Protein AF-A0AAE4ETB0-F1 (afdb_monomer_lite)

Secondary structure (DSSP, 8-state):
--EEEEE----TT-THHHHHHHHHHHHHHHTT-EEE-GGGGTTS---HHHHHHHHHHH-SEEEEE--HHHHHHHTT--TTS-HHHHHHHHHHHHHHHH-TTHHHHEEEEEPTT--GGGS-GGGTTTTSPPEE-SSSSTTTTHHHHHHHTT--SS--PPPPPPP--------PPPPPPPPP-----S---S------------PPP-PPPPTTTTS-HHHHHHHHHHHHHHGGGS-SBSS--EEETTEEEEEBTTS-EEEEETTS--EEE-HHHHHHHHHSTTTTTTT-EESS-B--TT-SEEEEESSTT-SEEEEEETTTTEEEEEEPPEE-S---HHHHSPPSS--SEEEEEEEEE-BS------HHHHHHHHHHGGGSHHHHHHHHHHHHTT--PBPP-EEE--STT---BTTEEEEEEEEEPTTSSEEEEEEEEEE--SSSS--EEEEEEEEE-HHHHHTTSTT---TT-PEEHHHHHHHHHHHHHIIIIITGGGT-S-GGGSPBSS--EEEEEEEESS-HHHHEE-GGG---SSPPPSEEEEEEE--TT--HHHHHHHHHHHHHHHHHHTT-TT--S---

Sequence (584 aa):
MTQVLLSYADEPDDPSHEDQLIRLWRFLRSCSIDARLDLGEANERRDWALWTAGRLREADYVLVIASPAYRRSAGDGGAHEGPGVLWKARQVRDAFYADPNALKRFVPLLLPGRSPGDVPEFLASVTSTVYSVSDFTVAGAEKLLRMLTDQPEFEVPPLGERPVLGPKRIPLRPQPAPAVRNVVTGDVHGVVIQVGNAGSVTVPGSPAIRVGEGADPRTERAFEDAARRAGGRLGTPAGRAYREGPGFVQHFTRGDVLCAVAGQRAVVVAGPIWDDLAALPGFPDGLGFPVSDCPDATARAVDLDGGTWQAGVLHRDPATRTAWWHPRPRLGRNAREAFRLPMAGPADLTVRAVATLPWQLDAEITRRTRDLIEAALPEAPISTLLPALSLLRRARTAPGRWARASGPDVRQTGRDARYDYTARSPAGGTAVRAVTRILLPGGRPWTVTVSVEFQANFAAWASARPDGSTAGLRVTANEIVELWTAAWQTATVVVPGALVPNPECAALLAPPAVELQIKADTSLPAVVDLSAFGKPQGLPGPQGAVTVVAPIGLDRDERRTWAAKALTRLAREWGFADAEEGIG

Foldseek 3Di:
DAEEEEAEFDDPVDPVVVVQVVLLQVLCVVVVHNYDDCVVVVVDDDDVLVVLLVSLVPHQAYEHEFDQLLQQLLPPHDPPDDPVRNVSSVSLLVSLVVDPCSLLHYAYEYEAPDDLVSTHCSNVSVPHDHAYANDSDCVRRVVVSCSSVVNDPDDDDDDDDDDDDDDDDDDDDDDDDDDDDDDDDDDDPDDDDDDDDPDPPPPPPDPFADQQAPHDPVSSVLRVVQCVVVDCQQPGWPDHWDDDAQWIWTHGPNQKIWIDRVPAHIEIDHNLRVVLLVVAACPPQAFNAFRYHDNDSQDQWTWGARHPQGIWIWGADPVVRAIAIWHDKDWDDDPPVVVVDDDPDDFQKKWKKKKKFQFPDDFWCDPLLVVQLLVLVCVQLLVVLVVVLLVVVQFAWDFWHKDWDDDPPADDGRFKTKIKTFTFAPVGDGAKMWMWMWGFDPDPSTIIMIMIMIGGHQQRSLNRHPVSDSPPSAAEPLNSLSNQLRNLLCGLPRSCCSGPVDSQSGRHNHFMKMKIKMAGPDFNVSRHHHCVLPDFPDGFDRMDIIMMRTGSPDDSVVSSLVSLVRSQVSSCVRRSVRRDSDPD

Structure (mmCIF, N/CA/C/O backbone):
data_AF-A0AAE4ETB0-F1
#
_entry.id   AF-A0AAE4ETB0-F1
#
loop_
_atom_site.group_PDB
_atom_site.id
_atom_site.type_symbol
_atom_site.label_atom_id
_atom_site.label_alt_id
_atom_site.label_comp_id
_atom_site.label_asym_id
_atom_site.label_entity_id
_atom_site.label_seq_id
_atom_site.pdbx_PDB_ins_code
_atom_site.Cartn_x
_atom_site.Cartn_y
_atom_site.Cartn_z
_atom_site.occupancy
_atom_site.B_iso_or_equiv
_atom_site.auth_seq_id
_atom_site.auth_comp_id
_atom_site.auth_asym_id
_atom_site.auth_atom_id
_atom_site.pdbx_PDB_model_num
ATOM 1 N N . MET A 1 1 ? -12.857 18.828 -32.661 1.00 74.00 1 MET A N 1
ATOM 2 C CA . MET A 1 1 ? -12.920 20.277 -32.376 1.00 74.00 1 MET A CA 1
ATOM 3 C C . MET A 1 1 ? -12.503 20.423 -30.928 1.00 74.00 1 MET A C 1
ATOM 5 O O . MET A 1 1 ? -13.091 19.715 -30.122 1.00 74.00 1 MET A O 1
ATOM 9 N N . THR A 1 2 ? -11.470 21.213 -30.626 1.00 90.50 2 THR A N 1
ATOM 10 C CA . THR A 1 2 ? -10.881 21.277 -29.277 1.00 90.50 2 THR A CA 1
ATOM 11 C C . THR A 1 2 ? -11.913 21.744 -28.252 1.00 90.50 2 THR A C 1
ATOM 13 O O . THR A 1 2 ? -12.482 22.828 -28.410 1.00 90.50 2 THR A O 1
ATOM 16 N N . GLN A 1 3 ? -12.150 20.940 -27.216 1.00 93.50 3 GLN A N 1
ATOM 17 C CA . GLN A 1 3 ? -13.062 21.247 -26.117 1.00 93.50 3 GLN A CA 1
ATOM 18 C C . GLN A 1 3 ? -12.301 21.835 -24.936 1.00 93.50 3 GLN A C 1
ATOM 20 O O . GLN A 1 3 ? -11.377 21.224 -24.400 1.00 93.50 3 GLN A O 1
ATOM 25 N N . VAL A 1 4 ? -12.710 23.029 -24.513 1.00 95.38 4 VAL A N 1
ATOM 26 C CA . VAL A 1 4 ? -12.015 23.775 -23.463 1.00 95.38 4 VAL A CA 1
ATOM 27 C C . VAL A 1 4 ? -12.975 24.133 -22.343 1.00 95.38 4 VAL A C 1
ATOM 29 O O . VAL A 1 4 ? -14.014 24.741 -22.588 1.00 95.38 4 VAL A O 1
ATOM 32 N N . LEU A 1 5 ? -12.616 23.809 -21.104 1.00 94.25 5 LEU A N 1
ATOM 33 C CA . LEU A 1 5 ? -13.338 24.254 -19.914 1.00 94.25 5 LEU A CA 1
ATOM 34 C C . LEU A 1 5 ? -12.639 25.469 -19.299 1.00 94.25 5 LEU A C 1
ATOM 36 O O . LEU A 1 5 ? -11.448 25.404 -19.002 1.00 94.25 5 LEU A O 1
ATOM 40 N N . LEU A 1 6 ? -13.377 26.558 -19.074 1.00 93.88 6 LEU A N 1
ATOM 41 C CA . LEU A 1 6 ? -12.893 27.708 -18.310 1.00 93.88 6 LEU A CA 1
ATOM 42 C C . LEU A 1 6 ? -13.199 27.493 -16.825 1.00 93.88 6 LEU A C 1
ATOM 44 O O . LEU A 1 6 ? -14.363 27.486 -16.427 1.00 93.88 6 LEU A O 1
ATOM 48 N N . SER A 1 7 ? -12.159 27.312 -16.014 1.00 91.81 7 SER A N 1
ATOM 49 C CA . SER A 1 7 ? -12.268 27.208 -14.559 1.00 91.81 7 SER A CA 1
ATOM 50 C C . SER A 1 7 ? -11.831 28.520 -13.921 1.00 91.81 7 SER A C 1
ATOM 52 O O . SER A 1 7 ? -10.670 28.906 -14.043 1.00 91.81 7 SER A O 1
ATOM 54 N N . TYR A 1 8 ? -12.750 29.198 -13.238 1.00 90.62 8 TYR A N 1
ATOM 55 C CA . TYR A 1 8 ? -12.515 30.487 -12.586 1.00 90.62 8 TYR A CA 1
ATOM 56 C C . TYR A 1 8 ? -13.130 30.514 -11.178 1.00 90.62 8 TYR A C 1
ATOM 58 O O . TYR A 1 8 ? -13.830 29.582 -10.772 1.00 90.62 8 TYR A O 1
ATOM 66 N N . ALA A 1 9 ? -12.825 31.571 -10.429 1.00 87.31 9 ALA A N 1
ATOM 67 C CA . ALA A 1 9 ? -13.389 31.854 -9.118 1.00 87.31 9 ALA A CA 1
ATOM 68 C C . ALA A 1 9 ? -14.055 33.228 -9.160 1.00 87.31 9 ALA A C 1
ATOM 70 O O . ALA A 1 9 ? -13.575 34.124 -9.857 1.00 87.31 9 ALA A O 1
ATOM 71 N N . ASP A 1 10 ? -15.144 33.392 -8.415 1.00 82.75 10 ASP A N 1
ATOM 72 C CA . ASP A 1 10 ? -15.810 34.686 -8.311 1.00 82.75 10 ASP A CA 1
ATOM 73 C C . ASP A 1 10 ? -14.885 35.692 -7.603 1.00 82.75 10 ASP A C 1
ATOM 75 O O . ASP A 1 10 ? -14.343 35.410 -6.531 1.00 82.75 10 ASP A O 1
ATOM 79 N N . GLU A 1 11 ? -14.710 36.870 -8.206 1.00 83.06 11 GLU A N 1
ATOM 80 C CA . GLU A 1 11 ? -13.882 37.970 -7.695 1.00 83.06 11 GLU A CA 1
ATOM 81 C C . GLU A 1 11 ? -14.786 39.152 -7.306 1.00 83.06 11 GLU A C 1
ATOM 83 O O . GLU A 1 11 ? -14.954 40.088 -8.088 1.00 83.06 11 GLU A O 1
ATOM 88 N N . PRO A 1 12 ? -15.405 39.135 -6.110 1.00 76.31 12 PRO A N 1
ATOM 89 C CA . PRO A 1 12 ? -16.356 40.173 -5.704 1.00 76.31 12 PRO A CA 1
ATOM 90 C C . PRO A 1 12 ? -15.722 41.571 -5.620 1.00 76.31 12 PRO A C 1
ATOM 92 O O . PRO A 1 12 ? -16.420 42.568 -5.795 1.00 76.31 12 PRO A O 1
ATOM 95 N N . ASP A 1 13 ? -14.406 41.640 -5.398 1.00 81.44 13 ASP A N 1
ATOM 96 C CA . ASP A 1 13 ? -13.637 42.886 -5.328 1.00 81.44 13 ASP A CA 1
ATOM 97 C C . ASP A 1 13 ? -13.111 43.357 -6.705 1.00 81.44 13 ASP A C 1
ATOM 99 O O . ASP A 1 13 ? -12.504 44.425 -6.797 1.00 81.44 13 ASP A O 1
ATOM 103 N N . ASP A 1 14 ? -13.334 42.589 -7.782 1.00 83.06 14 ASP A N 1
ATOM 104 C CA . ASP A 1 14 ? -12.950 42.944 -9.154 1.00 83.06 14 ASP A CA 1
ATOM 105 C C . ASP A 1 14 ? -14.068 42.604 -10.163 1.00 83.06 14 ASP A C 1
ATOM 107 O O . ASP A 1 14 ? -14.015 41.571 -10.839 1.00 83.06 14 ASP A O 1
ATOM 111 N N . PRO A 1 15 ? -15.061 43.497 -10.340 1.00 81.06 15 PRO A N 1
ATOM 112 C CA . PRO A 1 15 ? -16.154 43.282 -11.290 1.00 81.06 15 PRO A CA 1
ATOM 113 C C . PRO A 1 15 ? -15.681 43.203 -12.750 1.00 81.06 15 PRO A C 1
ATOM 115 O O . PRO A 1 15 ? -16.388 42.662 -13.596 1.00 81.06 15 PRO A O 1
ATOM 118 N N . SER A 1 16 ? -14.475 43.692 -13.068 1.00 87.00 16 SER A N 1
ATOM 119 C CA . SER A 1 16 ? -13.923 43.585 -14.422 1.00 87.00 16 SER A CA 1
ATOM 120 C C . SER A 1 16 ? -13.496 42.156 -14.774 1.00 87.00 16 SER A C 1
ATOM 122 O O . SER A 1 16 ? -13.308 41.844 -15.953 1.00 87.00 16 SER A O 1
ATOM 124 N N . HIS A 1 17 ? -13.342 41.276 -13.777 1.00 89.44 17 HIS A N 1
ATOM 125 C CA . HIS A 1 17 ? -12.928 39.893 -13.985 1.00 89.44 17 HIS A CA 1
ATOM 126 C C . HIS A 1 17 ? -13.973 39.097 -14.776 1.00 89.44 17 HIS A C 1
ATOM 128 O O . HIS A 1 17 ? -13.625 38.407 -15.735 1.00 89.44 17 HIS A O 1
ATOM 134 N N . GLU A 1 18 ? -15.254 39.244 -14.433 1.00 88.44 18 GLU A N 1
ATOM 135 C CA . GLU A 1 18 ? -16.357 38.563 -15.119 1.00 88.44 18 GLU A CA 1
ATOM 136 C C . GLU A 1 18 ? -16.485 39.018 -16.582 1.00 88.44 18 GLU A C 1
ATOM 138 O O . GLU A 1 18 ? -16.566 38.192 -17.496 1.00 88.44 18 GLU A O 1
ATOM 143 N N . ASP A 1 19 ? -16.384 40.326 -16.831 1.00 90.75 19 ASP A N 1
ATOM 144 C CA . ASP A 1 19 ? -16.385 40.883 -18.188 1.00 90.75 19 ASP A CA 1
ATOM 145 C C . ASP A 1 19 ? -15.237 40.317 -19.038 1.00 90.75 19 ASP A C 1
ATOM 147 O O . ASP A 1 19 ? -15.414 39.982 -20.215 1.00 90.75 19 ASP A O 1
ATOM 151 N N . GLN A 1 20 ? -14.048 40.171 -18.449 1.00 93.06 20 GLN A N 1
ATOM 152 C CA . GLN A 1 20 ? -12.896 39.573 -19.118 1.00 93.06 20 GLN A CA 1
ATOM 153 C C . GLN A 1 20 ? -13.093 38.077 -19.404 1.00 93.06 20 GLN A C 1
ATOM 155 O O . GLN A 1 20 ? -12.715 37.620 -20.485 1.00 93.06 20 GLN A O 1
ATOM 160 N N . LEU A 1 21 ? -13.730 37.322 -18.504 1.00 93.06 21 LEU A N 1
ATOM 161 C CA . LEU A 1 21 ? -14.084 35.914 -18.726 1.00 93.06 21 LEU A CA 1
ATOM 162 C C . LEU A 1 21 ? -15.060 35.753 -19.895 1.00 93.06 21 LEU A C 1
ATOM 164 O O . LEU A 1 21 ? -14.849 34.909 -20.769 1.00 93.06 21 LEU A O 1
ATOM 168 N N . ILE A 1 22 ? -16.093 36.597 -19.964 1.00 93.31 22 ILE A N 1
ATOM 169 C CA . ILE A 1 22 ? -17.069 36.587 -21.062 1.00 93.31 22 ILE A CA 1
ATOM 170 C C . ILE A 1 22 ? -16.392 36.952 -22.390 1.00 93.31 22 ILE A C 1
ATOM 172 O O . ILE A 1 22 ? -16.667 36.328 -23.422 1.00 93.31 22 ILE A O 1
ATOM 176 N N . ARG A 1 23 ? -15.487 37.941 -22.385 1.00 94.56 23 ARG A N 1
ATOM 177 C CA . ARG A 1 23 ? -14.707 38.326 -23.573 1.00 94.56 23 ARG A CA 1
ATOM 178 C C . ARG A 1 23 ? -13.779 37.202 -24.032 1.00 94.56 23 ARG A C 1
ATOM 180 O O . ARG A 1 23 ? -13.793 36.890 -25.222 1.00 94.56 23 ARG A O 1
ATOM 187 N N . LEU A 1 24 ? -13.054 36.554 -23.117 1.00 95.88 24 LEU A N 1
ATOM 188 C CA . LEU A 1 24 ? -12.223 35.384 -23.416 1.00 95.88 24 LEU A CA 1
ATOM 189 C C . LEU A 1 24 ? -13.061 34.255 -24.021 1.00 95.88 24 LEU A C 1
ATOM 191 O O . LEU A 1 24 ? -12.703 33.707 -25.061 1.00 95.88 24 LEU A O 1
ATOM 195 N N . TRP A 1 25 ? -14.189 33.923 -23.393 1.00 95.56 25 TRP A N 1
ATOM 196 C CA . TRP A 1 25 ? -15.078 32.856 -23.841 1.00 95.56 25 TRP A CA 1
ATOM 197 C C . TRP A 1 25 ? -15.580 33.090 -25.270 1.00 95.56 25 TRP A C 1
ATOM 199 O O . TRP A 1 25 ? -15.447 32.214 -26.125 1.00 95.56 25 TRP A O 1
ATOM 209 N N . ARG A 1 26 ? -16.095 34.291 -25.566 1.00 94.81 26 ARG A N 1
ATOM 210 C CA . ARG A 1 26 ? -16.541 34.660 -26.921 1.00 94.81 26 ARG A CA 1
ATOM 211 C C . ARG A 1 26 ? -15.395 34.628 -27.930 1.00 94.81 26 ARG A C 1
ATOM 213 O O . ARG A 1 26 ? -15.578 34.126 -29.038 1.00 94.81 26 ARG A O 1
ATOM 220 N N . PHE A 1 27 ? -14.224 35.128 -27.542 1.00 96.50 27 PHE A N 1
ATOM 221 C CA . PHE A 1 27 ? -13.037 35.145 -28.387 1.00 96.50 27 PHE A CA 1
ATOM 222 C C . PHE A 1 27 ? -12.578 33.727 -28.763 1.00 96.50 27 PHE A C 1
ATOM 224 O O . PHE A 1 27 ? -12.474 33.428 -29.951 1.00 96.50 27 PHE A O 1
ATOM 231 N N . LEU A 1 28 ? -12.411 32.819 -27.794 1.00 95.94 28 LEU A N 1
ATOM 232 C CA . LEU A 1 28 ? -12.021 31.428 -28.066 1.00 95.94 28 LEU A CA 1
ATOM 233 C C . LEU A 1 28 ? -13.019 30.733 -29.005 1.00 95.94 28 LEU A C 1
ATOM 235 O O . LEU A 1 28 ? -12.615 30.058 -29.953 1.00 95.94 28 LEU A O 1
ATOM 239 N N . ARG A 1 29 ? -14.324 30.965 -28.811 1.00 94.19 29 ARG A N 1
ATOM 240 C CA . ARG A 1 29 ? -15.364 30.434 -29.708 1.00 94.19 29 ARG A CA 1
ATOM 241 C C . ARG A 1 29 ? -15.278 31.004 -31.121 1.00 94.19 29 ARG A C 1
ATOM 243 O O . ARG A 1 29 ? -15.481 30.260 -32.078 1.00 94.19 29 ARG A O 1
ATOM 250 N N . SER A 1 30 ? -14.931 32.284 -31.272 1.00 94.56 30 SER A N 1
ATOM 251 C CA . SER A 1 30 ? -14.679 32.887 -32.590 1.00 94.56 30 SER A CA 1
ATOM 252 C C . SER A 1 30 ? -13.466 32.272 -33.303 1.00 94.56 30 SER A C 1
ATOM 254 O O . SER A 1 30 ? -13.431 32.229 -34.529 1.00 94.56 30 SER A O 1
ATOM 256 N N . CYS A 1 31 ? -12.522 31.703 -32.546 1.00 92.81 31 CYS A N 1
ATOM 257 C CA . CYS A 1 31 ? -11.371 30.954 -33.052 1.00 92.81 31 CYS A CA 1
ATOM 258 C C . CYS A 1 31 ? -11.655 29.452 -33.270 1.00 92.81 31 CYS A C 1
ATOM 260 O O . CYS A 1 31 ? -10.719 28.669 -33.394 1.00 92.81 31 CYS A O 1
ATOM 262 N N . SER A 1 32 ? -12.927 29.031 -33.335 1.00 92.19 32 SER A N 1
ATOM 263 C CA . SER A 1 32 ? -13.338 27.625 -33.525 1.00 92.19 32 SER A CA 1
ATOM 264 C C . SER A 1 32 ? -12.918 26.659 -32.403 1.00 92.19 32 SER A C 1
ATOM 266 O O . SER A 1 32 ? -12.811 25.452 -32.624 1.00 92.19 32 SER A O 1
ATOM 268 N N . ILE A 1 33 ? -12.731 27.170 -31.184 1.00 94.81 33 ILE A N 1
ATOM 269 C CA . ILE A 1 33 ? -12.510 26.368 -29.974 1.00 94.81 33 ILE A CA 1
ATOM 270 C C . ILE A 1 33 ? -13.846 26.248 -29.232 1.00 94.81 33 ILE A C 1
ATOM 272 O O . ILE A 1 33 ? -14.503 27.257 -28.965 1.00 94.81 33 ILE A O 1
ATOM 276 N N . ASP A 1 34 ? -14.273 25.033 -28.874 1.00 93.38 34 ASP A N 1
ATOM 277 C CA . ASP A 1 34 ? -15.512 24.827 -28.112 1.00 93.38 34 ASP A CA 1
ATOM 278 C C . ASP A 1 34 ? -15.284 25.136 -26.626 1.00 93.38 34 ASP A C 1
ATOM 280 O O . ASP A 1 34 ? -15.188 24.247 -25.781 1.00 93.38 34 ASP A O 1
ATOM 284 N N . ALA A 1 35 ? -15.157 26.429 -26.317 1.00 92.94 35 ALA A N 1
ATOM 285 C CA . ALA A 1 35 ? -15.004 26.910 -24.954 1.00 92.94 35 ALA A CA 1
ATOM 286 C C . ALA A 1 35 ? -16.339 26.839 -24.193 1.00 92.94 35 ALA A C 1
ATOM 288 O O . ALA A 1 35 ? -17.377 27.328 -24.668 1.00 92.94 35 ALA A O 1
ATOM 289 N N . ARG A 1 36 ? -16.293 26.258 -22.993 1.00 90.62 36 ARG A N 1
ATOM 290 C CA . ARG A 1 36 ? -17.403 26.077 -22.056 1.00 90.62 36 ARG A CA 1
ATOM 291 C C . ARG A 1 36 ? -17.186 26.940 -20.818 1.00 90.62 36 ARG A C 1
ATOM 293 O O . ARG A 1 36 ? -16.119 26.906 -20.210 1.00 90.62 36 ARG A O 1
ATOM 300 N N . LEU A 1 37 ? -18.226 27.686 -20.463 1.00 87.00 37 LEU A N 1
ATOM 301 C CA . LEU A 1 37 ? -18.310 28.557 -19.296 1.00 87.00 37 LEU A CA 1
ATOM 302 C C . LEU A 1 37 ? -19.677 28.314 -18.648 1.00 87.00 37 LEU A C 1
ATOM 304 O O . LEU A 1 37 ? -20.683 28.248 -19.356 1.00 87.00 37 LEU A O 1
ATOM 308 N N . ASP A 1 38 ? -19.719 28.147 -17.331 1.00 77.88 38 ASP A N 1
ATOM 309 C CA . ASP A 1 38 ? -20.949 27.861 -16.579 1.00 77.88 38 ASP A CA 1
ATOM 310 C C . ASP A 1 38 ? -21.977 29.008 -16.629 1.00 77.88 38 ASP A C 1
ATOM 312 O O . ASP A 1 38 ? -23.176 28.729 -16.647 1.00 77.88 38 ASP A O 1
ATOM 316 N N . LEU A 1 39 ? -21.545 30.267 -16.792 1.00 75.94 39 LEU A N 1
ATOM 317 C CA . LEU A 1 39 ? -22.430 31.418 -17.048 1.00 75.94 39 LEU A CA 1
ATOM 318 C C . LEU A 1 39 ? -23.352 31.213 -18.264 1.00 75.94 39 LEU A C 1
ATOM 320 O O . LEU A 1 39 ? -24.488 31.684 -18.271 1.00 75.94 39 LEU A O 1
ATOM 324 N N . GLY A 1 40 ? -22.900 30.479 -19.287 1.00 65.31 40 GLY A N 1
ATOM 325 C CA . GLY A 1 40 ? -23.708 30.164 -20.472 1.00 65.31 40 GLY A CA 1
ATOM 326 C C . GLY A 1 40 ? -24.798 29.113 -20.230 1.00 65.31 40 GLY A C 1
ATOM 327 O O . GLY A 1 40 ? -25.648 28.902 -21.090 1.00 65.31 40 GLY A O 1
ATOM 328 N N . GLU A 1 41 ? -24.775 28.454 -19.073 1.00 68.62 41 GLU A N 1
ATOM 329 C CA . GLU A 1 41 ? -25.598 27.290 -18.728 1.00 68.62 41 GLU A CA 1
ATOM 330 C C . GLU A 1 41 ? -26.444 27.542 -17.458 1.00 68.62 41 GLU A C 1
ATOM 332 O O . GLU A 1 41 ? -27.150 26.649 -16.988 1.00 68.62 41 GLU A O 1
ATOM 337 N N . ALA A 1 42 ? -26.375 28.759 -16.897 1.00 63.53 42 ALA A N 1
ATOM 338 C CA . ALA A 1 42 ? -26.917 29.143 -15.588 1.00 63.53 42 ALA A CA 1
ATOM 339 C C . ALA A 1 42 ? -28.454 29.138 -15.486 1.00 63.53 42 ALA A C 1
ATOM 341 O O . ALA A 1 42 ? -28.998 29.070 -14.385 1.00 63.53 42 ALA A O 1
ATOM 342 N N . ASN A 1 43 ? -29.165 29.180 -16.617 1.00 68.44 43 ASN A N 1
ATOM 343 C CA . ASN A 1 43 ? -30.630 29.270 -16.652 1.00 68.44 43 ASN A CA 1
ATOM 344 C C . ASN A 1 43 ? -31.347 27.922 -16.462 1.00 68.44 43 ASN A C 1
ATOM 346 O O . ASN A 1 43 ? -32.577 27.881 -16.418 1.00 68.44 43 ASN A O 1
ATOM 350 N N . GLU A 1 44 ? -30.608 26.819 -16.336 1.00 68.12 44 GLU A N 1
ATOM 351 C CA . GLU A 1 44 ? -31.170 25.496 -16.078 1.00 68.12 44 GLU A CA 1
ATOM 352 C C . GLU A 1 44 ? -30.908 25.046 -14.638 1.00 68.12 44 GLU A C 1
ATOM 354 O O . GLU A 1 44 ? -29.817 25.214 -14.094 1.00 68.12 44 GLU A O 1
ATOM 359 N N . ARG A 1 45 ? -31.901 24.409 -14.006 1.00 73.19 45 ARG A N 1
ATOM 360 C CA . ARG A 1 45 ? -31.715 23.767 -12.700 1.00 73.19 45 ARG A CA 1
ATOM 361 C C . ARG A 1 45 ? -30.944 22.461 -12.888 1.00 73.19 45 ARG A C 1
ATOM 363 O O . ARG A 1 45 ? -31.470 21.521 -13.476 1.00 73.19 45 ARG A O 1
ATOM 370 N N . ARG A 1 46 ? -29.721 22.387 -12.364 1.00 76.50 46 ARG A N 1
ATOM 371 C CA . ARG A 1 46 ? -28.815 21.240 -12.545 1.00 76.50 46 ARG A CA 1
ATOM 372 C C . ARG A 1 46 ? -27.992 20.999 -11.284 1.00 76.50 46 ARG A C 1
ATOM 374 O O . ARG A 1 46 ? -27.809 21.901 -10.468 1.00 76.50 46 ARG A O 1
ATOM 381 N N . ASP A 1 47 ? -27.496 19.776 -11.137 1.00 79.19 47 ASP A N 1
ATOM 382 C CA . ASP A 1 47 ? -26.452 19.474 -10.162 1.00 79.19 47 ASP A CA 1
ATOM 383 C C . ASP A 1 47 ? -25.115 19.980 -10.714 1.00 79.19 47 ASP A C 1
ATOM 385 O O . ASP A 1 47 ? -24.513 19.376 -11.605 1.00 79.19 47 ASP A O 1
ATOM 389 N N . TRP A 1 48 ? -24.678 21.132 -10.209 1.00 76.12 48 TRP A N 1
ATOM 390 C CA . TRP A 1 48 ? -23.455 21.788 -10.656 1.00 76.12 48 TRP A CA 1
ATOM 391 C C . TRP A 1 48 ? -22.200 20.963 -10.375 1.00 76.12 48 TRP A C 1
ATOM 393 O O . TRP A 1 48 ? -21.263 21.027 -11.165 1.00 76.12 48 TRP A O 1
ATOM 403 N N . ALA A 1 49 ? -22.185 20.147 -9.317 1.00 72.19 49 ALA A N 1
ATOM 404 C CA . ALA A 1 49 ? -21.041 19.298 -9.005 1.00 72.19 49 ALA A CA 1
ATOM 405 C C . ALA A 1 49 ? -20.911 18.158 -10.022 1.00 72.19 49 ALA A C 1
ATOM 407 O O . ALA A 1 49 ? -19.825 17.934 -10.559 1.00 72.19 49 ALA A O 1
ATOM 408 N N . LEU A 1 50 ? -22.019 17.486 -10.351 1.00 77.81 50 LEU A N 1
ATOM 409 C CA . LEU A 1 50 ? -22.029 16.455 -11.394 1.00 77.81 50 LEU A CA 1
ATOM 410 C C . LEU A 1 50 ? -21.739 17.036 -12.780 1.00 77.81 50 LEU A C 1
ATOM 412 O O . LEU A 1 50 ? -20.996 16.432 -13.555 1.00 77.81 50 LEU A O 1
ATOM 416 N N . TRP A 1 51 ? -22.277 18.219 -13.084 1.00 82.19 51 TRP A N 1
ATOM 417 C CA . TRP A 1 51 ? -22.007 18.908 -14.343 1.00 82.19 51 TRP A CA 1
ATOM 418 C C . TRP A 1 51 ? -20.522 19.271 -14.477 1.00 82.19 51 TRP A C 1
ATOM 420 O O . TRP A 1 51 ? -19.901 18.922 -15.480 1.00 82.19 51 TRP A O 1
ATOM 430 N N . THR A 1 52 ? -19.918 19.891 -13.458 1.00 79.44 52 THR A N 1
ATOM 431 C CA . THR A 1 52 ? -18.494 20.260 -13.470 1.00 79.44 52 THR A CA 1
ATOM 432 C C . THR A 1 52 ? -17.594 19.028 -13.548 1.00 79.44 52 THR A C 1
ATOM 434 O O . THR A 1 52 ? -16.669 19.020 -14.357 1.00 79.44 52 THR A O 1
ATOM 437 N N . ALA A 1 53 ? -17.888 17.955 -12.806 1.00 81.19 53 ALA A N 1
ATOM 438 C CA . ALA A 1 53 ? -17.149 16.694 -12.907 1.00 81.19 53 ALA A CA 1
ATOM 439 C C . ALA A 1 53 ? -17.279 16.043 -14.300 1.00 81.19 53 ALA A C 1
ATOM 441 O O . ALA A 1 53 ? -16.328 15.441 -14.801 1.00 81.19 53 ALA A O 1
ATOM 442 N N . GLY A 1 54 ? -18.445 16.169 -14.942 1.00 84.12 54 GLY A N 1
ATOM 443 C CA . GLY A 1 54 ? -18.669 15.789 -16.339 1.00 84.12 54 GLY A CA 1
ATOM 444 C C . GLY A 1 54 ? -17.766 16.563 -17.295 1.00 84.12 54 GLY A C 1
ATOM 445 O O . GLY A 1 54 ? -16.979 15.965 -18.027 1.00 84.12 54 GLY A O 1
ATOM 446 N N . ARG A 1 55 ? -17.808 17.897 -17.217 1.00 86.38 55 ARG A N 1
ATOM 447 C CA . ARG A 1 55 ? -17.011 18.785 -18.076 1.00 86.38 55 ARG A CA 1
ATOM 448 C C . ARG A 1 55 ? -15.508 18.641 -17.866 1.00 86.38 55 ARG A C 1
ATOM 450 O O . ARG A 1 55 ? -14.770 18.657 -18.844 1.00 86.38 55 ARG A O 1
ATOM 457 N N . LEU A 1 56 ? -15.060 18.448 -16.626 1.00 87.38 56 LEU A N 1
ATOM 458 C CA . LEU A 1 56 ? -13.656 18.175 -16.309 1.00 87.38 56 LEU A CA 1
ATOM 459 C C . LEU A 1 56 ? -13.159 16.886 -16.962 1.00 87.38 56 LEU A C 1
ATOM 461 O O . LEU A 1 56 ? -11.988 16.809 -17.304 1.00 87.38 56 LEU A O 1
ATOM 465 N N . ARG A 1 57 ? -14.025 15.880 -17.139 1.00 85.06 57 ARG A N 1
ATOM 466 C CA . ARG A 1 57 ? -13.670 14.618 -17.799 1.00 85.06 57 ARG A CA 1
ATOM 467 C C . ARG A 1 57 ? -13.655 14.741 -19.318 1.00 85.06 57 ARG A C 1
ATOM 469 O O . ARG A 1 57 ? -12.788 14.140 -19.941 1.00 85.06 57 ARG A O 1
ATOM 476 N N . GLU A 1 58 ? -14.601 15.488 -19.879 1.00 87.56 58 GLU A N 1
ATOM 477 C CA . GLU A 1 58 ? -14.799 15.650 -21.326 1.00 87.56 58 GLU A CA 1
ATOM 478 C C . GLU A 1 58 ? -13.800 16.615 -21.973 1.00 87.56 58 GLU A C 1
ATOM 480 O O . GLU A 1 58 ? -13.426 16.410 -23.120 1.00 87.56 58 GLU A O 1
ATOM 485 N N . ALA A 1 59 ? -13.362 17.657 -21.262 1.00 91.75 59 ALA A N 1
ATOM 486 C CA . ALA A 1 59 ? -12.526 18.695 -21.854 1.00 91.75 59 ALA A CA 1
ATOM 487 C C . ALA A 1 59 ? -11.115 18.193 -22.210 1.00 91.75 59 ALA A C 1
ATOM 489 O O . ALA A 1 59 ? -10.437 17.580 -21.373 1.00 91.75 59 ALA A O 1
ATOM 490 N N . ASP A 1 60 ? -10.659 18.545 -23.416 1.00 93.44 60 ASP A N 1
ATOM 491 C CA . ASP A 1 60 ? -9.281 18.347 -23.880 1.00 93.44 60 ASP A CA 1
ATOM 492 C C . ASP A 1 60 ? -8.313 19.228 -23.081 1.00 93.44 60 ASP A C 1
ATOM 494 O O . ASP A 1 60 ? -7.209 18.803 -22.749 1.00 93.44 60 ASP A O 1
ATOM 498 N N . TYR A 1 61 ? -8.759 20.440 -22.725 1.00 94.94 61 TYR A N 1
ATOM 499 C CA . TYR A 1 61 ? -8.016 21.372 -21.881 1.00 94.94 61 TYR A CA 1
ATOM 500 C C . TYR A 1 61 ? -8.910 22.042 -20.838 1.00 94.94 61 TYR A C 1
ATOM 502 O O . TYR A 1 61 ? -10.046 22.436 -21.109 1.00 94.94 61 TYR A O 1
ATOM 510 N N . VAL A 1 62 ? -8.362 22.240 -19.645 1.00 95.06 62 VAL A N 1
ATOM 511 C CA . VAL A 1 62 ? -8.975 22.996 -18.553 1.00 95.06 62 VAL A CA 1
ATOM 512 C C . VAL A 1 62 ? -8.133 24.247 -18.339 1.00 95.06 62 VAL A C 1
ATOM 514 O O . VAL A 1 62 ? -7.031 24.171 -17.798 1.00 95.06 62 VAL A O 1
ATOM 517 N N . LEU A 1 63 ? -8.633 25.401 -18.779 1.00 95.38 63 LEU A N 1
ATOM 518 C CA . LEU A 1 63 ? -7.969 26.681 -18.543 1.00 95.38 63 LEU A CA 1
ATOM 519 C C . LEU A 1 63 ? -8.278 27.124 -17.118 1.00 95.38 63 LEU A C 1
ATOM 521 O O . LEU A 1 63 ? -9.420 27.453 -16.796 1.00 95.38 63 LEU A O 1
ATOM 525 N N . VAL A 1 64 ? -7.257 27.119 -16.267 1.00 94.25 64 VAL A N 1
ATOM 526 C CA . VAL A 1 64 ? -7.352 27.603 -14.892 1.00 94.25 64 VAL A CA 1
ATOM 527 C C . VAL A 1 64 ? -7.037 29.088 -14.898 1.00 94.25 64 VAL A C 1
ATOM 529 O O . VAL A 1 64 ? -5.878 29.485 -15.035 1.00 94.25 64 VAL A O 1
ATOM 532 N N . ILE A 1 65 ? -8.082 29.904 -14.787 1.00 94.25 65 ILE A N 1
ATOM 533 C CA . ILE A 1 65 ? -7.972 31.356 -14.827 1.00 94.25 65 ILE A CA 1
ATOM 534 C C . ILE A 1 65 ? -7.418 31.832 -13.488 1.00 94.25 65 ILE A C 1
ATOM 536 O O . ILE A 1 65 ? -8.086 31.771 -12.458 1.00 94.25 65 ILE A O 1
ATOM 540 N N . ALA A 1 66 ? -6.163 32.267 -13.505 1.00 91.50 66 ALA A N 1
ATOM 541 C CA . ALA A 1 66 ? -5.448 32.656 -12.304 1.00 91.50 66 ALA A CA 1
ATOM 542 C C . ALA A 1 66 ? -5.977 33.986 -11.757 1.00 91.50 66 ALA A C 1
ATOM 544 O O . ALA A 1 66 ? -6.055 34.996 -12.464 1.00 91.50 66 ALA A O 1
ATOM 545 N N . SER A 1 67 ? -6.326 33.965 -10.474 1.00 91.25 67 SER A N 1
ATOM 546 C CA . SER A 1 67 ? -6.849 35.107 -9.740 1.00 91.25 67 SER A CA 1
ATOM 547 C C . SER A 1 67 ? -6.553 34.943 -8.237 1.00 91.25 67 SER A C 1
ATOM 549 O O . SER A 1 67 ? -6.380 33.810 -7.765 1.00 91.25 67 SER A O 1
ATOM 551 N N . PRO A 1 68 ? -6.480 36.036 -7.456 1.00 88.25 68 PRO A N 1
ATOM 552 C CA . PRO A 1 68 ? -6.254 35.961 -6.017 1.00 88.25 68 PRO A CA 1
ATOM 553 C C . PRO A 1 68 ? -7.268 35.071 -5.287 1.00 88.25 68 PRO A C 1
ATOM 555 O O . PRO A 1 68 ? -6.868 34.285 -4.426 1.00 88.25 68 PRO A O 1
ATOM 558 N N . ALA A 1 69 ? -8.559 35.154 -5.629 1.00 86.25 69 ALA A N 1
ATOM 559 C CA . ALA A 1 69 ? -9.592 34.292 -5.061 1.00 86.25 69 ALA A CA 1
ATOM 560 C C . ALA A 1 69 ? -9.387 32.831 -5.472 1.00 86.25 69 ALA A C 1
ATOM 562 O O . ALA A 1 69 ? -9.405 31.954 -4.610 1.00 86.25 69 ALA A O 1
ATOM 563 N N . TYR A 1 70 ? -9.078 32.558 -6.745 1.00 87.25 70 TYR A N 1
ATOM 564 C CA . TYR A 1 70 ? -8.828 31.190 -7.201 1.00 87.25 70 TYR A CA 1
ATOM 565 C C . TYR A 1 70 ? -7.644 30.559 -6.459 1.00 87.25 70 TYR A C 1
ATOM 567 O O . TYR A 1 70 ? -7.737 29.423 -5.986 1.00 87.25 70 TYR A O 1
ATOM 575 N N . ARG A 1 71 ? -6.534 31.295 -6.303 1.00 85.81 71 ARG A N 1
ATOM 576 C CA . ARG A 1 71 ? -5.359 30.823 -5.555 1.00 85.81 71 ARG A CA 1
ATOM 577 C C . ARG A 1 71 ? -5.702 30.489 -4.108 1.00 85.81 71 ARG A C 1
ATOM 579 O O . ARG A 1 71 ? -5.277 29.441 -3.623 1.00 85.81 71 ARG A O 1
ATOM 586 N N . ARG A 1 72 ? -6.460 31.354 -3.424 1.00 81.44 72 ARG A N 1
ATOM 587 C CA . ARG A 1 72 ? -6.878 31.123 -2.032 1.00 81.44 72 ARG A CA 1
ATOM 588 C C . ARG A 1 72 ? -7.759 29.883 -1.908 1.00 81.44 72 ARG A C 1
ATOM 590 O O . ARG A 1 72 ? -7.461 29.015 -1.087 1.00 81.44 72 ARG A O 1
ATOM 597 N N . SER A 1 73 ? -8.772 29.757 -2.763 1.00 77.00 73 SER A N 1
ATOM 598 C CA . SER A 1 73 ? -9.722 28.643 -2.712 1.00 77.00 73 SER A CA 1
ATOM 599 C C . SER A 1 73 ? -9.113 27.299 -3.141 1.00 77.00 73 SER A C 1
ATOM 601 O O . SER A 1 73 ? -9.569 26.245 -2.696 1.00 77.00 73 SER A O 1
ATOM 603 N N . ALA A 1 74 ? -8.061 27.315 -3.968 1.00 74.38 74 ALA A N 1
ATOM 604 C CA . ALA A 1 74 ? -7.286 26.132 -4.352 1.00 74.38 74 ALA A CA 1
ATOM 605 C C . ALA A 1 74 ? -6.237 25.686 -3.308 1.00 74.38 74 ALA A C 1
ATOM 607 O O . ALA A 1 74 ? -5.736 24.557 -3.385 1.00 74.38 74 ALA A O 1
ATOM 608 N N . GLY A 1 75 ? -5.882 26.561 -2.362 1.00 68.38 75 GLY A N 1
ATOM 609 C CA . GLY A 1 75 ? -4.960 26.290 -1.254 1.00 68.38 75 GLY A CA 1
ATOM 610 C C . GLY A 1 75 ? -5.653 25.707 -0.014 1.00 68.38 75 GLY A C 1
ATOM 611 O O . GLY A 1 75 ? -6.660 25.004 -0.117 1.00 68.38 75 GLY A O 1
ATOM 612 N N . ASP A 1 76 ? -5.118 26.008 1.173 1.00 54.81 76 ASP A N 1
ATOM 613 C CA . ASP A 1 76 ? -5.616 25.499 2.466 1.00 54.81 76 ASP A CA 1
ATOM 614 C C . ASP A 1 76 ? -6.819 26.273 3.043 1.00 54.81 76 ASP A C 1
ATOM 616 O O . ASP A 1 76 ? -7.241 25.974 4.153 1.00 54.81 76 ASP A O 1
ATOM 620 N N . GLY A 1 77 ? -7.390 27.234 2.301 1.00 48.66 77 GLY A N 1
ATOM 621 C CA . GLY A 1 77 ? -8.657 27.927 2.589 1.00 48.66 77 GL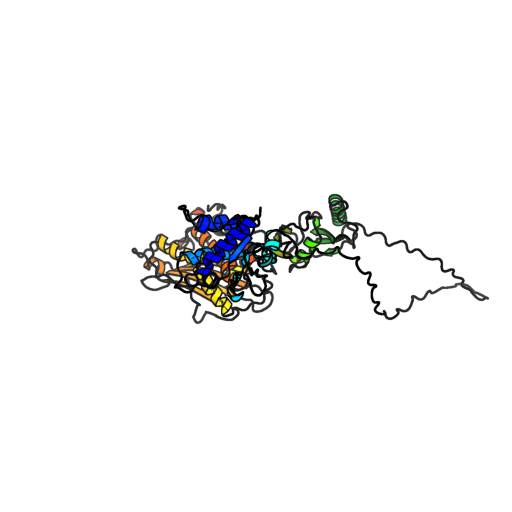Y A CA 1
ATOM 622 C C . GLY A 1 77 ? -8.882 28.366 4.047 1.00 48.66 77 GLY A C 1
ATOM 623 O O . GLY A 1 77 ? -9.360 27.596 4.877 1.00 48.66 77 GLY A O 1
ATOM 624 N N . GLY A 1 78 ? -8.641 29.644 4.359 1.00 45.72 78 GLY A N 1
ATOM 625 C CA . GLY A 1 78 ? -9.059 30.230 5.639 1.00 45.72 78 GLY A CA 1
ATOM 626 C C . GLY A 1 78 ? -10.580 30.140 5.850 1.00 45.72 78 GLY A C 1
ATOM 627 O O . GLY A 1 78 ? -11.349 30.178 4.895 1.00 45.72 78 GLY A O 1
ATOM 628 N N . ALA A 1 79 ? -11.017 30.050 7.112 1.00 41.81 79 ALA A N 1
ATOM 629 C CA . ALA A 1 79 ? -12.381 29.720 7.564 1.00 41.81 79 ALA A CA 1
ATOM 630 C C . ALA A 1 79 ? -13.533 30.683 7.155 1.00 41.81 79 ALA A C 1
ATOM 632 O O . ALA A 1 79 ? -14.590 30.652 7.778 1.00 41.81 79 ALA A O 1
ATOM 633 N N . HIS A 1 80 ? -13.341 31.557 6.162 1.00 44.50 80 HIS A N 1
ATOM 634 C CA . HIS A 1 80 ? -14.245 32.668 5.835 1.00 44.50 80 HIS A CA 1
ATOM 635 C C . HIS A 1 80 ? -14.731 32.688 4.369 1.00 44.50 80 HIS A C 1
ATOM 637 O O . HIS A 1 80 ? -15.421 33.628 3.986 1.00 44.50 80 HIS A O 1
ATOM 643 N N . GLU A 1 81 ? -14.416 31.684 3.541 1.00 51.38 81 GLU A N 1
ATOM 644 C CA . GLU A 1 81 ? -14.876 31.626 2.139 1.00 51.38 81 GLU A CA 1
ATOM 645 C C . GLU A 1 81 ? -16.148 30.772 1.966 1.00 51.38 81 GLU A C 1
ATOM 647 O O . GLU A 1 81 ? -16.349 29.760 2.640 1.00 51.38 81 GLU A O 1
ATOM 652 N N . GLY A 1 82 ? -17.037 31.201 1.062 1.00 47.25 82 GLY A N 1
ATOM 653 C CA . GLY A 1 82 ? -18.340 30.573 0.837 1.00 47.25 82 GLY A CA 1
ATOM 654 C C . GLY A 1 82 ? -18.247 29.133 0.291 1.00 47.25 82 GLY A C 1
ATOM 655 O O . GLY A 1 82 ? -17.334 28.822 -0.480 1.00 47.25 82 GLY A O 1
ATOM 656 N N . PRO A 1 83 ? -19.220 28.247 0.601 1.00 48.25 83 PRO A N 1
ATOM 657 C CA . PRO A 1 83 ? -19.163 26.820 0.255 1.00 48.25 83 PRO A CA 1
ATOM 658 C C . PRO A 1 83 ? -19.045 26.530 -1.248 1.00 48.25 83 PRO A C 1
ATOM 660 O O . PRO A 1 83 ? -18.524 25.482 -1.614 1.00 48.25 83 PRO A O 1
ATOM 663 N N . GLY A 1 84 ? -19.527 27.449 -2.097 1.00 49.53 84 GLY A N 1
ATOM 664 C CA . GLY A 1 84 ? -19.633 27.337 -3.558 1.00 49.53 84 GLY A CA 1
ATOM 665 C C . GLY A 1 84 ? -18.329 27.515 -4.352 1.00 49.53 84 GLY A C 1
ATOM 666 O O . GLY A 1 84 ? -18.220 26.996 -5.458 1.00 49.53 84 GLY A O 1
ATOM 667 N N . VAL A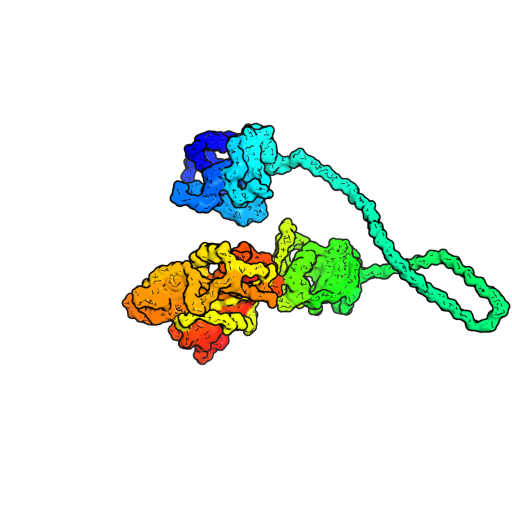 1 85 ? -17.334 28.221 -3.810 1.00 51.97 85 VAL A N 1
ATOM 668 C CA . VAL A 1 85 ? -16.083 28.552 -4.531 1.00 51.97 85 VAL A CA 1
ATOM 669 C C . VAL A 1 85 ? -14.951 27.599 -4.129 1.00 51.97 85 VAL A C 1
ATOM 671 O O . VAL A 1 85 ? -14.169 27.149 -4.968 1.00 51.97 85 VAL A O 1
ATOM 674 N N . LEU A 1 86 ? -14.947 27.163 -2.865 1.00 57.19 86 LEU A N 1
ATOM 675 C CA . LEU A 1 86 ? -14.003 26.174 -2.337 1.00 57.19 86 LEU A CA 1
ATOM 676 C C . LEU A 1 86 ? -14.128 24.802 -3.018 1.00 57.19 86 LEU A C 1
ATOM 678 O O . LEU A 1 86 ? -13.132 24.095 -3.153 1.00 57.19 86 LEU A O 1
ATOM 682 N N . TRP A 1 87 ? -15.326 24.397 -3.453 1.00 61.78 87 TRP A N 1
ATOM 683 C CA . TRP A 1 87 ? -15.519 23.053 -4.010 1.00 61.78 87 TRP A CA 1
ATOM 684 C C . TRP A 1 87 ? -14.994 22.904 -5.445 1.00 61.78 87 TRP A C 1
ATOM 686 O O . TRP A 1 87 ? -14.393 21.874 -5.745 1.00 61.78 87 TRP A O 1
ATOM 696 N N . LYS A 1 88 ? -15.172 23.907 -6.324 1.00 65.56 88 LYS A N 1
ATOM 697 C CA . LYS A 1 88 ? -14.736 23.830 -7.736 1.00 65.56 88 LYS A CA 1
ATOM 698 C C . LYS A 1 88 ? -13.214 23.774 -7.842 1.00 65.56 88 LYS A C 1
ATOM 700 O O . LYS A 1 88 ? -12.673 22.895 -8.508 1.00 65.56 88 LYS A O 1
ATOM 705 N N . ALA A 1 89 ? -12.525 24.660 -7.121 1.00 73.00 89 ALA A N 1
ATOM 706 C CA . ALA A 1 89 ? -11.066 24.707 -7.096 1.00 73.00 89 ALA A CA 1
ATOM 707 C C . ALA A 1 89 ? -10.453 23.414 -6.524 1.00 73.00 89 ALA A C 1
ATOM 709 O O . ALA A 1 89 ? -9.447 22.929 -7.044 1.00 73.00 89 ALA A O 1
ATOM 710 N N . ARG A 1 90 ? -11.093 22.807 -5.511 1.00 74.44 90 ARG A N 1
ATOM 711 C CA . ARG A 1 90 ? -10.696 21.497 -4.966 1.00 74.44 90 ARG A CA 1
ATOM 712 C C . ARG A 1 90 ? -10.928 20.357 -5.956 1.00 74.44 90 ARG A C 1
ATOM 714 O O . ARG A 1 90 ? -10.021 19.562 -6.140 1.00 74.44 90 ARG A O 1
ATOM 721 N N . GLN A 1 91 ? -12.062 20.317 -6.661 1.00 79.75 91 GLN A N 1
ATOM 722 C CA . GLN A 1 91 ? -12.296 19.299 -7.696 1.00 79.75 91 GLN A CA 1
ATOM 723 C C . GLN A 1 91 ? -11.297 19.394 -8.854 1.00 79.75 91 GLN A C 1
ATOM 725 O O . GLN A 1 91 ? -10.813 18.367 -9.320 1.00 79.75 91 GLN A O 1
ATOM 730 N N . VAL A 1 92 ? -10.950 20.607 -9.301 1.00 85.75 92 VAL A N 1
ATOM 731 C CA . VAL A 1 92 ? -9.905 20.806 -10.322 1.00 85.75 92 VAL A CA 1
ATOM 732 C C . VAL A 1 92 ? -8.546 20.331 -9.807 1.00 85.75 92 VAL A C 1
ATOM 734 O O . VAL A 1 92 ? -7.811 19.686 -10.547 1.00 85.75 92 VAL A O 1
ATOM 737 N N . ARG A 1 93 ? -8.218 20.601 -8.538 1.00 85.06 93 ARG A N 1
ATOM 738 C CA . ARG A 1 93 ? -6.978 20.141 -7.900 1.00 85.06 93 ARG A CA 1
ATOM 739 C C . ARG A 1 93 ? -6.920 18.616 -7.778 1.00 85.06 93 ARG A C 1
ATOM 741 O O . ARG A 1 93 ? -5.903 18.019 -8.111 1.00 85.06 93 ARG A O 1
ATOM 748 N N . ASP A 1 94 ? -8.000 17.985 -7.338 1.00 84.25 94 ASP A N 1
ATOM 749 C CA . ASP A 1 94 ? -8.072 16.530 -7.201 1.00 84.25 94 ASP A CA 1
ATOM 750 C C . ASP A 1 94 ? -8.004 15.855 -8.582 1.00 84.25 94 ASP A C 1
ATOM 752 O O . ASP A 1 94 ? -7.273 14.882 -8.763 1.00 84.25 94 ASP A O 1
ATOM 756 N N . ALA A 1 95 ? -8.683 16.422 -9.588 1.00 85.94 95 ALA A N 1
ATOM 757 C CA . ALA A 1 95 ? -8.598 15.965 -10.974 1.00 85.94 95 ALA A CA 1
ATOM 758 C C . ALA A 1 95 ? -7.190 16.146 -11.567 1.00 85.94 95 ALA A C 1
ATOM 760 O O . ALA A 1 95 ? -6.721 15.266 -12.282 1.00 85.94 95 ALA A O 1
ATOM 761 N N . PHE A 1 96 ? -6.498 17.242 -11.238 1.00 88.38 96 PHE A N 1
ATOM 762 C CA . PHE A 1 96 ? -5.103 17.465 -11.619 1.00 88.38 96 PHE A CA 1
ATOM 763 C C . PHE A 1 96 ? -4.183 16.382 -11.044 1.00 88.38 96 PHE A C 1
ATOM 765 O O . PHE A 1 96 ? -3.372 15.822 -11.769 1.00 88.38 96 PHE A O 1
ATOM 772 N N . TYR A 1 97 ? -4.315 16.037 -9.762 1.00 82.62 97 TYR A N 1
ATOM 773 C CA . TYR A 1 97 ? -3.467 14.999 -9.164 1.00 82.62 97 TYR A CA 1
ATOM 774 C C . TYR A 1 97 ? -3.807 13.580 -9.634 1.00 82.62 97 TYR A C 1
ATOM 776 O O . TYR A 1 97 ? -2.940 12.709 -9.609 1.00 82.62 97 TYR A O 1
ATOM 784 N N . ALA A 1 98 ? -5.044 13.343 -10.073 1.00 82.62 98 ALA A N 1
ATOM 785 C CA . ALA A 1 98 ? -5.472 12.058 -10.618 1.00 82.62 98 ALA A CA 1
ATOM 786 C C . ALA A 1 98 ? -5.101 11.857 -12.102 1.00 82.62 98 ALA A C 1
ATOM 788 O O . ALA A 1 98 ? -5.122 10.721 -12.577 1.00 82.62 98 ALA A O 1
ATOM 789 N N . ASP A 1 99 ? -4.789 12.926 -12.846 1.00 81.25 99 ASP A N 1
ATOM 790 C CA . ASP A 1 99 ? -4.515 12.860 -14.285 1.00 81.25 99 ASP A CA 1
ATOM 791 C C . ASP A 1 99 ? -2.997 12.776 -14.574 1.00 81.25 99 ASP A C 1
ATOM 793 O O . ASP A 1 99 ? -2.259 13.737 -14.352 1.00 81.25 99 ASP A O 1
ATOM 797 N N . PRO A 1 100 ? -2.483 11.663 -15.131 1.00 74.56 100 PRO A N 1
ATOM 798 C CA . PRO A 1 100 ? -1.060 11.523 -15.452 1.00 74.56 100 PRO A CA 1
ATOM 799 C C . PRO A 1 100 ? -0.571 12.482 -16.556 1.00 74.56 100 PRO A C 1
ATOM 801 O O . PRO A 1 100 ? 0.633 12.678 -16.705 1.00 74.56 100 PRO A O 1
ATOM 804 N N . ASN A 1 101 ? -1.476 13.112 -17.317 1.00 82.81 101 ASN A N 1
ATOM 805 C CA . ASN A 1 101 ? -1.172 14.153 -18.304 1.00 82.81 101 ASN A CA 1
ATOM 806 C C . ASN A 1 101 ? -1.549 15.561 -17.816 1.00 82.81 101 ASN A C 1
ATOM 808 O O . ASN A 1 101 ? -1.654 16.490 -18.626 1.00 82.81 101 ASN A O 1
ATOM 812 N N . ALA A 1 102 ? -1.732 15.749 -16.507 1.00 86.25 102 ALA A N 1
ATOM 813 C CA . ALA A 1 102 ? -2.300 16.969 -15.953 1.00 86.25 102 ALA A CA 1
ATOM 814 C C . ALA A 1 102 ? -1.582 18.256 -16.376 1.00 86.25 102 ALA A C 1
ATOM 816 O O . ALA A 1 102 ? -2.244 19.240 -16.683 1.00 86.25 102 ALA A O 1
ATOM 817 N N . LEU A 1 103 ? -0.250 18.251 -16.490 1.00 84.25 103 LEU A N 1
ATOM 818 C CA . LEU A 1 103 ? 0.513 19.435 -16.916 1.00 84.25 103 LEU A CA 1
ATOM 819 C C . LEU A 1 103 ? 0.221 19.882 -18.358 1.00 84.25 103 LEU A C 1
ATOM 821 O O . LEU A 1 103 ? 0.411 21.049 -18.683 1.00 84.25 103 LEU A O 1
ATOM 825 N N . LYS A 1 104 ? -0.216 18.968 -19.232 1.00 86.00 104 LYS A N 1
ATOM 826 C CA . LYS A 1 104 ? -0.619 19.301 -20.608 1.00 86.00 104 LYS A CA 1
ATOM 827 C C . LYS A 1 104 ? -2.081 19.733 -20.683 1.00 86.00 104 LYS A C 1
ATOM 829 O O . LYS A 1 104 ? -2.435 20.519 -21.553 1.00 86.00 104 LYS A O 1
ATOM 834 N N . ARG A 1 105 ? -2.914 19.196 -19.790 1.00 91.88 105 ARG A N 1
ATOM 835 C CA . ARG A 1 105 ? -4.370 19.354 -19.807 1.00 91.88 105 ARG A CA 1
ATOM 836 C C . ARG A 1 105 ? -4.857 20.552 -18.995 1.00 91.88 105 ARG A C 1
ATOM 838 O O . ARG A 1 105 ? -5.740 21.271 -19.446 1.00 91.88 105 ARG A O 1
ATOM 845 N N . PHE A 1 106 ? -4.307 20.765 -17.805 1.00 94.12 106 PHE A N 1
ATOM 846 C CA . PHE A 1 106 ? -4.672 21.859 -16.910 1.00 94.12 106 PHE A CA 1
ATOM 847 C C . PHE A 1 106 ? -3.704 23.015 -17.119 1.00 94.12 106 PHE A C 1
ATOM 849 O O . PHE A 1 106 ? -2.540 22.961 -16.725 1.00 94.12 106 PHE A O 1
ATOM 856 N N . VAL A 1 107 ? -4.198 24.060 -17.768 1.00 94.44 107 VAL A N 1
ATOM 857 C CA . VAL A 1 107 ? -3.377 25.143 -18.298 1.00 94.44 107 VAL A CA 1
ATOM 858 C C . VAL A 1 107 ? -3.583 26.389 -17.439 1.00 94.44 107 VAL A C 1
ATOM 860 O O . VAL A 1 107 ? -4.676 26.960 -17.470 1.00 94.44 107 VAL A O 1
ATOM 863 N N . PRO A 1 108 ? -2.575 26.840 -16.673 1.00 94.44 108 PRO A N 1
ATOM 864 C CA . PRO A 1 108 ? -2.670 28.105 -15.958 1.00 94.44 108 PRO A CA 1
ATOM 865 C C . PRO A 1 108 ? -2.697 29.270 -16.954 1.00 94.44 108 PRO A C 1
ATOM 867 O O . PRO A 1 108 ? -1.795 29.404 -17.788 1.00 94.44 108 PRO A O 1
ATOM 870 N N . LEU A 1 109 ? -3.730 30.111 -16.853 1.00 95.25 109 LEU A N 1
ATOM 871 C CA . LEU A 1 109 ? -3.962 31.242 -17.747 1.00 95.25 109 LEU A CA 1
ATOM 872 C C . LEU A 1 109 ? -4.069 32.564 -16.981 1.00 95.25 109 LEU A C 1
ATOM 874 O O . LEU A 1 109 ? -4.904 32.717 -16.092 1.00 95.25 109 LEU A O 1
ATOM 878 N N . LEU A 1 110 ? -3.259 33.540 -17.385 1.00 94.50 110 LEU A N 1
ATOM 879 C CA . LEU A 1 110 ? -3.292 34.918 -16.906 1.00 94.50 110 LEU A CA 1
ATOM 880 C C . LEU A 1 110 ? -4.077 35.802 -17.874 1.00 94.50 110 LEU A C 1
ATOM 882 O O . LEU A 1 110 ? -3.758 35.875 -19.062 1.00 94.50 110 LEU A O 1
ATOM 886 N N . LEU A 1 111 ? -5.078 36.499 -17.344 1.00 94.38 111 LEU A N 1
ATOM 887 C CA . LEU A 1 111 ? -5.788 37.562 -18.054 1.00 94.38 111 LEU A CA 1
ATOM 888 C C . LEU A 1 111 ? -5.021 38.894 -17.963 1.00 94.38 111 LEU A C 1
ATOM 890 O O . LEU A 1 111 ? -4.137 39.027 -17.105 1.00 94.38 111 LEU A O 1
ATOM 894 N N . PRO A 1 112 ? -5.351 39.893 -18.806 1.00 92.00 112 PRO A N 1
ATOM 895 C CA . PRO A 1 112 ? -4.732 41.212 -18.741 1.00 92.00 112 PRO A CA 1
ATOM 896 C C . PRO A 1 112 ? -4.739 41.795 -17.318 1.00 92.00 112 PRO A C 1
ATOM 898 O O . PRO A 1 112 ? -5.776 41.892 -16.668 1.00 92.00 112 PRO A O 1
ATOM 901 N N . GLY A 1 113 ? -3.558 42.179 -16.825 1.00 85.75 113 GLY A N 1
ATOM 902 C CA . GLY A 1 113 ? -3.388 42.765 -15.489 1.00 85.75 113 GLY A CA 1
ATOM 903 C C . GLY A 1 113 ? -3.237 41.769 -14.331 1.00 85.75 113 GLY A C 1
ATOM 904 O O . GLY A 1 113 ? -3.061 42.211 -13.197 1.00 85.75 113 GLY A O 1
ATOM 905 N N . ARG A 1 114 ? -3.259 40.450 -14.579 1.00 89.06 114 ARG A N 1
ATOM 906 C CA . ARG A 1 114 ? -3.013 39.418 -13.551 1.00 89.06 114 ARG A CA 1
ATOM 907 C C . ARG A 1 114 ? -1.539 39.038 -13.430 1.00 89.06 114 ARG A C 1
ATOM 909 O O . ARG A 1 114 ? -0.750 39.224 -14.357 1.00 89.06 114 ARG A O 1
ATOM 916 N N . SER A 1 115 ? -1.167 38.498 -12.270 1.00 86.25 115 SER A N 1
ATOM 917 C CA . SER A 1 115 ? 0.213 38.138 -11.936 1.00 86.25 115 SER A CA 1
ATOM 918 C C . SER A 1 115 ? 0.411 36.619 -11.905 1.00 86.25 115 SER A C 1
ATOM 920 O O . SER A 1 115 ? -0.476 35.908 -11.440 1.00 86.25 115 SER A O 1
ATOM 922 N N . PRO A 1 116 ? 1.591 36.080 -12.277 1.00 85.50 116 PRO A N 1
ATOM 923 C CA . PRO A 1 116 ? 1.935 34.674 -12.020 1.00 85.50 116 PRO A CA 1
ATOM 924 C C . PRO A 1 116 ? 1.808 34.270 -10.540 1.00 85.50 116 PRO A C 1
ATOM 926 O O . PRO A 1 116 ? 1.606 33.098 -10.222 1.00 85.50 116 PRO A O 1
ATOM 929 N N . GLY A 1 117 ? 1.889 35.245 -9.626 1.00 85.06 117 GLY A N 1
ATOM 930 C CA . GLY A 1 117 ? 1.608 35.059 -8.202 1.00 85.06 117 GLY A CA 1
ATOM 931 C C . GLY A 1 117 ? 0.152 34.688 -7.893 1.00 85.06 117 GLY A C 1
ATOM 932 O O . GLY A 1 117 ? -0.113 34.165 -6.819 1.00 85.06 117 GLY A O 1
ATOM 933 N N . ASP A 1 118 ? -0.777 34.864 -8.827 1.00 88.19 118 ASP A N 1
ATOM 934 C CA . ASP A 1 118 ? -2.185 34.483 -8.680 1.00 88.19 118 ASP A CA 1
ATOM 935 C C . ASP A 1 118 ? -2.449 33.033 -9.121 1.00 88.19 118 ASP A C 1
ATOM 937 O O . ASP A 1 118 ? -3.561 32.524 -9.000 1.00 88.19 118 ASP A O 1
ATOM 941 N N . VAL A 1 119 ? -1.434 32.336 -9.642 1.00 89.38 119 VAL A N 1
ATOM 942 C CA . VAL A 1 119 ? -1.569 30.941 -10.068 1.00 89.38 119 VAL A CA 1
ATOM 943 C C . VAL A 1 119 ? -1.531 30.018 -8.840 1.00 89.38 119 VAL A C 1
ATOM 945 O O . VAL A 1 119 ? -0.623 30.149 -8.012 1.00 89.38 119 VAL A O 1
ATOM 948 N N . PRO A 1 120 ? -2.468 29.059 -8.711 1.00 87.06 120 PRO A N 1
ATOM 949 C CA . PRO A 1 120 ? -2.435 28.046 -7.659 1.00 87.06 120 PRO A CA 1
ATOM 950 C C . PRO A 1 120 ? -1.130 27.250 -7.611 1.00 87.06 120 PRO A C 1
ATOM 952 O O . PRO A 1 120 ? -0.606 26.824 -8.639 1.00 87.06 120 PRO A O 1
ATOM 955 N N . GLU A 1 121 ? -0.645 26.969 -6.402 1.00 83.88 121 GLU A N 1
ATOM 956 C CA . GLU A 1 121 ? 0.648 26.299 -6.194 1.00 83.88 121 GLU A CA 1
ATOM 957 C C . GLU A 1 121 ? 0.699 24.885 -6.782 1.00 83.88 121 GLU A C 1
ATOM 959 O O . GLU A 1 121 ? 1.745 24.469 -7.277 1.00 83.88 121 GLU A O 1
ATOM 964 N N . PHE A 1 122 ? -0.432 24.171 -6.807 1.00 84.00 122 PHE A N 1
ATOM 965 C CA . PHE A 1 122 ? -0.503 22.814 -7.357 1.00 84.00 122 PHE A CA 1
ATOM 966 C C . PHE A 1 122 ? -0.234 22.757 -8.871 1.00 84.00 122 PHE A C 1
ATOM 968 O O . PHE A 1 122 ? 0.168 21.714 -9.373 1.00 84.00 122 PHE A O 1
ATOM 975 N N . LEU A 1 123 ? -0.390 23.875 -9.592 1.00 85.19 123 LEU A N 1
ATOM 976 C CA . LEU A 1 123 ? -0.056 23.983 -11.019 1.00 85.19 123 LEU A CA 1
ATOM 977 C C . LEU A 1 123 ? 1.438 24.253 -11.258 1.00 85.19 123 LEU A C 1
ATOM 979 O O . LEU A 1 123 ? 1.858 24.423 -12.402 1.00 85.19 123 LEU A O 1
ATOM 983 N N . ALA A 1 124 ? 2.240 24.283 -10.189 1.00 73.56 124 ALA A N 1
ATOM 984 C CA . ALA A 1 124 ? 3.689 24.430 -10.223 1.00 73.56 124 ALA A CA 1
ATOM 985 C C . ALA A 1 124 ? 4.150 25.671 -11.009 1.00 73.56 124 ALA A C 1
ATOM 987 O O . ALA A 1 124 ? 5.067 25.594 -11.818 1.00 73.56 124 ALA A O 1
ATOM 988 N N . SER A 1 125 ? 3.532 26.832 -10.764 1.00 64.88 125 SER A N 1
ATOM 989 C CA . SER A 1 125 ? 3.719 28.068 -11.551 1.00 64.88 125 SER A CA 1
ATOM 990 C C . SER A 1 125 ? 5.157 28.595 -11.666 1.00 64.88 125 SER A C 1
ATOM 992 O O . SER A 1 125 ? 5.433 29.443 -12.510 1.00 64.88 125 SER A O 1
ATOM 994 N N . VAL A 1 126 ? 6.079 28.103 -10.832 1.00 65.69 126 VAL A N 1
ATOM 995 C CA . VAL A 1 126 ? 7.516 28.428 -10.871 1.00 65.69 126 VAL A CA 1
ATOM 996 C C . VAL A 1 126 ? 8.290 27.513 -11.830 1.00 65.69 126 VAL A C 1
ATOM 998 O O . VAL A 1 126 ? 9.352 27.887 -12.320 1.00 65.69 126 VAL A O 1
ATOM 1001 N N . THR A 1 127 ? 7.781 26.310 -12.096 1.00 64.44 127 THR A N 1
ATOM 1002 C CA . THR A 1 127 ? 8.462 25.260 -12.869 1.00 64.44 127 THR A CA 1
ATOM 1003 C C . THR A 1 127 ? 7.677 24.797 -14.101 1.00 64.44 127 THR A C 1
ATOM 1005 O O . THR A 1 127 ? 8.201 23.998 -14.876 1.00 64.44 127 THR A O 1
ATOM 1008 N N . SER A 1 128 ? 6.457 25.300 -14.314 1.00 77.44 128 SER A N 1
ATOM 1009 C CA . SER A 1 128 ? 5.599 25.015 -15.468 1.00 77.44 128 SER A CA 1
ATOM 1010 C C . SER A 1 128 ? 5.338 26.268 -16.316 1.00 77.44 128 SER A C 1
ATOM 1012 O O . SER A 1 128 ? 5.517 27.405 -15.876 1.00 77.44 128 SER A O 1
ATOM 1014 N N . THR A 1 129 ? 4.936 26.070 -17.573 1.00 85.31 129 THR A N 1
ATOM 1015 C CA . THR A 1 129 ? 4.589 27.173 -18.477 1.00 85.31 129 THR A CA 1
ATOM 1016 C C . THR A 1 129 ? 3.250 27.790 -18.077 1.00 85.31 129 THR A C 1
ATOM 1018 O O . THR A 1 129 ? 2.222 27.117 -18.104 1.00 85.31 129 THR A O 1
ATOM 1021 N N . VAL A 1 130 ? 3.255 29.091 -17.776 1.00 88.88 130 VAL A N 1
ATOM 1022 C CA . VAL A 1 130 ? 2.042 29.892 -17.569 1.00 88.88 130 VAL A CA 1
ATOM 1023 C C . VAL A 1 130 ? 1.724 30.664 -18.842 1.00 88.88 130 VAL A C 1
ATOM 1025 O O . VAL A 1 130 ? 2.572 31.392 -19.361 1.00 88.88 130 VAL A O 1
ATOM 1028 N N . TYR A 1 131 ? 0.504 30.505 -19.346 1.00 92.69 131 TYR A N 1
ATOM 1029 C CA . TYR A 1 131 ? 0.038 31.230 -20.521 1.00 92.69 131 TYR A CA 1
ATOM 1030 C C . TYR A 1 131 ? -0.526 32.579 -20.092 1.00 92.69 131 TYR A C 1
ATOM 1032 O O . TYR A 1 131 ? -1.178 32.689 -19.056 1.00 92.69 131 TYR A O 1
ATOM 1040 N N . SER A 1 132 ? -0.291 33.613 -20.890 1.00 92.94 132 SER A N 1
ATOM 1041 C CA . SER A 1 132 ? -0.868 34.936 -20.675 1.00 92.94 132 SER A CA 1
ATOM 1042 C C . SER A 1 132 ? -1.567 35.425 -21.934 1.00 92.94 132 SER A C 1
ATOM 1044 O O . SER A 1 132 ? -1.107 35.185 -23.051 1.00 92.94 132 SER A O 1
ATOM 1046 N N . VAL A 1 133 ? -2.692 36.107 -21.736 1.00 94.12 133 VAL A N 1
ATOM 1047 C CA . VAL A 1 133 ? -3.398 36.856 -22.775 1.00 94.12 133 VAL A CA 1
ATOM 1048 C C . VAL A 1 133 ? -3.177 38.334 -22.500 1.00 94.12 133 VAL A C 1
ATOM 1050 O O . VAL A 1 133 ? -3.529 38.820 -21.427 1.00 94.12 133 VAL A O 1
ATOM 1053 N N . SER A 1 134 ? -2.586 39.052 -23.453 1.00 90.50 134 SER A N 1
ATOM 1054 C CA . SER A 1 134 ? -2.414 40.507 -23.350 1.00 90.50 134 SER A CA 1
ATOM 1055 C C . SER A 1 134 ? -3.633 41.273 -23.866 1.00 90.50 134 SER A C 1
ATOM 1057 O O . SER A 1 134 ? -3.936 42.350 -23.358 1.00 90.50 134 SER A O 1
ATOM 1059 N N . ASP A 1 135 ? -4.352 40.698 -24.831 1.00 91.19 135 ASP A N 1
ATOM 1060 C CA . ASP A 1 135 ? -5.629 41.185 -25.352 1.00 91.19 135 ASP A CA 1
ATOM 1061 C C . ASP A 1 135 ? -6.412 40.026 -25.993 1.00 91.19 135 ASP A C 1
ATOM 1063 O O . ASP A 1 135 ? -5.823 39.036 -26.432 1.00 91.19 135 ASP A O 1
ATOM 1067 N N . PHE A 1 136 ? -7.736 40.143 -26.087 1.00 94.25 136 PHE A N 1
ATOM 1068 C CA . PHE A 1 136 ? -8.619 39.123 -26.671 1.00 94.25 136 PHE A CA 1
ATOM 1069 C C . PHE A 1 136 ? -8.635 39.203 -28.204 1.00 94.25 136 PHE A C 1
ATOM 1071 O O . PHE A 1 136 ? -9.678 39.359 -28.839 1.00 94.25 136 PHE A O 1
ATOM 1078 N N . THR A 1 137 ? -7.441 39.132 -28.789 1.00 94.12 137 THR A N 1
ATOM 1079 C CA . THR A 1 137 ? -7.168 39.107 -30.226 1.00 94.12 137 THR A CA 1
ATOM 1080 C C . THR A 1 137 ? -6.220 37.953 -30.539 1.00 94.12 137 THR A C 1
ATOM 1082 O O . THR A 1 137 ? -5.536 37.440 -29.655 1.00 94.12 137 THR A O 1
ATOM 1085 N N . VAL A 1 138 ? -6.144 37.535 -31.808 1.00 92.88 138 VAL A N 1
ATOM 1086 C CA . VAL A 1 138 ? -5.248 36.436 -32.218 1.00 92.88 138 VAL A CA 1
ATOM 1087 C C . VAL A 1 138 ? -3.794 36.729 -31.840 1.00 92.88 138 VAL A C 1
ATOM 1089 O O . VAL A 1 138 ? -3.123 35.850 -31.317 1.00 92.88 138 VAL A O 1
ATOM 1092 N N . ALA A 1 139 ? -3.335 37.971 -32.024 1.00 91.62 139 ALA A N 1
ATOM 1093 C CA . ALA A 1 139 ? -1.989 38.385 -31.632 1.00 91.62 139 ALA A CA 1
ATOM 1094 C C . ALA A 1 139 ? -1.801 38.393 -30.104 1.00 91.62 139 ALA A C 1
ATOM 1096 O O . ALA A 1 139 ? -0.788 37.917 -29.600 1.00 91.62 139 ALA A O 1
ATOM 1097 N N . GLY A 1 140 ? -2.790 38.892 -29.352 1.00 89.62 140 GLY A N 1
ATOM 1098 C CA . GLY A 1 140 ? -2.722 38.960 -27.889 1.00 89.62 140 GLY A CA 1
ATOM 1099 C C . GLY A 1 140 ? -2.812 37.604 -27.180 1.00 89.62 140 GLY A C 1
ATOM 1100 O O . GLY A 1 140 ? -2.409 37.494 -26.022 1.00 89.62 140 GLY A O 1
ATOM 1101 N N . ALA A 1 141 ? -3.300 36.570 -27.872 1.00 94.38 141 ALA A N 1
ATOM 1102 C CA . ALA A 1 141 ? -3.466 35.212 -27.357 1.00 94.38 141 ALA A CA 1
ATOM 1103 C C . ALA A 1 141 ? -2.692 34.148 -28.161 1.00 94.38 141 ALA A C 1
ATOM 1105 O O . ALA A 1 141 ? -2.965 32.956 -28.012 1.00 94.38 141 ALA A O 1
ATOM 1106 N N . GLU A 1 142 ? -1.734 34.542 -29.009 1.00 93.56 142 GLU A N 1
ATOM 1107 C CA . GLU A 1 142 ? -1.102 33.658 -30.002 1.00 93.56 142 GLU A CA 1
ATOM 1108 C C . GLU A 1 142 ? -0.548 32.368 -29.383 1.00 93.56 142 GLU A C 1
ATOM 1110 O O . GLU A 1 142 ? -0.852 31.273 -29.852 1.00 93.56 142 GLU A O 1
ATOM 1115 N N . LYS A 1 143 ? 0.212 32.479 -28.286 1.00 91.56 143 LYS A N 1
ATOM 1116 C CA . LYS A 1 143 ? 0.810 31.320 -27.601 1.00 91.56 143 LYS A CA 1
ATOM 1117 C C . LYS A 1 143 ? -0.237 30.340 -27.073 1.00 91.56 143 LYS A C 1
ATOM 1119 O O . LYS A 1 143 ? -0.049 29.131 -27.177 1.00 91.56 143 LYS A O 1
ATOM 1124 N N . LEU A 1 144 ? -1.340 30.858 -26.527 1.00 94.25 144 LEU A N 1
ATOM 1125 C CA . LEU A 1 144 ? -2.454 30.037 -26.056 1.00 94.25 144 LEU A CA 1
ATOM 1126 C C . LEU A 1 144 ? -3.135 29.330 -27.233 1.00 94.25 144 LEU A C 1
ATOM 1128 O O . LEU A 1 144 ? -3.382 28.131 -27.167 1.00 94.25 144 LEU A O 1
ATOM 1132 N N . LEU A 1 145 ? -3.409 30.051 -28.321 1.00 94.69 145 LEU A N 1
ATOM 1133 C CA . LEU A 1 145 ? -4.059 29.483 -29.503 1.00 94.69 145 LEU A CA 1
ATOM 1134 C C . LEU A 1 145 ? -3.197 28.408 -30.162 1.00 94.69 145 LEU A C 1
ATOM 1136 O O . LEU A 1 145 ? -3.712 27.342 -30.489 1.00 94.69 145 LEU A O 1
ATOM 1140 N N . ARG A 1 146 ? -1.890 28.645 -30.299 1.00 92.62 146 ARG A N 1
ATOM 1141 C CA . ARG A 1 146 ? -0.927 27.656 -30.799 1.00 92.62 146 ARG A CA 1
ATOM 1142 C C . ARG A 1 146 ? -0.964 26.366 -29.989 1.00 92.62 146 ARG A C 1
ATOM 1144 O O . ARG A 1 146 ? -1.050 25.291 -30.569 1.00 92.62 146 ARG A O 1
ATOM 1151 N N . MET A 1 147 ? -0.991 26.477 -28.662 1.00 93.38 147 MET A N 1
ATOM 1152 C CA . MET A 1 147 ? -1.096 25.320 -27.773 1.00 93.38 147 MET A CA 1
ATOM 1153 C C . MET A 1 147 ? -2.436 24.583 -27.917 1.00 93.38 147 MET A C 1
ATOM 1155 O O . MET A 1 147 ? -2.443 23.369 -28.088 1.00 93.38 147 MET A O 1
ATOM 1159 N N . LEU A 1 148 ? -3.562 25.304 -27.912 1.00 93.31 148 LEU A N 1
ATOM 1160 C CA . LEU A 1 148 ? -4.905 24.706 -27.995 1.00 93.31 148 LEU A CA 1
ATOM 1161 C C . LEU A 1 148 ? -5.236 24.111 -29.373 1.00 93.31 148 LEU A C 1
ATOM 1163 O O . LEU A 1 148 ? -6.187 23.336 -29.504 1.00 93.31 148 LEU A O 1
ATOM 1167 N N . THR A 1 149 ? -4.493 24.502 -30.408 1.00 91.31 149 THR A N 1
ATOM 1168 C CA . THR A 1 149 ? -4.708 24.058 -31.794 1.00 91.31 149 THR A CA 1
ATOM 1169 C C . THR A 1 149 ? -3.573 23.201 -32.351 1.00 91.31 149 THR A C 1
ATOM 1171 O O . THR A 1 149 ? -3.613 22.868 -33.532 1.00 91.31 149 THR A O 1
ATOM 1174 N N . ASP A 1 150 ? -2.600 22.828 -31.512 1.00 89.19 150 ASP A N 1
ATOM 1175 C CA . ASP A 1 150 ? -1.427 22.021 -31.876 1.00 89.19 150 ASP A CA 1
ATOM 1176 C C . ASP A 1 150 ? -0.610 22.612 -33.044 1.00 89.19 150 ASP A C 1
ATOM 1178 O O . ASP A 1 150 ? -0.181 21.925 -33.969 1.00 89.19 150 ASP A O 1
ATOM 1182 N N . GLN A 1 151 ? -0.414 23.934 -33.021 1.00 89.44 151 GLN A N 1
ATOM 1183 C CA . GLN A 1 151 ? 0.342 24.665 -34.039 1.00 89.44 151 GLN A CA 1
ATOM 1184 C C . GLN A 1 151 ? 1.700 25.109 -33.479 1.00 89.44 151 GLN A C 1
ATOM 1186 O O . GLN A 1 151 ? 1.747 26.041 -32.670 1.00 89.44 151 GLN A O 1
ATOM 1191 N N . PRO A 1 152 ? 2.826 24.501 -33.897 1.00 84.44 152 PRO A N 1
ATOM 1192 C CA . PRO A 1 152 ? 4.142 24.873 -33.388 1.00 84.44 152 PRO A CA 1
ATOM 1193 C C . PRO A 1 152 ? 4.513 26.310 -33.786 1.00 84.44 152 PRO A C 1
ATOM 1195 O O . PRO A 1 152 ? 4.177 26.778 -34.872 1.00 84.44 152 PRO A O 1
ATOM 1198 N N . GLU A 1 153 ? 5.208 27.028 -32.901 1.00 83.31 153 GLU A N 1
ATOM 1199 C CA . GLU A 1 153 ? 5.739 28.376 -33.187 1.00 83.31 153 GLU A CA 1
ATOM 1200 C C . GLU A 1 153 ? 6.931 28.321 -34.153 1.00 83.31 153 GLU A C 1
ATOM 1202 O O . GLU A 1 153 ? 7.087 29.187 -35.010 1.00 83.31 153 GLU A O 1
ATOM 1207 N N . PHE A 1 154 ? 7.730 27.258 -34.051 1.00 82.19 154 PHE A N 1
ATOM 1208 C CA . PHE A 1 154 ? 8.885 26.999 -34.899 1.00 82.19 154 PHE A CA 1
ATOM 1209 C C . PHE A 1 154 ? 8.818 25.571 -35.430 1.00 82.19 154 PHE A C 1
ATOM 1211 O O . PHE A 1 154 ? 8.602 24.628 -34.666 1.00 82.19 154 PHE A O 1
ATOM 1218 N N . GLU A 1 155 ? 9.040 25.398 -36.730 1.00 80.81 155 GLU A N 1
ATOM 1219 C CA . GLU A 1 155 ? 9.229 24.071 -37.307 1.00 80.81 155 GLU A CA 1
ATOM 1220 C C . GLU A 1 155 ? 10.568 23.495 -36.838 1.00 80.81 155 GLU A C 1
ATOM 1222 O O . GLU A 1 155 ? 11.607 24.156 -36.903 1.00 80.81 155 GLU A O 1
ATOM 1227 N N . VAL A 1 156 ? 10.549 22.255 -36.347 1.00 76.38 156 VAL A N 1
ATOM 1228 C CA . VAL A 1 156 ? 11.772 21.548 -35.962 1.00 76.38 156 VAL A CA 1
ATOM 1229 C C . VAL A 1 156 ? 12.499 21.143 -37.248 1.00 76.38 156 VAL A C 1
ATOM 1231 O O . VAL A 1 156 ? 11.957 20.328 -38.000 1.00 76.38 156 VAL A O 1
ATOM 1234 N N . PRO A 1 157 ? 13.704 21.673 -37.534 1.00 79.50 157 PRO A N 1
ATOM 1235 C CA . PRO A 1 157 ? 14.444 21.252 -38.713 1.00 79.50 157 PRO A CA 1
ATOM 1236 C C . PRO A 1 157 ? 14.807 19.763 -38.595 1.00 79.50 157 PRO A C 1
ATOM 1238 O O . PRO A 1 157 ? 15.034 19.270 -37.483 1.00 79.50 157 PRO A O 1
ATOM 1241 N N . PRO A 1 158 ? 14.889 19.025 -39.716 1.00 81.56 158 PRO A N 1
ATOM 1242 C CA . PRO A 1 158 ? 15.313 17.633 -39.687 1.00 81.56 158 PRO A CA 1
ATOM 1243 C C . PRO A 1 158 ? 16.706 17.507 -39.060 1.00 81.56 158 PRO A C 1
ATOM 1245 O O . PRO A 1 158 ? 17.559 18.387 -39.205 1.00 81.56 158 PRO A O 1
ATOM 1248 N N . LEU A 1 159 ? 16.939 16.393 -38.364 1.00 80.56 159 LEU A N 1
ATOM 1249 C CA . LEU A 1 159 ? 18.246 16.097 -37.784 1.00 80.56 159 LEU A CA 1
ATOM 1250 C C . LEU A 1 159 ? 19.311 16.069 -38.889 1.00 80.56 159 LEU A C 1
ATOM 1252 O O . LEU A 1 159 ? 19.148 15.386 -39.900 1.00 80.56 159 LEU A O 1
ATOM 1256 N N . GLY A 1 160 ? 20.407 16.799 -38.676 1.00 82.44 160 GLY A N 1
ATOM 1257 C CA . GLY A 1 160 ? 21.585 16.717 -39.535 1.00 82.44 160 GLY A CA 1
ATOM 1258 C C . GLY A 1 160 ? 22.287 15.362 -39.416 1.00 82.44 160 GLY A C 1
ATOM 1259 O O . GLY A 1 160 ? 22.029 14.579 -38.498 1.00 82.44 160 GLY A O 1
ATOM 1260 N N . GLU A 1 161 ? 23.209 15.084 -40.334 1.00 83.94 161 GLU A N 1
ATOM 1261 C CA . GLU A 1 161 ? 24.018 13.868 -40.273 1.00 83.94 161 GLU A CA 1
ATOM 1262 C C . GLU A 1 161 ? 24.832 13.806 -38.973 1.00 83.94 161 GLU A C 1
ATOM 1264 O O . GLU A 1 161 ? 25.416 14.795 -38.522 1.00 83.94 161 GLU A O 1
ATOM 1269 N N . ARG A 1 162 ? 24.880 12.619 -38.357 1.00 80.88 162 ARG A N 1
ATOM 1270 C CA . ARG A 1 162 ? 25.633 12.397 -37.120 1.00 80.88 162 ARG A CA 1
ATOM 1271 C C . ARG A 1 162 ? 27.132 12.620 -37.382 1.00 80.88 162 ARG A C 1
ATOM 1273 O O . ARG A 1 162 ? 27.705 11.873 -38.176 1.00 80.88 162 ARG A O 1
ATOM 1280 N N . PRO A 1 163 ? 27.807 13.551 -36.679 1.00 83.25 163 PRO A N 1
ATOM 1281 C CA . PRO A 1 163 ? 29.240 13.759 -36.854 1.00 83.25 163 PRO A CA 1
ATOM 1282 C C . PRO A 1 163 ? 30.034 12.499 -36.495 1.00 83.25 163 PRO A C 1
ATOM 1284 O O . PRO A 1 163 ? 29.866 11.930 -35.411 1.00 83.25 163 PRO A O 1
ATOM 1287 N N . VAL A 1 164 ? 30.932 12.075 -37.386 1.00 83.12 164 VAL A N 1
ATOM 1288 C CA . VAL A 1 164 ? 31.869 10.979 -37.116 1.00 83.12 164 VAL A CA 1
ATOM 1289 C C . VAL A 1 164 ? 33.045 11.534 -36.317 1.00 83.12 164 VAL A C 1
ATOM 1291 O O . VAL A 1 164 ? 33.976 12.122 -36.862 1.00 83.12 164 VAL A O 1
ATOM 1294 N N . LEU A 1 165 ? 33.002 11.352 -34.999 1.00 82.50 165 LEU A N 1
ATOM 1295 C CA . LEU A 1 165 ? 34.107 11.692 -34.107 1.00 82.50 165 LEU A CA 1
ATOM 1296 C C . LEU A 1 165 ? 34.990 10.458 -33.910 1.00 82.50 165 LEU A C 1
ATOM 1298 O O . LEU A 1 165 ? 34.564 9.461 -33.327 1.00 82.50 165 LEU A O 1
ATOM 1302 N N . GLY A 1 166 ? 36.226 10.518 -34.405 1.00 79.62 166 GLY A N 1
ATOM 1303 C CA . GLY A 1 166 ? 37.202 9.449 -34.207 1.00 79.62 166 GLY A CA 1
ATOM 1304 C C . GLY A 1 166 ? 37.587 9.287 -32.726 1.00 79.62 166 GLY A C 1
ATOM 1305 O O . GLY A 1 166 ? 37.653 10.280 -31.994 1.00 79.62 166 GLY A O 1
ATOM 1306 N N . PRO A 1 167 ? 37.879 8.059 -32.258 1.00 68.06 167 PRO A N 1
ATOM 1307 C CA . PRO A 1 167 ? 38.320 7.834 -30.887 1.00 68.06 167 PRO A CA 1
ATOM 1308 C C . PRO A 1 167 ? 39.673 8.515 -30.639 1.00 68.06 167 PRO A C 1
ATOM 1310 O O . PRO A 1 167 ? 40.653 8.252 -31.340 1.00 68.06 167 PRO A O 1
ATOM 1313 N N . LYS A 1 168 ? 39.756 9.362 -29.604 1.00 64.38 168 LYS A N 1
ATOM 1314 C CA . LYS A 1 168 ? 41.042 9.867 -29.102 1.00 64.38 168 LYS A CA 1
ATOM 1315 C C . LYS A 1 168 ? 41.795 8.699 -28.463 1.00 64.38 168 LYS A C 1
ATOM 1317 O O . LYS A 1 168 ? 41.399 8.200 -27.412 1.00 64.38 168 LYS A O 1
ATOM 1322 N N . ARG A 1 169 ? 42.860 8.233 -29.118 1.00 58.62 169 ARG A N 1
ATOM 1323 C CA . ARG A 1 169 ? 43.696 7.136 -28.615 1.00 58.62 169 ARG A CA 1
ATOM 1324 C C . ARG A 1 169 ? 44.510 7.616 -27.413 1.00 58.62 169 ARG A C 1
ATOM 1326 O O . ARG A 1 169 ? 45.328 8.520 -27.544 1.00 58.62 169 ARG A O 1
ATOM 1333 N N . ILE A 1 170 ? 44.313 6.976 -26.265 1.00 53.16 170 ILE A N 1
ATOM 1334 C CA . ILE A 1 170 ? 45.261 7.034 -25.149 1.00 53.16 170 ILE A CA 1
ATOM 1335 C C . ILE A 1 170 ? 46.462 6.167 -25.566 1.00 53.16 170 ILE A C 1
ATOM 1337 O O . ILE A 1 170 ? 46.245 5.008 -25.930 1.00 53.16 170 ILE A O 1
ATOM 1341 N N . PRO A 1 171 ? 47.707 6.680 -25.586 1.00 48.88 171 PRO A N 1
ATOM 1342 C CA . PRO A 1 171 ? 48.855 5.868 -25.968 1.00 48.88 171 PRO A CA 1
ATOM 1343 C C . PRO A 1 171 ? 49.052 4.747 -24.942 1.00 48.88 171 PRO A C 1
ATOM 1345 O O . PRO A 1 171 ? 49.406 4.986 -23.788 1.00 48.88 171 PRO A O 1
ATOM 1348 N N . LEU A 1 172 ? 48.802 3.510 -25.371 1.00 49.19 172 LEU A N 1
ATOM 1349 C CA . LEU A 1 172 ? 49.154 2.317 -24.614 1.00 49.19 172 LEU A CA 1
ATOM 1350 C C . LEU A 1 172 ? 50.679 2.180 -24.611 1.00 49.19 172 LEU A C 1
ATOM 1352 O O . LEU A 1 172 ? 51.325 2.271 -25.657 1.00 49.19 172 LEU A O 1
ATOM 1356 N N . ARG A 1 173 ? 51.254 1.961 -23.425 1.00 44.03 173 ARG A N 1
ATOM 1357 C CA . ARG A 1 173 ? 52.674 1.630 -23.260 1.00 44.03 173 ARG A CA 1
ATOM 1358 C C . ARG A 1 173 ? 52.970 0.387 -24.120 1.00 44.03 173 ARG A C 1
ATOM 1360 O O . ARG A 1 173 ? 52.228 -0.588 -23.993 1.00 44.03 173 ARG A O 1
ATOM 1367 N N . PRO A 1 174 ? 53.989 0.397 -24.999 1.00 45.56 174 PRO A N 1
ATOM 1368 C CA . PRO A 1 174 ? 54.218 -0.717 -25.910 1.00 45.56 174 PRO A CA 1
ATOM 1369 C C . PRO A 1 174 ? 54.547 -1.990 -25.126 1.00 45.56 174 PRO A C 1
ATOM 1371 O O . PRO A 1 174 ? 55.482 -2.023 -24.326 1.00 45.56 174 PRO A O 1
ATOM 1374 N N . GLN A 1 175 ? 53.750 -3.032 -25.354 1.00 47.34 175 GLN A N 1
ATOM 1375 C CA . GLN A 1 175 ? 54.042 -4.392 -24.914 1.00 47.34 175 GLN A CA 1
ATOM 1376 C C . GLN A 1 175 ? 55.194 -4.938 -25.779 1.00 47.34 175 GLN A C 1
ATOM 1378 O O . GLN A 1 175 ? 55.167 -4.734 -26.996 1.00 47.34 175 GLN A O 1
ATOM 1383 N N . PRO A 1 176 ? 56.209 -5.610 -25.207 1.00 42.66 176 PRO A N 1
ATOM 1384 C CA . PRO A 1 176 ? 57.269 -6.213 -26.007 1.00 42.66 176 PRO A CA 1
ATOM 1385 C C . PRO A 1 176 ? 56.695 -7.328 -26.892 1.00 42.66 176 PRO A C 1
ATOM 1387 O O . PRO A 1 176 ? 55.893 -8.146 -26.440 1.00 42.66 176 PRO A O 1
ATOM 1390 N N . ALA A 1 177 ? 57.094 -7.334 -28.166 1.00 43.06 177 ALA A N 1
ATOM 1391 C CA . ALA A 1 177 ? 56.649 -8.308 -29.158 1.00 43.06 177 ALA A CA 1
ATOM 1392 C C . ALA A 1 177 ? 57.057 -9.749 -28.772 1.00 43.06 177 ALA A C 1
ATOM 1394 O O . ALA A 1 177 ? 58.110 -9.938 -28.155 1.00 43.06 177 ALA A O 1
ATOM 1395 N N . PRO A 1 178 ? 56.270 -10.777 -29.148 1.00 45.75 178 PRO A N 1
ATOM 1396 C CA . PRO A 1 178 ? 56.628 -12.166 -28.887 1.00 45.75 178 PRO A CA 1
ATOM 1397 C C . PRO A 1 178 ? 57.891 -12.546 -29.671 1.00 45.75 178 PRO A C 1
ATOM 1399 O O . PRO A 1 178 ? 57.980 -12.332 -30.880 1.00 45.75 178 PRO A O 1
ATOM 1402 N N . ALA A 1 179 ? 58.877 -13.118 -28.978 1.00 46.44 179 ALA A N 1
ATOM 1403 C CA . ALA A 1 179 ? 60.106 -13.601 -29.593 1.00 46.44 179 ALA A CA 1
ATOM 1404 C C . ALA A 1 179 ? 59.824 -14.854 -30.440 1.00 46.44 179 ALA A C 1
ATOM 1406 O O . ALA A 1 179 ? 59.393 -15.882 -29.919 1.00 46.44 179 ALA A O 1
ATOM 1407 N N . VAL A 1 180 ? 60.098 -14.781 -31.744 1.00 49.47 180 VAL A N 1
ATOM 1408 C CA . VAL A 1 180 ? 60.128 -15.954 -32.628 1.00 49.47 180 VAL A CA 1
ATOM 1409 C C . VAL A 1 180 ? 61.460 -16.670 -32.417 1.00 49.47 180 VAL A C 1
ATOM 1411 O O . VAL A 1 180 ? 62.521 -16.074 -32.596 1.00 49.47 180 VAL A O 1
ATOM 1414 N N . ARG A 1 181 ? 61.419 -17.947 -32.023 1.00 45.56 181 ARG A N 1
ATOM 1415 C CA . ARG A 1 181 ? 62.612 -18.771 -31.797 1.00 45.56 181 ARG A CA 1
ATOM 1416 C C . ARG A 1 181 ? 62.700 -19.837 -32.885 1.00 45.56 181 ARG A C 1
ATOM 1418 O O . ARG A 1 181 ? 61.959 -20.813 -32.848 1.00 45.56 181 ARG A O 1
ATOM 1425 N N . ASN A 1 182 ? 63.613 -19.654 -33.833 1.00 48.84 182 ASN A N 1
ATOM 1426 C CA . ASN A 1 182 ? 63.922 -20.666 -34.841 1.00 48.84 182 ASN A CA 1
ATOM 1427 C C . ASN A 1 182 ? 65.039 -21.575 -34.314 1.00 48.84 182 ASN A C 1
ATOM 1429 O O . ASN A 1 182 ? 66.054 -21.087 -33.819 1.00 48.84 182 ASN A O 1
ATOM 1433 N N . VAL A 1 183 ? 64.845 -22.891 -34.401 1.00 51.34 183 VAL A N 1
ATOM 1434 C CA . VAL A 1 183 ? 65.840 -23.900 -34.016 1.00 51.34 183 VAL A CA 1
ATOM 1435 C C . VAL A 1 183 ? 66.317 -24.595 -35.285 1.00 51.34 183 VAL A C 1
ATOM 1437 O O . VAL A 1 183 ? 65.503 -25.115 -36.042 1.00 51.34 183 VAL A O 1
ATOM 1440 N N . VAL A 1 184 ? 67.630 -24.599 -35.510 1.00 53.16 184 VAL A N 1
ATOM 1441 C CA . VAL A 1 184 ? 68.283 -25.341 -36.596 1.00 53.16 184 VAL A CA 1
ATOM 1442 C C . VAL A 1 184 ? 69.033 -26.503 -35.960 1.00 53.16 184 VAL A C 1
ATOM 1444 O O . VAL A 1 184 ? 69.866 -26.289 -35.083 1.00 53.16 184 VAL A O 1
ATOM 1447 N N . THR A 1 185 ? 68.728 -27.731 -36.366 1.00 46.69 185 THR A N 1
ATOM 1448 C CA . THR A 1 185 ? 69.422 -28.938 -35.898 1.00 46.69 185 THR A CA 1
ATOM 1449 C C . THR A 1 185 ? 70.266 -29.526 -37.028 1.00 46.69 185 THR A C 1
ATOM 1451 O O . THR A 1 185 ? 69.703 -29.993 -38.017 1.00 46.69 185 THR A O 1
ATOM 1454 N N . GLY A 1 186 ? 71.594 -29.500 -36.867 1.00 54.00 186 GLY A N 1
ATOM 1455 C CA . GLY A 1 186 ? 72.602 -30.060 -37.781 1.00 54.00 186 GLY A CA 1
ATOM 1456 C C . GLY A 1 186 ? 73.876 -29.201 -37.830 1.00 54.00 186 GLY A C 1
ATOM 1457 O O . GLY A 1 186 ? 73.827 -28.030 -37.452 1.00 54.00 186 GLY A O 1
ATOM 1458 N N . ASP A 1 187 ? 74.999 -29.760 -38.294 1.00 50.50 187 ASP A N 1
ATOM 1459 C CA . ASP A 1 187 ? 76.233 -28.992 -38.524 1.00 50.50 187 ASP A CA 1
ATOM 1460 C C . ASP A 1 187 ? 76.099 -28.156 -39.802 1.00 50.50 187 ASP A C 1
ATOM 1462 O O . ASP A 1 187 ? 75.992 -28.682 -40.912 1.00 50.50 187 ASP A O 1
ATOM 1466 N N . VAL A 1 188 ? 76.089 -26.833 -39.640 1.00 54.44 188 VAL A N 1
ATOM 1467 C CA . VAL A 1 188 ? 75.962 -25.873 -40.740 1.00 54.44 188 VAL A CA 1
ATOM 1468 C C . VAL A 1 188 ? 77.297 -25.161 -40.937 1.00 54.44 188 VAL A C 1
ATOM 1470 O O . VAL A 1 188 ? 77.697 -24.343 -40.114 1.00 54.44 188 VAL A O 1
ATOM 1473 N N . HIS A 1 189 ? 77.966 -25.413 -42.061 1.00 51.66 189 HIS A N 1
ATOM 1474 C CA . HIS A 1 189 ? 79.075 -24.582 -42.535 1.00 51.66 189 HIS A CA 1
ATOM 1475 C C . HIS A 1 189 ? 78.561 -23.605 -43.604 1.00 51.66 189 HIS A C 1
ATOM 1477 O O . HIS A 1 189 ? 78.643 -23.865 -44.801 1.00 51.66 189 HIS A O 1
ATOM 1483 N N . GLY A 1 190 ? 77.983 -22.484 -43.158 1.00 59.50 190 GLY A N 1
ATOM 1484 C CA . GLY A 1 190 ? 77.463 -21.416 -44.022 1.00 59.50 190 GLY A CA 1
ATOM 1485 C C . GLY A 1 190 ? 76.597 -20.389 -43.277 1.00 59.50 190 GLY A C 1
ATOM 1486 O O . GLY A 1 190 ? 76.268 -20.574 -42.108 1.00 59.50 190 GLY A O 1
ATOM 1487 N N . VAL A 1 191 ? 76.225 -19.295 -43.954 1.00 49.44 191 VAL A N 1
ATOM 1488 C CA . VAL A 1 191 ? 75.308 -18.262 -43.432 1.00 49.44 191 VAL A CA 1
ATOM 1489 C C . VAL A 1 191 ? 73.861 -18.649 -43.749 1.00 49.44 191 VAL A C 1
ATOM 1491 O O . VAL A 1 191 ? 73.519 -18.885 -44.905 1.00 49.44 191 VAL A O 1
ATOM 1494 N N . VAL A 1 192 ? 72.996 -18.673 -42.733 1.00 51.50 192 VAL A N 1
ATOM 1495 C CA . VAL A 1 192 ? 71.548 -18.869 -42.900 1.00 51.50 192 VAL A CA 1
ATOM 1496 C C . VAL A 1 192 ? 70.898 -17.513 -43.187 1.00 51.50 192 VAL A C 1
ATOM 1498 O O . VAL A 1 192 ? 70.902 -16.632 -42.331 1.00 51.50 192 VAL A O 1
ATOM 1501 N N . ILE A 1 193 ? 70.329 -17.339 -44.382 1.00 49.31 193 ILE A N 1
ATOM 1502 C CA . ILE A 1 193 ? 69.553 -16.146 -44.750 1.00 49.31 193 ILE A CA 1
ATOM 1503 C C . ILE A 1 193 ? 68.068 -16.512 -44.705 1.00 49.31 193 ILE A C 1
ATOM 1505 O O . ILE A 1 193 ? 67.595 -17.324 -45.497 1.00 49.31 193 ILE A O 1
ATOM 1509 N N . GLN A 1 194 ? 67.323 -15.910 -43.779 1.00 49.44 194 GLN A N 1
ATOM 1510 C CA . GLN A 1 194 ? 65.871 -16.056 -43.703 1.00 49.44 194 GLN A CA 1
ATOM 1511 C C . GLN A 1 194 ? 65.207 -14.976 -44.567 1.00 49.44 194 GLN A C 1
ATOM 1513 O O . GLN A 1 194 ? 65.223 -13.800 -44.212 1.00 49.44 194 GLN A O 1
ATOM 1518 N N . VAL A 1 195 ? 64.598 -15.370 -45.686 1.00 47.28 195 VAL A N 1
ATOM 1519 C CA . VAL A 1 195 ? 63.785 -14.473 -46.521 1.00 47.28 195 VAL A CA 1
ATOM 1520 C C . VAL A 1 195 ? 62.313 -14.781 -46.262 1.00 47.28 195 VAL A C 1
ATOM 1522 O O . VAL A 1 195 ? 61.806 -15.818 -46.680 1.00 47.28 195 VAL A O 1
ATOM 1525 N N . GLY A 1 196 ? 61.627 -13.901 -45.535 1.00 43.38 196 GLY A N 1
ATOM 1526 C CA . GLY A 1 196 ? 60.180 -13.968 -45.343 1.00 43.38 196 GLY A CA 1
ATOM 1527 C C . GLY A 1 196 ? 59.484 -12.918 -46.199 1.00 43.38 196 GLY A C 1
ATOM 1528 O O . GLY A 1 196 ? 59.649 -11.727 -45.950 1.00 43.38 196 GLY A O 1
ATOM 1529 N N . ASN A 1 197 ? 58.678 -13.340 -47.175 1.00 43.75 197 ASN A N 1
ATOM 1530 C CA . ASN A 1 197 ? 57.676 -12.453 -47.763 1.00 43.75 197 ASN A CA 1
ATOM 1531 C C . ASN A 1 197 ? 56.562 -12.239 -46.732 1.00 43.75 197 ASN A C 1
ATOM 1533 O O . ASN A 1 197 ? 55.973 -13.204 -46.244 1.00 43.75 197 ASN A O 1
ATOM 1537 N N . ALA A 1 198 ? 56.247 -10.981 -46.424 1.00 41.09 198 ALA A N 1
ATOM 1538 C CA . ALA A 1 198 ? 55.057 -10.618 -45.664 1.00 41.09 198 ALA A CA 1
ATOM 1539 C C . ALA A 1 198 ? 53.811 -10.838 -46.539 1.00 41.09 198 ALA A C 1
ATOM 1541 O O . ALA A 1 198 ? 53.269 -9.909 -47.131 1.00 41.09 198 ALA A O 1
ATOM 1542 N N . GLY A 1 199 ? 53.373 -12.092 -46.663 1.00 35.09 199 GLY A N 1
ATOM 1543 C CA . GLY A 1 199 ? 52.032 -12.397 -47.144 1.00 35.09 199 GLY A CA 1
ATOM 1544 C C . GLY A 1 199 ? 51.021 -11.913 -46.109 1.00 35.09 199 GLY A C 1
ATOM 1545 O O . GLY A 1 199 ? 51.157 -12.225 -44.925 1.00 35.09 199 GLY A O 1
ATOM 1546 N N . SER A 1 200 ? 50.021 -11.135 -46.528 1.00 38.88 200 SER A N 1
ATOM 1547 C CA . SER A 1 200 ? 48.910 -10.775 -45.649 1.00 38.88 200 SER A CA 1
ATOM 1548 C C . SER A 1 200 ? 48.195 -12.057 -45.228 1.00 38.88 200 SER A C 1
ATOM 1550 O O . SER A 1 200 ? 47.496 -12.680 -46.028 1.00 38.88 200 SER A O 1
ATOM 1552 N N . VAL A 1 201 ? 48.369 -12.461 -43.975 1.00 34.94 201 VAL A N 1
ATOM 1553 C CA . VAL A 1 201 ? 47.519 -13.481 -43.370 1.00 34.94 201 VAL A CA 1
ATOM 1554 C C . VAL A 1 201 ? 46.160 -12.827 -43.169 1.00 34.94 201 VAL A C 1
ATOM 1556 O O . VAL A 1 201 ? 45.986 -11.981 -42.293 1.00 34.94 201 VAL A O 1
ATOM 1559 N N . THR A 1 202 ? 45.193 -13.182 -44.011 1.00 34.06 202 THR A N 1
ATOM 1560 C CA . THR A 1 202 ? 43.785 -12.953 -43.704 1.00 34.06 202 THR A CA 1
ATOM 1561 C C . THR A 1 202 ? 43.489 -13.818 -42.489 1.00 34.06 202 THR A C 1
ATOM 1563 O O . THR A 1 202 ? 43.402 -15.040 -42.590 1.00 34.06 202 THR A O 1
ATOM 1566 N N . VAL A 1 203 ? 43.416 -13.198 -41.312 1.00 38.16 203 VAL A N 1
ATOM 1567 C CA . VAL A 1 203 ? 42.876 -13.864 -40.128 1.00 38.16 203 VAL A CA 1
ATOM 1568 C C . VAL A 1 203 ? 41.441 -14.240 -40.502 1.00 38.16 203 VAL A C 1
ATOM 1570 O O . VAL A 1 203 ? 40.684 -13.336 -40.871 1.00 38.16 203 VAL A O 1
ATOM 1573 N N . PRO A 1 204 ? 41.052 -15.529 -40.485 1.00 38.00 204 PRO A N 1
ATOM 1574 C CA . PRO A 1 204 ? 39.655 -15.896 -40.652 1.00 38.00 204 PRO A CA 1
ATOM 1575 C C . PRO A 1 204 ? 38.866 -15.077 -39.637 1.00 38.00 204 PRO A C 1
ATOM 1577 O O . PRO A 1 204 ? 39.212 -15.091 -38.454 1.00 38.00 204 PRO A O 1
ATOM 1580 N N . GLY A 1 205 ? 37.880 -14.301 -40.099 1.00 40.91 205 GLY A N 1
ATOM 1581 C CA . GLY A 1 205 ? 37.029 -13.534 -39.197 1.00 40.91 205 GLY A CA 1
ATOM 1582 C C . GLY A 1 205 ? 36.557 -14.460 -38.082 1.00 40.91 205 GLY A C 1
ATOM 1583 O O . GLY A 1 205 ? 36.139 -15.584 -38.373 1.00 40.91 205 GLY A O 1
ATOM 1584 N N . SER A 1 206 ? 36.713 -14.032 -36.825 1.00 47.19 206 SER A N 1
ATOM 1585 C CA . SER A 1 206 ? 36.266 -14.812 -35.671 1.00 47.19 206 SER A CA 1
ATOM 1586 C C . SER A 1 206 ? 34.875 -15.371 -35.971 1.00 47.19 206 SER A C 1
ATOM 1588 O O . SER A 1 206 ? 34.026 -14.600 -36.434 1.00 47.19 206 SER A O 1
ATOM 1590 N N . PRO A 1 207 ? 34.642 -16.683 -35.782 1.00 59.50 207 PRO A N 1
ATOM 1591 C CA . PRO A 1 207 ? 33.361 -17.285 -36.115 1.00 59.50 207 PRO A CA 1
ATOM 1592 C C . PRO A 1 207 ? 32.244 -16.472 -35.462 1.00 59.50 207 PRO A C 1
ATOM 1594 O O . PRO A 1 207 ? 32.353 -16.088 -34.294 1.00 59.50 207 PRO A O 1
ATOM 1597 N N . ALA A 1 208 ? 31.210 -16.152 -36.244 1.00 74.62 208 ALA A N 1
ATOM 1598 C CA . ALA A 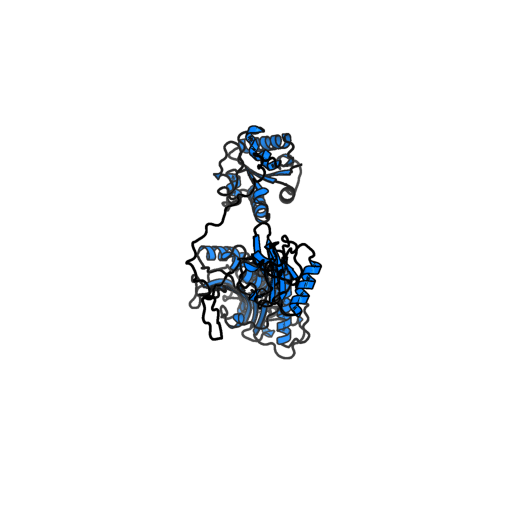1 208 ? 30.074 -15.392 -35.750 1.00 74.62 208 ALA A CA 1
ATOM 1599 C C . ALA A 1 208 ? 29.484 -16.125 -34.539 1.00 74.62 208 ALA A C 1
ATOM 1601 O O . ALA A 1 208 ? 29.164 -17.312 -34.630 1.00 74.62 208 ALA A O 1
ATOM 1602 N N . ILE A 1 209 ? 29.385 -15.420 -33.411 1.00 87.25 209 ILE A N 1
ATOM 1603 C CA . ILE A 1 209 ? 28.880 -15.981 -32.157 1.00 87.25 209 ILE A CA 1
ATOM 1604 C C . ILE A 1 209 ? 27.472 -16.517 -32.404 1.00 87.25 209 ILE A C 1
ATOM 1606 O O . ILE A 1 209 ? 26.619 -15.804 -32.941 1.00 87.25 209 ILE A O 1
ATOM 1610 N N . ARG A 1 210 ? 27.229 -17.774 -32.028 1.00 91.81 210 ARG A N 1
ATOM 1611 C CA . ARG A 1 210 ? 25.925 -18.415 -32.227 1.00 91.81 210 ARG A CA 1
ATOM 1612 C C . ARG A 1 210 ? 24.965 -18.093 -31.083 1.00 91.81 210 ARG A C 1
ATOM 1614 O O . ARG A 1 210 ? 25.362 -17.775 -29.959 1.00 91.81 210 ARG A O 1
ATOM 1621 N N . VAL A 1 211 ? 23.671 -18.184 -31.379 1.00 92.94 211 VAL A N 1
ATOM 1622 C CA . VAL A 1 211 ? 22.625 -18.115 -30.352 1.00 92.94 211 VAL A CA 1
ATOM 1623 C C . VAL A 1 211 ? 22.831 -19.268 -29.370 1.00 92.94 211 VAL A C 1
ATOM 1625 O O . VAL A 1 211 ? 23.014 -20.402 -29.794 1.00 92.94 211 VAL A O 1
ATOM 1628 N N . GLY A 1 212 ? 22.845 -18.970 -28.072 1.00 90.94 212 GLY A N 1
ATOM 1629 C CA . GLY A 1 212 ? 23.079 -19.946 -27.007 1.00 90.94 212 GLY A CA 1
ATOM 1630 C C . GLY A 1 212 ? 24.543 -20.354 -26.794 1.00 90.94 212 GLY A C 1
ATOM 1631 O O . GLY A 1 212 ? 24.830 -21.044 -25.817 1.00 90.94 212 GLY A O 1
ATOM 1632 N N . GLU A 1 213 ? 25.486 -19.902 -27.633 1.00 92.69 213 GLU A N 1
ATOM 1633 C CA . GLU A 1 213 ? 26.908 -20.245 -27.495 1.00 92.69 213 GLU A CA 1
ATOM 1634 C C . GLU A 1 213 ? 27.456 -19.773 -26.140 1.00 92.69 213 GLU A C 1
ATOM 1636 O O . GLU A 1 213 ? 27.538 -18.571 -25.890 1.00 92.69 213 GLU A O 1
ATOM 1641 N N . GLY A 1 214 ? 27.867 -20.716 -25.286 1.00 89.38 214 GLY A N 1
ATOM 1642 C CA . GLY A 1 214 ? 28.365 -20.460 -23.926 1.00 89.38 214 GLY A CA 1
ATOM 1643 C C . GLY A 1 214 ? 27.432 -20.941 -22.809 1.00 89.38 214 GLY A C 1
ATOM 1644 O O . GLY A 1 214 ? 27.868 -21.041 -21.662 1.00 89.38 214 GLY A O 1
ATOM 1645 N N . ALA A 1 215 ? 26.185 -21.294 -23.134 1.00 90.62 215 ALA A N 1
ATOM 1646 C CA . ALA A 1 215 ? 25.252 -21.919 -22.202 1.00 90.62 215 ALA A CA 1
ATOM 1647 C C . ALA A 1 215 ? 25.402 -23.453 -22.170 1.00 90.62 215 ALA A C 1
ATOM 1649 O O . ALA A 1 215 ? 26.110 -24.049 -22.982 1.00 90.62 215 ALA A O 1
ATOM 1650 N N . ASP A 1 216 ? 24.733 -24.113 -21.220 1.00 90.06 216 ASP A N 1
ATOM 1651 C CA . ASP A 1 216 ? 24.624 -25.574 -21.236 1.00 90.06 216 ASP A CA 1
ATOM 1652 C C . ASP A 1 216 ? 23.752 -26.062 -22.420 1.00 90.06 216 ASP A C 1
ATOM 1654 O O . ASP A 1 216 ? 22.901 -25.308 -22.900 1.00 90.06 216 ASP A O 1
ATOM 1658 N N . PRO A 1 217 ? 23.882 -27.328 -22.870 1.00 90.19 217 PRO A N 1
ATOM 1659 C CA . PRO A 1 217 ? 23.196 -27.806 -24.075 1.00 90.19 217 PRO A CA 1
ATOM 1660 C C . PRO A 1 217 ? 21.665 -27.713 -24.051 1.00 90.19 217 PRO A C 1
ATOM 1662 O O . PRO A 1 217 ? 21.040 -27.683 -25.112 1.00 90.19 217 PRO A O 1
ATOM 1665 N N . ARG A 1 218 ? 21.025 -27.718 -22.871 1.00 89.75 218 ARG A N 1
ATOM 1666 C CA . ARG A 1 218 ? 19.563 -27.557 -22.782 1.00 89.75 218 ARG A CA 1
ATOM 1667 C C . ARG A 1 218 ? 19.185 -26.097 -22.988 1.00 89.75 218 ARG A C 1
ATOM 1669 O O . ARG A 1 218 ? 18.263 -25.811 -23.749 1.00 89.75 218 ARG A O 1
ATOM 1676 N N . THR A 1 219 ? 19.916 -25.195 -22.344 1.00 91.31 219 THR A N 1
ATOM 1677 C CA . THR A 1 219 ? 19.717 -23.752 -22.474 1.00 91.31 219 THR A CA 1
ATOM 1678 C C . THR A 1 219 ? 20.064 -23.251 -23.878 1.00 91.31 219 THR A C 1
ATOM 1680 O O . THR A 1 219 ? 19.319 -22.438 -24.417 1.00 91.31 219 THR A O 1
ATOM 1683 N N . GLU A 1 220 ? 21.114 -23.780 -24.516 1.00 93.00 220 GLU A N 1
ATOM 1684 C CA . GLU A 1 220 ? 21.467 -23.459 -25.910 1.00 93.00 220 GLU A CA 1
ATOM 1685 C C . GLU A 1 220 ? 20.286 -23.748 -26.853 1.00 93.00 220 GLU A C 1
ATOM 1687 O O . GLU A 1 220 ? 19.829 -22.853 -27.563 1.00 93.00 220 GLU A O 1
ATOM 1692 N N . ARG A 1 221 ? 19.685 -24.945 -26.765 1.00 92.19 221 ARG A N 1
ATOM 1693 C CA . ARG A 1 221 ? 18.480 -25.299 -27.542 1.00 92.19 221 ARG A CA 1
ATOM 1694 C C . ARG A 1 221 ? 17.295 -24.385 -27.238 1.00 92.19 221 ARG A C 1
ATOM 1696 O O . ARG A 1 221 ? 16.591 -23.970 -28.155 1.00 92.19 221 ARG A O 1
ATOM 1703 N N . ALA A 1 222 ? 17.083 -24.050 -25.966 1.00 93.56 222 ALA A N 1
ATOM 1704 C CA . ALA A 1 222 ? 16.009 -23.146 -25.571 1.00 93.56 222 ALA A CA 1
ATOM 1705 C C . ALA A 1 222 ? 16.204 -21.736 -26.161 1.00 93.56 222 ALA A C 1
ATOM 1707 O O . ALA A 1 222 ? 15.233 -21.119 -26.604 1.00 93.56 222 ALA A O 1
ATOM 1708 N N . PHE A 1 223 ? 17.445 -21.238 -26.208 1.00 95.19 223 PHE A N 1
ATOM 1709 C CA . PHE A 1 223 ? 17.786 -19.944 -26.806 1.00 95.19 223 PHE A CA 1
ATOM 1710 C C . PHE A 1 223 ? 17.580 -19.972 -28.321 1.00 95.19 223 PHE A C 1
ATOM 1712 O O . PHE A 1 223 ? 17.000 -19.039 -28.872 1.00 95.19 223 PHE A O 1
ATOM 1719 N N . GLU A 1 224 ? 17.969 -21.054 -28.996 1.00 94.06 224 GLU A N 1
ATOM 1720 C CA . GLU A 1 224 ? 17.683 -21.240 -30.421 1.00 94.06 224 GLU A CA 1
ATOM 1721 C C . GLU A 1 224 ? 16.173 -21.256 -30.713 1.00 94.06 224 GLU A C 1
ATOM 1723 O O . GLU A 1 224 ? 15.721 -20.615 -31.664 1.00 94.06 224 GLU A O 1
ATOM 1728 N N . ASP A 1 225 ? 15.376 -21.945 -29.888 1.00 93.31 225 ASP A N 1
ATOM 1729 C CA . ASP A 1 225 ? 13.913 -21.938 -29.989 1.00 93.31 225 ASP A CA 1
ATOM 1730 C C . ASP A 1 225 ? 13.343 -20.529 -29.800 1.00 93.31 225 ASP A C 1
ATOM 1732 O O . ASP A 1 225 ? 12.453 -20.110 -30.543 1.00 93.31 225 ASP A O 1
ATOM 1736 N N . ALA A 1 226 ? 13.846 -19.781 -28.817 1.00 93.62 226 ALA A N 1
ATOM 1737 C CA . ALA A 1 226 ? 13.425 -18.408 -28.564 1.00 93.62 226 ALA A CA 1
ATOM 1738 C C . ALA A 1 226 ? 13.790 -17.470 -29.719 1.00 93.62 226 ALA A C 1
ATOM 1740 O O . ALA A 1 226 ? 12.940 -16.700 -30.169 1.00 93.62 226 ALA A O 1
ATOM 1741 N N . ALA A 1 227 ? 14.994 -17.602 -30.276 1.00 92.38 227 ALA A N 1
ATOM 1742 C CA . ALA A 1 227 ? 15.415 -16.857 -31.455 1.00 92.38 227 ALA A CA 1
ATOM 1743 C C . ALA A 1 227 ? 14.571 -17.192 -32.692 1.00 92.38 227 ALA A C 1
ATOM 1745 O O . ALA A 1 227 ? 14.169 -16.283 -33.416 1.00 92.38 227 ALA A O 1
ATOM 1746 N N . ARG A 1 228 ? 14.213 -18.468 -32.908 1.00 91.75 228 ARG A N 1
ATOM 1747 C CA . ARG A 1 228 ? 13.298 -18.867 -33.993 1.00 91.75 228 ARG A CA 1
ATOM 1748 C C . ARG A 1 228 ? 11.924 -18.221 -33.853 1.00 91.75 228 ARG A C 1
ATOM 1750 O O . ARG A 1 228 ? 11.420 -17.668 -34.826 1.00 91.75 228 ARG A O 1
ATOM 1757 N N . ARG A 1 229 ? 11.341 -18.235 -32.647 1.00 92.50 229 ARG A N 1
ATOM 1758 C CA . ARG A 1 229 ? 10.072 -17.532 -32.366 1.00 92.50 229 ARG A CA 1
ATOM 1759 C C . ARG A 1 229 ? 10.195 -16.022 -32.544 1.00 92.50 229 ARG A C 1
ATOM 1761 O O . ARG A 1 229 ? 9.208 -15.346 -32.822 1.00 92.50 229 ARG A O 1
ATOM 1768 N N . ALA A 1 230 ? 11.393 -15.485 -32.343 1.00 87.75 230 ALA A N 1
ATOM 1769 C CA . ALA A 1 230 ? 11.658 -14.069 -32.484 1.00 87.75 230 ALA A CA 1
ATOM 1770 C C . ALA A 1 230 ? 11.863 -13.609 -33.926 1.00 87.75 230 ALA A C 1
ATOM 1772 O O . ALA A 1 230 ? 11.552 -12.458 -34.242 1.00 87.75 230 ALA A O 1
ATOM 1773 N N . GLY A 1 231 ? 12.310 -14.507 -34.801 1.00 83.00 231 GLY A N 1
ATOM 1774 C CA . GLY A 1 231 ? 12.619 -14.192 -36.186 1.00 83.00 231 GLY A CA 1
ATOM 1775 C C . GLY A 1 231 ? 13.752 -13.169 -36.289 1.00 83.00 231 GLY A C 1
ATOM 1776 O O . GLY A 1 231 ? 14.620 -13.073 -35.423 1.00 83.00 231 GLY A O 1
ATOM 1777 N N . GLY A 1 232 ? 13.736 -12.357 -37.346 1.00 77.31 232 GLY A N 1
ATOM 1778 C CA . GLY A 1 232 ? 14.792 -11.377 -37.623 1.00 77.31 232 GLY A CA 1
ATOM 1779 C C . GLY A 1 232 ? 14.848 -10.171 -36.677 1.00 77.31 232 GLY A C 1
ATOM 1780 O O . GLY A 1 232 ? 15.616 -9.252 -36.957 1.00 77.31 232 GLY A O 1
ATOM 1781 N N . ARG A 1 233 ? 14.044 -10.121 -35.600 1.00 82.31 233 ARG A N 1
ATOM 1782 C CA . ARG A 1 233 ? 13.970 -8.949 -34.707 1.00 82.31 233 ARG A CA 1
ATOM 1783 C C . ARG A 1 233 ? 15.241 -8.738 -33.893 1.00 82.31 233 ARG A C 1
ATOM 1785 O O . ARG A 1 233 ? 15.718 -7.614 -33.848 1.00 82.31 233 ARG A O 1
ATOM 1792 N N . LEU A 1 234 ? 15.825 -9.827 -33.388 1.00 83.69 234 LEU A N 1
ATOM 1793 C CA . LEU A 1 234 ? 16.962 -9.807 -32.466 1.00 83.69 234 LEU A CA 1
ATOM 1794 C C . LEU A 1 234 ? 18.230 -9.214 -33.105 1.00 83.69 234 LEU A C 1
ATOM 1796 O O . LEU A 1 234 ? 19.033 -8.570 -32.441 1.00 83.69 234 LEU A O 1
ATOM 1800 N N . GLY A 1 235 ? 18.420 -9.407 -34.413 1.00 86.31 235 GLY A N 1
ATOM 1801 C CA . GLY A 1 235 ? 19.701 -9.137 -35.068 1.00 86.31 235 GLY A CA 1
ATOM 1802 C C . GLY A 1 235 ? 20.702 -10.265 -34.808 1.00 86.31 235 GLY A C 1
ATOM 1803 O O . GLY A 1 235 ? 20.335 -11.439 -34.820 1.00 86.31 235 GLY A O 1
ATOM 1804 N N . THR A 1 236 ? 21.973 -9.923 -34.602 1.00 90.00 236 THR A N 1
ATOM 1805 C CA . THR A 1 236 ? 23.046 -10.896 -34.332 1.00 90.00 236 THR A CA 1
ATOM 1806 C C . THR A 1 236 ? 23.391 -10.925 -32.843 1.00 90.00 236 THR A C 1
ATOM 1808 O O . THR A 1 236 ? 23.294 -9.882 -32.192 1.00 90.00 236 THR A O 1
ATOM 1811 N N . PRO A 1 237 ? 23.843 -12.064 -32.289 1.00 92.56 237 PRO A N 1
ATOM 1812 C CA . PRO A 1 237 ? 24.371 -12.096 -30.928 1.00 92.56 237 PRO A CA 1
ATOM 1813 C C . PRO A 1 237 ? 25.496 -11.068 -30.747 1.00 92.56 237 PRO A C 1
ATOM 1815 O O . PRO A 1 237 ? 26.442 -11.028 -31.534 1.00 92.56 237 PRO A O 1
ATOM 1818 N N . ALA A 1 238 ? 25.381 -10.221 -29.725 1.00 90.62 238 ALA A N 1
ATOM 1819 C CA . ALA A 1 238 ? 26.403 -9.237 -29.366 1.00 90.62 238 ALA A CA 1
ATOM 1820 C C . ALA A 1 238 ? 27.527 -9.860 -28.518 1.00 90.62 238 ALA A C 1
ATOM 1822 O O . ALA A 1 238 ? 28.622 -9.311 -28.427 1.00 90.62 238 ALA A O 1
ATOM 1823 N N . GLY A 1 239 ? 27.264 -11.022 -27.914 1.00 90.12 239 GLY A N 1
ATOM 1824 C CA . GLY A 1 239 ? 28.202 -11.760 -27.079 1.00 90.12 239 GLY A CA 1
ATOM 1825 C C . GLY A 1 239 ? 27.762 -13.206 -26.854 1.00 90.12 239 GLY A C 1
ATOM 1826 O O . GLY A 1 239 ? 26.685 -13.628 -27.286 1.00 90.12 239 GLY A O 1
ATOM 1827 N N . ARG A 1 240 ? 28.621 -13.979 -26.182 1.00 94.00 240 ARG A N 1
ATOM 1828 C CA . ARG A 1 240 ? 28.303 -15.345 -25.742 1.00 94.00 240 ARG A CA 1
ATOM 1829 C C . ARG A 1 240 ? 27.251 -15.319 -24.640 1.00 94.00 240 ARG A C 1
ATOM 1831 O O . ARG A 1 240 ? 27.218 -14.378 -23.850 1.00 94.00 240 ARG A O 1
ATOM 1838 N N . ALA A 1 241 ? 26.426 -16.357 -24.582 1.00 94.00 241 ALA A N 1
ATOM 1839 C CA . ALA A 1 241 ? 25.543 -16.574 -23.451 1.00 94.00 241 ALA A CA 1
ATOM 1840 C C . ALA A 1 241 ? 26.382 -16.810 -22.187 1.00 94.00 241 ALA A C 1
ATOM 1842 O O . ALA A 1 241 ? 27.375 -17.541 -22.218 1.00 94.00 241 ALA A O 1
ATOM 1843 N N . TYR A 1 242 ? 25.992 -16.189 -21.080 1.00 94.06 242 TYR A N 1
ATOM 1844 C CA . TYR A 1 242 ? 26.671 -16.331 -19.795 1.00 94.06 242 TYR A CA 1
ATOM 1845 C C . TYR A 1 242 ? 25.651 -16.513 -18.673 1.00 94.06 242 TYR A C 1
ATOM 1847 O O . TYR A 1 242 ? 24.474 -16.179 -18.814 1.00 94.06 242 TYR A O 1
ATOM 1855 N N . ARG A 1 243 ? 26.095 -17.107 -17.563 1.00 91.94 243 ARG A N 1
ATOM 1856 C CA . ARG A 1 243 ? 25.258 -17.295 -16.377 1.00 91.94 243 ARG A CA 1
ATOM 1857 C C . ARG A 1 243 ? 25.134 -15.971 -15.630 1.00 91.94 243 ARG A C 1
ATOM 1859 O O . ARG A 1 243 ? 26.147 -15.367 -15.290 1.00 91.94 243 ARG A O 1
ATOM 1866 N N . GLU A 1 244 ? 23.906 -15.582 -15.323 1.00 91.12 244 GLU A N 1
ATOM 1867 C CA . GLU A 1 244 ? 23.587 -14.402 -14.526 1.00 91.12 244 GLU A CA 1
ATOM 1868 C C . GLU A 1 244 ? 22.499 -14.790 -13.516 1.00 91.12 244 GLU A C 1
ATOM 1870 O O . GLU A 1 244 ? 21.443 -15.300 -13.892 1.00 91.12 244 GLU A O 1
ATOM 1875 N N . GLY A 1 245 ? 22.796 -14.649 -12.223 1.00 88.44 245 GLY A N 1
ATOM 1876 C CA . GLY A 1 245 ? 21.949 -15.110 -11.120 1.00 88.44 245 GLY A CA 1
ATOM 1877 C C . GLY A 1 245 ? 21.338 -16.512 -11.315 1.00 88.44 245 GLY A C 1
ATOM 1878 O O . GLY A 1 245 ? 22.084 -17.490 -11.488 1.00 88.44 245 GLY A O 1
ATOM 1879 N N . PRO A 1 246 ? 19.995 -16.656 -11.299 1.00 89.31 246 PRO A N 1
ATOM 1880 C CA . PRO A 1 246 ? 19.330 -17.961 -11.363 1.00 89.31 246 PRO A CA 1
ATOM 1881 C C . PRO A 1 246 ? 19.325 -18.607 -12.762 1.00 89.31 246 PRO A C 1
ATOM 1883 O O . PRO A 1 246 ? 18.774 -19.699 -12.937 1.00 89.31 246 PRO A O 1
ATOM 1886 N N . GLY A 1 247 ? 19.918 -17.967 -13.771 1.00 92.12 247 GLY A N 1
ATOM 1887 C CA . GLY A 1 247 ? 19.692 -18.304 -15.170 1.00 92.12 247 GLY A CA 1
ATOM 1888 C C . GLY A 1 247 ? 20.849 -17.973 -16.105 1.00 92.12 247 GLY A C 1
ATOM 1889 O O . GLY A 1 247 ? 21.991 -17.791 -15.684 1.00 92.12 247 GLY A O 1
ATOM 1890 N N . PHE A 1 248 ? 20.541 -17.938 -17.397 1.00 94.62 248 PHE A N 1
ATOM 1891 C CA . PHE A 1 248 ? 21.458 -17.540 -18.462 1.00 94.62 248 PHE A CA 1
ATOM 1892 C C . PHE A 1 248 ? 20.894 -16.360 -19.236 1.00 94.62 248 PHE A C 1
ATOM 1894 O O . PHE A 1 248 ? 19.675 -16.220 -19.350 1.00 94.62 248 PHE A O 1
ATOM 1901 N N . VAL A 1 249 ? 21.793 -15.559 -19.803 1.00 96.19 249 VAL A N 1
ATOM 1902 C CA . VAL A 1 249 ? 21.478 -14.343 -20.554 1.00 96.19 249 VAL A CA 1
ATOM 1903 C C . VAL A 1 249 ? 22.346 -14.270 -21.808 1.00 96.19 249 VAL A C 1
ATOM 1905 O O . VAL A 1 249 ? 23.522 -14.632 -21.773 1.00 96.19 249 VAL A O 1
ATOM 1908 N N . GLN A 1 250 ? 21.783 -13.796 -22.919 1.00 96.25 250 GLN A N 1
ATOM 1909 C CA . GLN A 1 250 ? 22.522 -13.422 -24.122 1.00 96.25 250 GLN A CA 1
ATOM 1910 C C . GLN A 1 250 ? 21.945 -12.147 -24.740 1.00 96.25 250 GLN A C 1
ATOM 1912 O O . GLN A 1 250 ? 20.753 -12.065 -25.031 1.00 96.25 250 GLN A O 1
ATOM 1917 N N . HIS A 1 251 ? 22.820 -11.173 -24.981 1.00 95.25 251 HIS A N 1
ATOM 1918 C CA . HIS A 1 251 ? 22.482 -9.874 -25.566 1.00 95.25 251 HIS A CA 1
ATOM 1919 C C . HIS A 1 251 ? 22.632 -9.883 -27.085 1.00 95.25 251 HIS A C 1
ATOM 1921 O O . HIS A 1 251 ? 23.506 -10.569 -27.627 1.00 95.25 251 HIS A O 1
ATOM 1927 N N . PHE A 1 252 ? 21.824 -9.076 -27.769 1.00 93.81 252 PHE A N 1
ATOM 1928 C CA . PHE A 1 252 ? 21.830 -8.958 -29.224 1.00 93.81 252 PHE A CA 1
ATOM 1929 C C . PHE A 1 252 ? 22.071 -7.522 -29.698 1.00 93.81 252 PHE A C 1
ATOM 1931 O O . PHE A 1 252 ? 21.848 -6.552 -28.979 1.00 93.81 252 PHE A O 1
ATOM 1938 N N . THR A 1 253 ? 22.535 -7.371 -30.941 1.00 87.94 253 THR A N 1
ATOM 1939 C CA . THR A 1 253 ? 22.972 -6.079 -31.501 1.00 87.94 253 THR A CA 1
ATOM 1940 C C . THR A 1 253 ? 21.863 -5.041 -31.659 1.00 87.94 253 THR A C 1
ATOM 1942 O O . THR A 1 253 ? 22.164 -3.855 -31.777 1.00 87.94 253 THR A O 1
ATOM 1945 N N . ARG A 1 254 ? 20.591 -5.453 -31.639 1.00 85.00 254 ARG A N 1
ATOM 1946 C CA . ARG A 1 254 ? 19.434 -4.542 -31.644 1.00 85.00 254 ARG A CA 1
ATOM 1947 C C . ARG A 1 254 ? 18.906 -4.203 -30.247 1.00 85.00 254 ARG A C 1
ATOM 1949 O O . ARG A 1 254 ? 17.891 -3.527 -30.139 1.00 85.00 254 ARG A O 1
ATOM 1956 N N . GLY A 1 255 ? 19.602 -4.637 -29.197 1.00 86.62 255 GLY A N 1
ATOM 1957 C CA . GLY A 1 255 ? 19.277 -4.344 -27.800 1.00 86.62 255 GLY A CA 1
ATOM 1958 C C . GLY A 1 255 ? 18.371 -5.375 -27.129 1.00 86.62 255 GLY A C 1
ATOM 1959 O O . GLY A 1 255 ? 18.269 -5.363 -25.910 1.00 86.62 255 GLY A O 1
ATOM 1960 N N . ASP A 1 256 ? 17.746 -6.282 -27.882 1.00 93.50 256 ASP A N 1
ATOM 1961 C CA . ASP A 1 256 ? 16.970 -7.381 -27.305 1.00 93.50 256 ASP A CA 1
ATOM 1962 C C . ASP A 1 256 ? 17.861 -8.370 -26.541 1.00 93.50 256 ASP A C 1
ATOM 1964 O O . ASP A 1 256 ? 19.031 -8.595 -26.875 1.00 93.50 256 ASP A O 1
ATOM 1968 N N . VAL A 1 257 ? 17.266 -9.021 -25.546 1.00 95.88 257 VAL A N 1
ATOM 1969 C CA . VAL A 1 257 ? 17.939 -9.978 -24.673 1.00 95.88 257 VAL A CA 1
ATOM 1970 C C . VAL A 1 257 ? 17.180 -11.300 -24.671 1.00 95.88 257 VAL A C 1
ATOM 1972 O O . VAL A 1 257 ? 15.956 -11.334 -24.543 1.00 95.88 257 VAL A O 1
ATOM 1975 N N . LEU A 1 258 ? 17.909 -12.406 -24.806 1.00 96.00 258 LEU A N 1
ATOM 1976 C CA . LEU A 1 258 ? 17.401 -13.729 -24.457 1.00 96.00 258 LEU A CA 1
ATOM 1977 C C . LEU A 1 258 ? 17.805 -14.050 -23.028 1.00 96.00 258 LEU A C 1
ATOM 1979 O O . LEU A 1 258 ? 18.983 -13.952 -22.687 1.00 96.00 258 LEU A O 1
ATOM 1983 N N . CYS A 1 259 ? 16.856 -14.488 -22.212 1.00 95.31 259 CYS A N 1
ATOM 1984 C CA . CYS A 1 259 ? 17.157 -15.019 -20.892 1.00 95.31 259 CYS A CA 1
ATOM 1985 C C . CYS A 1 259 ? 16.355 -16.287 -20.599 1.00 95.31 259 CYS A C 1
ATOM 1987 O O . CYS A 1 259 ? 15.320 -16.552 -21.211 1.00 95.31 259 CYS A O 1
ATOM 1989 N N . ALA A 1 260 ? 16.852 -17.105 -19.679 1.00 92.69 260 ALA A N 1
ATOM 1990 C CA . ALA A 1 260 ? 16.129 -18.262 -19.165 1.00 92.69 260 ALA A CA 1
ATOM 1991 C C . ALA A 1 260 ? 16.507 -18.518 -17.713 1.00 92.69 260 ALA A C 1
ATOM 1993 O O . ALA A 1 260 ? 17.693 -18.592 -17.389 1.00 92.69 260 ALA A O 1
ATOM 1994 N N . VAL A 1 261 ? 15.508 -18.754 -16.862 1.00 87.12 261 VAL A N 1
ATOM 1995 C CA . VAL A 1 261 ? 15.726 -19.421 -15.573 1.00 87.12 261 VAL A CA 1
ATOM 1996 C C . VAL A 1 261 ? 16.180 -20.856 -15.851 1.00 87.12 261 VAL A C 1
ATOM 1998 O O . VAL A 1 261 ? 15.663 -21.510 -16.760 1.00 87.12 261 VAL A O 1
ATOM 2001 N N . ALA A 1 262 ? 17.149 -21.365 -15.088 1.00 78.62 262 ALA A N 1
ATOM 2002 C CA . ALA A 1 262 ? 17.661 -22.718 -15.295 1.00 78.62 262 ALA A CA 1
ATOM 2003 C C . ALA A 1 262 ? 16.527 -23.767 -15.266 1.00 78.62 262 ALA A C 1
ATOM 2005 O O . ALA A 1 262 ? 15.782 -23.872 -14.293 1.00 78.62 262 ALA A O 1
ATOM 2006 N N . GLY A 1 263 ? 16.401 -24.554 -16.339 1.00 76.06 263 GLY A N 1
ATOM 2007 C CA . GLY A 1 263 ? 15.355 -25.576 -16.479 1.00 76.06 263 GLY A CA 1
ATOM 2008 C C . GLY A 1 263 ? 13.986 -25.060 -16.943 1.00 76.06 263 GLY A C 1
ATOM 2009 O O . GLY A 1 263 ? 13.070 -25.866 -17.082 1.00 76.06 263 GLY A O 1
ATOM 2010 N N . GLN A 1 264 ? 13.847 -23.760 -17.210 1.00 83.94 264 GLN A N 1
ATOM 2011 C CA . GLN A 1 264 ? 12.645 -23.150 -17.780 1.00 83.94 264 GLN A CA 1
ATOM 2012 C C . GLN A 1 264 ? 12.843 -22.799 -19.260 1.00 83.94 264 GLN A C 1
ATOM 2014 O O . GLN A 1 264 ? 13.947 -22.854 -19.806 1.00 83.94 264 GLN A O 1
ATOM 2019 N N . ARG A 1 265 ? 11.743 -22.443 -19.929 1.00 90.19 265 ARG A N 1
ATOM 2020 C CA . ARG A 1 265 ? 11.762 -21.959 -21.314 1.00 90.19 265 ARG A CA 1
ATOM 2021 C C . ARG A 1 265 ? 12.517 -20.627 -21.396 1.00 90.19 265 ARG A C 1
ATOM 2023 O O . ARG A 1 265 ? 12.304 -19.747 -20.571 1.00 90.19 265 ARG A O 1
ATOM 2030 N N . ALA A 1 266 ? 13.338 -20.463 -22.433 1.00 94.38 266 ALA A N 1
ATOM 2031 C CA . ALA A 1 266 ? 13.971 -19.182 -22.725 1.00 94.38 266 ALA A CA 1
ATOM 2032 C C . ALA A 1 266 ? 12.982 -18.190 -23.333 1.00 94.38 266 ALA A C 1
ATOM 2034 O O . ALA A 1 266 ? 12.166 -18.562 -24.187 1.00 94.38 266 ALA A O 1
ATOM 2035 N N . VAL A 1 267 ? 13.094 -16.937 -22.913 1.00 95.38 267 VAL A N 1
ATOM 2036 C CA . VAL A 1 267 ? 12.208 -15.839 -23.284 1.00 95.38 267 VAL A CA 1
ATOM 2037 C C . VAL A 1 267 ? 12.979 -14.729 -23.976 1.00 95.38 267 VAL A C 1
ATOM 2039 O O . VAL A 1 267 ? 14.178 -14.555 -23.756 1.00 95.38 267 VAL A O 1
ATOM 2042 N N . VAL A 1 268 ? 12.275 -13.978 -24.8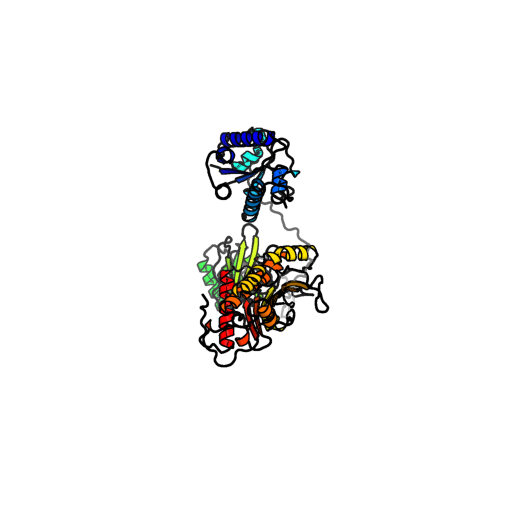18 1.00 95.88 268 VAL A N 1
ATOM 2043 C CA . VAL A 1 268 ? 12.819 -12.782 -25.462 1.00 95.88 268 VAL A CA 1
ATOM 2044 C C . VAL A 1 268 ? 12.302 -11.534 -24.770 1.00 95.88 268 VAL A C 1
ATOM 2046 O O . VAL A 1 268 ? 11.090 -11.362 -24.654 1.00 95.88 268 VAL A O 1
ATOM 2049 N N . VAL A 1 269 ? 13.217 -10.650 -24.393 1.00 95.56 269 VAL A N 1
ATOM 2050 C CA . VAL A 1 269 ? 12.955 -9.420 -23.649 1.00 95.56 269 VAL A CA 1
ATOM 2051 C C . VAL A 1 269 ? 13.441 -8.229 -24.467 1.00 95.56 269 VAL A C 1
ATOM 2053 O O . VAL A 1 269 ? 14.586 -8.219 -24.920 1.00 95.56 269 VAL A O 1
ATOM 2056 N N . ALA A 1 270 ? 12.584 -7.227 -24.657 1.00 94.31 270 ALA A N 1
ATOM 2057 C CA . ALA A 1 270 ? 12.983 -5.977 -25.296 1.00 94.31 270 ALA A CA 1
ATOM 2058 C C . ALA A 1 270 ? 14.059 -5.249 -24.471 1.00 94.31 270 ALA A C 1
ATOM 2060 O O . ALA A 1 270 ? 13.977 -5.218 -23.243 1.00 94.31 270 ALA A O 1
ATOM 2061 N N . GLY A 1 271 ? 15.020 -4.598 -25.132 1.00 93.19 271 GLY A N 1
ATOM 2062 C CA . GLY A 1 271 ? 16.113 -3.871 -24.463 1.00 93.19 271 GLY A CA 1
ATOM 2063 C C . GLY A 1 271 ? 15.663 -2.904 -23.356 1.00 93.19 271 GLY A C 1
ATOM 2064 O O . GLY A 1 271 ? 16.119 -3.050 -22.227 1.00 93.19 271 GLY A O 1
ATOM 2065 N N . PRO A 1 272 ? 14.681 -2.008 -23.593 1.00 92.88 272 PRO A N 1
ATOM 2066 C CA . PRO A 1 272 ? 14.164 -1.125 -22.541 1.00 92.88 272 PRO A CA 1
ATOM 2067 C C . PRO A 1 272 ? 13.527 -1.871 -21.358 1.00 92.88 272 PRO A C 1
ATOM 2069 O O . PRO A 1 272 ? 13.507 -1.367 -20.232 1.00 92.88 272 PRO A O 1
ATOM 2072 N N . ILE A 1 273 ? 13.001 -3.082 -21.595 1.00 94.25 273 ILE A N 1
ATOM 2073 C CA . ILE A 1 273 ? 12.497 -3.932 -20.514 1.00 94.25 273 ILE A CA 1
ATOM 2074 C C . ILE A 1 273 ? 13.641 -4.435 -19.639 1.00 94.25 273 ILE A C 1
ATOM 2076 O O . ILE A 1 273 ? 13.565 -4.375 -18.410 1.00 94.25 273 ILE A O 1
ATOM 2080 N N . TRP A 1 274 ? 14.707 -4.894 -20.289 1.00 94.62 274 TRP A N 1
ATOM 2081 C CA . TRP A 1 274 ? 15.920 -5.338 -19.624 1.00 94.62 274 TRP A CA 1
ATOM 2082 C C . TRP A 1 274 ? 16.604 -4.215 -18.839 1.00 94.62 274 TRP A C 1
ATOM 2084 O O . TRP A 1 274 ? 17.020 -4.437 -17.705 1.00 94.62 274 TRP A O 1
ATOM 2094 N N . ASP A 1 275 ? 16.663 -3.009 -19.403 1.00 93.38 275 ASP A N 1
ATOM 2095 C CA . ASP A 1 275 ? 17.303 -1.857 -18.768 1.00 93.38 275 ASP A CA 1
ATOM 2096 C C . ASP A 1 275 ? 16.630 -1.487 -17.438 1.00 93.38 275 ASP A C 1
ATOM 2098 O O . ASP A 1 275 ? 17.326 -1.371 -16.426 1.00 93.38 275 ASP A O 1
ATOM 2102 N N . ASP A 1 276 ? 15.290 -1.378 -17.380 1.00 93.38 276 ASP A N 1
ATOM 2103 C CA . ASP A 1 276 ? 14.663 -1.059 -16.085 1.00 93.38 276 ASP A CA 1
ATOM 2104 C C . ASP A 1 276 ? 14.703 -2.249 -15.107 1.00 93.38 276 ASP A C 1
ATOM 2106 O O . ASP A 1 276 ? 14.707 -2.026 -13.900 1.00 93.38 276 ASP A O 1
ATOM 2110 N N . LEU A 1 277 ? 14.787 -3.504 -15.580 1.00 93.50 277 LEU A N 1
ATOM 2111 C CA . LEU A 1 277 ? 15.057 -4.651 -14.696 1.00 93.50 277 LEU A CA 1
ATOM 2112 C C . LEU A 1 277 ? 16.444 -4.547 -14.061 1.00 93.50 277 LEU A C 1
ATOM 2114 O O . LEU A 1 277 ? 16.569 -4.671 -12.846 1.00 93.50 277 LEU A O 1
ATOM 2118 N N . ALA A 1 278 ? 17.470 -4.275 -14.869 1.00 93.00 278 ALA A N 1
ATOM 2119 C CA . ALA A 1 278 ? 18.847 -4.123 -14.412 1.00 93.00 278 ALA A CA 1
ATOM 2120 C C . ALA A 1 278 ? 19.033 -2.919 -13.470 1.00 93.00 278 ALA A C 1
ATOM 2122 O O . ALA A 1 278 ? 19.957 -2.910 -12.657 1.00 93.00 278 ALA A O 1
ATOM 2123 N N . ALA A 1 279 ? 18.151 -1.918 -13.551 1.00 92.38 279 ALA A N 1
ATOM 2124 C CA . ALA A 1 279 ? 18.128 -0.779 -12.640 1.00 92.38 279 ALA A CA 1
ATOM 2125 C C . ALA A 1 279 ? 17.486 -1.090 -11.273 1.00 92.38 279 ALA A C 1
ATOM 2127 O O . ALA A 1 279 ? 17.707 -0.339 -10.317 1.00 92.38 279 ALA A O 1
ATOM 2128 N N . LEU A 1 280 ? 16.695 -2.165 -11.153 1.00 92.50 280 LEU A N 1
ATOM 2129 C CA . LEU A 1 280 ? 16.016 -2.505 -9.905 1.00 92.50 280 LEU A CA 1
ATOM 2130 C C . LEU A 1 280 ? 16.944 -3.208 -8.902 1.00 92.50 280 LEU A C 1
ATOM 2132 O O . LEU A 1 280 ? 17.716 -4.099 -9.271 1.00 92.50 280 LEU A O 1
ATOM 2136 N N . PRO A 1 281 ? 16.840 -2.881 -7.600 1.00 91.00 281 PRO A N 1
ATOM 2137 C CA . PRO A 1 281 ? 17.645 -3.541 -6.584 1.00 91.00 281 PRO A CA 1
ATOM 2138 C C . PRO A 1 281 ? 17.317 -5.030 -6.506 1.00 91.00 281 PRO A C 1
ATOM 2140 O O . PRO A 1 281 ? 16.155 -5.424 -6.495 1.00 91.00 281 PRO A O 1
ATOM 2143 N N . GLY A 1 282 ? 18.350 -5.863 -6.404 1.00 88.88 282 GLY A N 1
ATOM 2144 C CA . GLY A 1 282 ? 18.185 -7.308 -6.296 1.00 88.88 282 GLY A CA 1
ATOM 2145 C C . GLY A 1 282 ? 17.951 -8.019 -7.627 1.00 88.88 282 GLY A C 1
ATOM 2146 O O . GLY A 1 282 ? 17.803 -9.233 -7.612 1.00 88.88 282 GLY A O 1
ATOM 2147 N N . PHE A 1 283 ? 17.940 -7.346 -8.779 1.00 93.19 283 PHE A N 1
ATOM 2148 C CA . PHE A 1 283 ? 18.015 -8.065 -10.050 1.00 93.19 283 PHE A CA 1
ATOM 2149 C C . PHE A 1 283 ? 19.453 -8.569 -10.294 1.00 93.19 283 PHE A C 1
ATOM 2151 O O . PHE A 1 283 ? 20.398 -7.823 -10.031 1.00 93.19 283 PHE A O 1
ATOM 2158 N N . PRO A 1 284 ? 19.656 -9.807 -10.790 1.00 92.38 284 PRO A N 1
ATOM 2159 C CA . PRO A 1 284 ? 18.648 -10.845 -11.046 1.00 92.38 284 PRO A CA 1
ATOM 2160 C C . PRO A 1 284 ? 18.425 -11.833 -9.882 1.00 92.38 284 PRO A C 1
ATOM 2162 O O . PRO A 1 284 ? 17.442 -12.570 -9.898 1.00 92.38 284 PRO A O 1
ATOM 2165 N N . ASP A 1 285 ? 19.290 -11.875 -8.863 1.00 93.81 285 ASP A N 1
ATOM 2166 C CA . ASP A 1 285 ? 19.260 -12.907 -7.802 1.00 93.81 285 ASP A CA 1
ATOM 2167 C C . ASP A 1 285 ? 17.988 -12.900 -6.932 1.00 93.81 285 ASP A C 1
ATOM 2169 O O . ASP A 1 285 ? 17.515 -13.936 -6.459 1.00 93.81 285 ASP A O 1
ATOM 2173 N N . GLY A 1 286 ? 17.440 -11.718 -6.689 1.00 93.50 286 GLY A N 1
ATOM 2174 C CA . GLY A 1 286 ? 16.183 -11.458 -6.000 1.00 93.50 286 GLY A CA 1
ATOM 2175 C C . GLY A 1 286 ? 14.990 -11.625 -6.928 1.00 93.50 286 GLY A C 1
ATOM 2176 O O . GLY A 1 286 ? 14.219 -12.566 -6.756 1.00 93.50 286 GLY A O 1
ATOM 2177 N N . LEU A 1 287 ? 14.857 -10.727 -7.908 1.00 93.50 287 LEU A N 1
ATOM 2178 C CA . LEU A 1 287 ? 13.669 -10.608 -8.767 1.00 93.50 287 LEU A CA 1
ATOM 2179 C C . LEU A 1 287 ? 13.480 -11.789 -9.729 1.00 93.50 287 LEU A C 1
ATOM 2181 O O . LEU A 1 287 ? 12.347 -12.119 -10.071 1.00 93.50 287 LEU A O 1
ATOM 2185 N N . GLY A 1 288 ? 14.570 -12.418 -10.166 1.00 93.69 288 GLY A N 1
ATOM 2186 C CA . GLY A 1 288 ? 14.542 -13.424 -11.221 1.00 93.69 288 GLY A CA 1
ATOM 2187 C C . GLY A 1 288 ? 14.435 -12.822 -12.620 1.00 93.69 288 GLY A C 1
ATOM 2188 O O . GLY A 1 288 ? 14.799 -11.670 -12.846 1.00 93.69 288 GLY A O 1
ATOM 2189 N N . PHE A 1 289 ? 13.947 -13.621 -13.567 1.00 95.31 289 PHE A N 1
ATOM 2190 C CA . PHE A 1 289 ? 13.838 -13.258 -14.981 1.00 95.31 289 PHE A CA 1
ATOM 2191 C C . PHE A 1 289 ? 12.383 -13.261 -15.454 1.00 95.31 289 PHE A C 1
ATOM 2193 O O . PHE A 1 289 ? 11.545 -13.928 -14.841 1.00 95.31 289 PHE A O 1
ATOM 2200 N N . PRO A 1 290 ? 12.074 -12.570 -16.567 1.00 95.75 290 PRO A N 1
ATOM 2201 C CA . PRO A 1 290 ? 10.783 -12.700 -17.226 1.00 95.75 290 PRO A CA 1
ATOM 2202 C C . PRO A 1 290 ? 10.426 -14.157 -17.550 1.00 95.75 290 PRO A C 1
ATOM 2204 O O . PRO A 1 290 ? 11.286 -14.944 -17.943 1.00 95.75 290 PRO A O 1
ATOM 2207 N N . VAL A 1 291 ? 9.149 -14.517 -17.399 1.00 92.69 291 VAL A N 1
ATOM 2208 C CA . VAL A 1 291 ? 8.659 -15.895 -17.643 1.00 92.69 291 VAL A CA 1
ATOM 2209 C C . VAL A 1 291 ? 7.911 -16.065 -18.966 1.00 92.69 291 VAL A C 1
ATOM 2211 O O . VAL A 1 291 ? 7.590 -17.185 -19.362 1.00 92.69 291 VAL A O 1
ATOM 2214 N N . SER A 1 292 ? 7.640 -14.965 -19.671 1.00 92.00 292 SER A N 1
ATOM 2215 C CA . SER A 1 292 ? 6.997 -14.947 -20.989 1.00 92.00 292 SER A CA 1
ATOM 2216 C C . SER A 1 292 ? 7.738 -14.020 -21.949 1.00 92.00 292 SER A C 1
ATOM 2218 O O . SER A 1 292 ? 8.413 -13.088 -21.520 1.00 92.00 292 SER A O 1
ATOM 2220 N N . ASP A 1 293 ? 7.605 -14.279 -23.254 1.00 92.31 293 ASP A N 1
ATOM 2221 C CA . ASP A 1 293 ? 8.177 -13.423 -24.299 1.00 92.31 293 ASP A CA 1
ATOM 2222 C C . ASP A 1 293 ? 7.565 -12.003 -24.191 1.00 92.31 293 ASP A C 1
ATOM 2224 O O . ASP A 1 293 ? 6.352 -11.841 -24.317 1.00 92.31 293 ASP A O 1
ATOM 2228 N N . CYS A 1 294 ? 8.394 -10.975 -23.994 1.00 89.00 294 CYS A N 1
ATOM 2229 C CA . CYS A 1 294 ? 8.008 -9.560 -23.907 1.00 89.00 294 CYS A CA 1
ATOM 2230 C C . CYS A 1 294 ? 8.763 -8.708 -24.954 1.00 89.00 294 CYS A C 1
ATOM 2232 O O . CYS A 1 294 ? 9.644 -7.914 -24.618 1.00 89.00 294 CYS A O 1
ATOM 2234 N N . PRO A 1 295 ? 8.435 -8.872 -26.254 1.00 85.12 295 PRO A N 1
ATOM 2235 C CA . PRO A 1 295 ? 9.058 -8.121 -27.353 1.00 85.12 295 PRO A CA 1
ATOM 2236 C C . PRO A 1 295 ? 8.687 -6.638 -27.402 1.00 85.12 295 PRO A C 1
ATOM 2238 O O . PRO A 1 295 ? 9.353 -5.865 -28.083 1.00 85.12 295 PRO A O 1
ATOM 2241 N N . ASP A 1 296 ? 7.582 -6.259 -26.768 1.00 88.06 296 ASP A N 1
ATOM 2242 C CA . ASP A 1 296 ? 7.044 -4.907 -26.823 1.00 88.06 296 ASP A CA 1
ATOM 2243 C C . ASP A 1 296 ? 7.641 -4.059 -25.700 1.00 88.06 296 ASP A C 1
ATOM 2245 O O . ASP A 1 296 ? 7.297 -4.233 -24.533 1.00 88.06 296 ASP A O 1
ATOM 2249 N N . ALA A 1 297 ? 8.504 -3.108 -26.060 1.00 87.06 297 ALA A N 1
ATOM 2250 C CA . ALA A 1 297 ? 9.131 -2.185 -25.117 1.00 87.06 297 ALA A CA 1
ATOM 2251 C C . ALA A 1 297 ? 8.129 -1.303 -24.339 1.00 87.06 297 ALA A C 1
ATOM 2253 O O . ALA A 1 297 ? 8.505 -0.705 -23.332 1.00 87.06 297 ALA A O 1
ATOM 2254 N N . THR A 1 298 ? 6.873 -1.208 -24.790 1.00 89.19 298 THR A N 1
ATOM 2255 C CA . THR A 1 298 ? 5.815 -0.413 -24.147 1.00 89.19 298 THR A CA 1
ATOM 2256 C C . THR A 1 298 ? 4.989 -1.194 -23.123 1.00 89.19 298 THR A C 1
ATOM 2258 O O . THR A 1 298 ? 4.124 -0.609 -22.464 1.00 89.19 298 THR A O 1
ATOM 2261 N N . ALA A 1 299 ? 5.260 -2.495 -22.948 1.00 91.06 299 ALA A N 1
ATOM 2262 C CA . ALA A 1 299 ? 4.571 -3.320 -21.964 1.00 91.06 299 ALA A CA 1
ATOM 2263 C C . ALA A 1 299 ? 4.662 -2.684 -20.570 1.00 91.06 299 ALA A C 1
ATOM 2265 O O . ALA A 1 299 ? 5.745 -2.343 -20.107 1.00 91.06 299 ALA A O 1
ATOM 2266 N N . ARG A 1 300 ? 3.523 -2.524 -19.889 1.00 92.81 300 ARG A N 1
ATOM 2267 C CA . ARG A 1 300 ? 3.454 -1.882 -18.560 1.00 92.81 300 ARG A CA 1
ATOM 2268 C C . ARG A 1 300 ? 3.650 -2.846 -17.393 1.00 92.81 300 ARG A C 1
ATOM 2270 O O . ARG A 1 300 ? 3.896 -2.407 -16.274 1.00 92.81 300 ARG A O 1
ATOM 2277 N N . ALA A 1 301 ? 3.514 -4.143 -17.655 1.00 94.50 301 ALA A N 1
ATOM 2278 C CA . ALA A 1 301 ? 3.623 -5.202 -16.667 1.00 94.50 301 ALA A CA 1
ATOM 2279 C C . ALA A 1 301 ? 4.360 -6.407 -17.265 1.00 94.50 301 ALA A C 1
ATOM 2281 O O . ALA A 1 301 ? 4.063 -6.804 -18.393 1.00 94.50 301 ALA A O 1
ATOM 2282 N N . VAL A 1 302 ? 5.304 -6.987 -16.522 1.00 95.50 302 VAL A N 1
ATOM 2283 C CA . VAL A 1 302 ? 6.049 -8.190 -16.927 1.00 95.50 302 VAL A CA 1
ATOM 2284 C C . VAL A 1 302 ? 6.151 -9.145 -15.744 1.00 95.50 302 VAL A C 1
ATOM 2286 O O . VAL A 1 302 ? 6.683 -8.781 -14.698 1.00 95.50 302 VAL A O 1
ATOM 2289 N N . ASP A 1 303 ? 5.654 -10.369 -15.910 1.00 96.00 303 ASP A N 1
ATOM 2290 C CA . ASP A 1 303 ? 5.782 -11.419 -14.899 1.00 96.00 303 ASP A CA 1
ATOM 2291 C C . ASP A 1 303 ? 7.230 -11.898 -14.787 1.00 96.00 303 ASP A C 1
ATOM 2293 O O . ASP A 1 303 ? 7.850 -12.252 -15.794 1.00 96.00 303 ASP A O 1
ATOM 2297 N N . LEU A 1 304 ? 7.743 -11.940 -13.558 1.00 95.19 304 LEU A N 1
ATOM 2298 C CA . LEU A 1 304 ? 9.088 -12.396 -13.216 1.00 95.19 304 LEU A CA 1
ATOM 2299 C C . LEU A 1 304 ? 9.027 -13.599 -12.275 1.00 95.19 304 LEU A C 1
ATOM 2301 O O . LEU A 1 304 ? 8.162 -13.647 -11.398 1.00 95.19 304 LEU A O 1
ATOM 2305 N N . ASP A 1 305 ? 9.970 -14.531 -12.411 1.00 93.88 305 ASP A N 1
ATOM 2306 C CA . ASP A 1 305 ? 10.167 -15.635 -11.466 1.00 93.88 305 ASP A CA 1
ATOM 2307 C C . ASP A 1 305 ? 11.608 -16.186 -11.518 1.00 93.88 305 ASP A C 1
ATOM 2309 O O . ASP A 1 305 ? 12.446 -15.769 -12.319 1.00 93.88 305 ASP A O 1
ATOM 2313 N N . GLY A 1 306 ? 11.912 -17.148 -10.648 1.00 89.56 306 GLY A N 1
ATOM 2314 C CA . GLY A 1 306 ? 13.184 -17.869 -10.600 1.00 89.56 306 GLY A CA 1
ATOM 2315 C C . GLY A 1 306 ? 14.232 -17.248 -9.679 1.00 89.56 306 GLY A C 1
ATOM 2316 O O . GLY A 1 306 ? 15.234 -17.895 -9.388 1.00 89.56 306 GLY A O 1
ATOM 2317 N N . GLY A 1 307 ? 14.002 -16.030 -9.187 1.00 92.88 307 GLY A N 1
ATOM 2318 C CA . GLY A 1 307 ? 14.827 -15.402 -8.159 1.00 92.88 307 GLY A CA 1
ATOM 2319 C C . GLY A 1 307 ? 14.407 -15.788 -6.736 1.00 92.88 307 GLY A C 1
ATOM 2320 O O . GLY A 1 307 ? 13.357 -16.390 -6.498 1.00 92.88 307 GLY A O 1
ATOM 2321 N N . THR A 1 308 ? 15.225 -15.418 -5.751 1.00 94.19 308 THR A N 1
ATOM 2322 C CA . THR A 1 308 ? 14.974 -15.698 -4.324 1.00 94.19 308 THR A CA 1
ATOM 2323 C C . THR A 1 308 ? 13.709 -15.022 -3.780 1.00 94.19 308 THR A C 1
ATOM 2325 O O . THR A 1 308 ? 13.167 -15.464 -2.763 1.00 94.19 308 THR A O 1
ATOM 2328 N N . TRP A 1 309 ? 13.203 -13.984 -4.452 1.00 94.06 309 TRP A N 1
ATOM 2329 C CA . TRP A 1 309 ? 11.975 -13.272 -4.080 1.00 94.06 309 TRP A CA 1
ATOM 2330 C C . TRP A 1 309 ? 10.704 -13.978 -4.569 1.00 94.06 309 TRP A C 1
ATOM 2332 O O . TRP A 1 309 ? 9.624 -13.707 -4.032 1.00 94.06 309 TRP A O 1
ATOM 2342 N N . GLN A 1 310 ? 10.861 -14.974 -5.452 1.00 93.50 310 GLN A N 1
ATOM 2343 C CA . GLN A 1 310 ? 9.799 -15.734 -6.120 1.00 93.50 310 GLN A CA 1
ATOM 2344 C C . GLN A 1 310 ? 8.951 -14.872 -7.065 1.00 93.50 310 GLN A C 1
ATOM 2346 O O . GLN A 1 310 ? 9.268 -13.710 -7.318 1.00 93.50 310 GLN A O 1
ATOM 2351 N N . ALA A 1 311 ? 7.871 -15.465 -7.578 1.00 94.94 311 ALA A N 1
ATOM 2352 C CA . ALA A 1 311 ? 6.974 -14.853 -8.541 1.00 94.94 311 ALA A CA 1
ATOM 2353 C C . ALA A 1 311 ? 6.518 -13.436 -8.148 1.00 94.94 311 ALA A C 1
ATOM 2355 O O . ALA A 1 311 ? 5.997 -13.189 -7.052 1.00 94.94 311 ALA A O 1
ATOM 2356 N N . GLY A 1 312 ? 6.654 -12.516 -9.095 1.00 96.38 312 GLY A N 1
ATOM 2357 C CA . GLY A 1 312 ? 6.241 -11.127 -8.964 1.00 96.38 312 GLY A CA 1
ATOM 2358 C C . GLY A 1 312 ? 6.015 -10.476 -10.319 1.00 96.38 312 GLY A C 1
ATOM 2359 O O . GLY A 1 312 ? 6.113 -11.123 -11.359 1.00 96.38 312 GLY A O 1
ATOM 2360 N N . VAL A 1 313 ? 5.693 -9.191 -10.299 1.00 96.12 313 VAL A N 1
ATOM 2361 C CA . VAL A 1 313 ? 5.393 -8.404 -11.492 1.00 96.12 313 VAL A CA 1
ATOM 2362 C C . VAL A 1 313 ? 6.264 -7.161 -11.479 1.00 96.12 313 VAL A C 1
ATOM 2364 O O . VAL A 1 313 ? 6.244 -6.385 -10.524 1.00 96.12 313 VAL A O 1
ATOM 2367 N N . LEU A 1 314 ? 7.030 -6.972 -12.547 1.00 95.75 314 LEU A N 1
ATOM 2368 C CA . LEU A 1 314 ? 7.613 -5.682 -12.877 1.00 95.75 314 LEU A CA 1
ATOM 2369 C C . LEU A 1 314 ? 6.503 -4.780 -13.396 1.00 95.75 314 LEU A C 1
ATOM 2371 O O . LEU A 1 314 ? 5.926 -5.073 -14.440 1.00 95.75 314 LEU A O 1
ATOM 2375 N N . HIS A 1 315 ? 6.261 -3.672 -12.721 1.00 94.75 315 HIS A N 1
ATOM 2376 C CA . HIS A 1 315 ? 5.461 -2.575 -13.230 1.00 94.75 315 HIS A CA 1
ATOM 2377 C C . HIS A 1 315 ? 6.380 -1.484 -13.755 1.00 94.75 315 HIS A C 1
ATOM 2379 O O . HIS A 1 315 ? 7.443 -1.215 -13.195 1.00 94.75 315 HIS A O 1
ATOM 2385 N N . ARG A 1 316 ? 5.974 -0.868 -14.856 1.00 92.31 316 ARG A N 1
ATOM 2386 C CA . ARG A 1 316 ? 6.749 0.177 -15.509 1.00 92.31 316 ARG A CA 1
ATOM 2387 C C . ARG A 1 316 ? 5.838 1.188 -16.167 1.00 92.31 316 ARG A C 1
ATOM 2389 O O . ARG A 1 316 ? 4.805 0.841 -16.741 1.00 92.31 316 ARG A O 1
ATOM 2396 N N . ASP A 1 317 ? 6.272 2.432 -16.115 1.00 88.31 317 ASP A N 1
ATOM 2397 C CA . ASP A 1 317 ? 5.715 3.522 -16.887 1.00 88.31 317 ASP A CA 1
ATOM 2398 C C . ASP A 1 317 ? 6.719 3.916 -17.982 1.00 88.31 317 ASP A C 1
ATOM 2400 O O . ASP A 1 317 ? 7.698 4.615 -17.703 1.00 88.31 317 ASP A O 1
ATOM 2404 N N . PRO A 1 318 ? 6.489 3.489 -19.239 1.00 79.25 318 PRO A N 1
ATOM 2405 C CA . PRO A 1 318 ? 7.373 3.816 -20.352 1.00 79.25 318 PRO A CA 1
ATOM 2406 C C . PRO A 1 318 ? 7.533 5.323 -20.598 1.00 79.25 318 PRO A C 1
ATOM 2408 O O . PRO A 1 318 ? 8.543 5.731 -21.169 1.00 79.25 318 PRO A O 1
ATOM 2411 N N . ALA A 1 319 ? 6.564 6.153 -20.186 1.00 82.06 319 ALA A N 1
ATOM 2412 C CA . ALA A 1 319 ? 6.621 7.598 -20.396 1.00 82.06 319 ALA A CA 1
ATOM 2413 C C . ALA A 1 319 ? 7.611 8.276 -19.438 1.00 82.06 319 ALA A C 1
ATOM 2415 O O . ALA A 1 319 ? 8.369 9.151 -19.854 1.00 82.06 319 ALA A O 1
ATOM 2416 N N . THR A 1 320 ? 7.632 7.852 -18.172 1.00 81.88 320 THR A N 1
ATOM 2417 C CA . THR A 1 320 ? 8.530 8.404 -17.144 1.00 81.88 320 THR A CA 1
ATOM 2418 C C . THR A 1 320 ? 9.806 7.585 -16.947 1.00 81.88 320 THR A C 1
ATOM 2420 O O . THR A 1 320 ? 10.708 8.036 -16.247 1.00 81.88 320 THR A O 1
ATOM 2423 N N . ARG A 1 321 ? 9.897 6.395 -17.565 1.00 78.00 321 ARG A N 1
ATOM 2424 C CA . ARG A 1 321 ? 10.933 5.372 -17.312 1.00 78.00 321 ARG A CA 1
ATOM 2425 C C . ARG A 1 321 ? 11.047 4.997 -15.832 1.00 78.00 321 ARG A C 1
ATOM 2427 O O . ARG A 1 321 ? 12.122 4.672 -15.336 1.00 78.00 321 ARG A O 1
ATOM 2434 N N . THR A 1 322 ? 9.923 5.055 -15.124 1.00 84.94 322 THR A N 1
ATOM 2435 C CA . THR A 1 322 ? 9.831 4.600 -13.739 1.00 84.94 322 THR A CA 1
ATOM 2436 C C . THR A 1 322 ? 9.463 3.128 -13.742 1.00 84.94 322 THR A C 1
ATOM 2438 O O . THR A 1 322 ? 8.471 2.751 -14.364 1.00 84.94 322 THR A O 1
ATOM 2441 N N . ALA A 1 323 ? 10.217 2.302 -13.022 1.00 91.69 323 ALA A N 1
ATOM 2442 C CA . ALA A 1 323 ? 9.901 0.896 -12.833 1.00 91.69 323 ALA A CA 1
ATOM 2443 C C . ALA A 1 323 ? 9.948 0.521 -11.354 1.00 91.69 323 ALA A C 1
ATOM 2445 O O . ALA A 1 323 ? 10.745 1.055 -10.583 1.00 91.69 323 ALA A O 1
ATOM 2446 N N . TRP A 1 324 ? 9.080 -0.401 -10.963 1.00 93.69 324 TRP A N 1
ATOM 2447 C CA . TRP A 1 324 ? 8.996 -0.941 -9.613 1.00 93.69 324 TRP A CA 1
ATOM 2448 C C . TRP A 1 324 ? 8.492 -2.381 -9.673 1.00 93.69 324 TRP A C 1
ATOM 2450 O O . TRP A 1 324 ? 7.983 -2.841 -10.692 1.00 93.69 324 TRP A O 1
ATOM 2460 N N . TRP A 1 325 ? 8.654 -3.125 -8.586 1.00 94.94 325 TRP A N 1
ATOM 2461 C CA . TRP A 1 325 ? 8.297 -4.540 -8.540 1.00 94.94 325 TRP A CA 1
ATOM 2462 C C . TRP A 1 325 ? 7.296 -4.817 -7.428 1.00 94.94 325 TRP A C 1
ATOM 2464 O O . TRP A 1 325 ? 7.435 -4.290 -6.326 1.00 94.94 325 TRP A O 1
ATOM 2474 N N . HIS A 1 326 ? 6.324 -5.687 -7.697 1.00 94.38 326 HIS A N 1
ATOM 2475 C CA . HIS A 1 326 ? 5.346 -6.161 -6.721 1.00 94.38 326 HIS A CA 1
ATOM 2476 C C . HIS A 1 326 ? 5.383 -7.692 -6.602 1.00 94.38 326 HIS A C 1
ATOM 2478 O O . HIS A 1 326 ? 5.424 -8.381 -7.623 1.00 94.38 326 HIS A O 1
ATOM 2484 N N . PRO A 1 327 ? 5.325 -8.267 -5.385 1.00 96.19 327 PRO A N 1
ATOM 2485 C CA . PRO A 1 327 ? 5.208 -9.714 -5.228 1.00 96.19 327 PRO A CA 1
ATOM 2486 C C . PRO A 1 327 ? 3.818 -10.196 -5.649 1.00 96.19 327 PRO A C 1
ATOM 2488 O O . PRO A 1 327 ? 2.817 -9.520 -5.405 1.00 96.19 327 PRO A O 1
ATOM 2491 N N . ARG A 1 328 ? 3.719 -11.423 -6.171 1.00 95.62 328 ARG A N 1
ATOM 2492 C CA . ARG A 1 328 ? 2.422 -12.109 -6.231 1.00 95.62 328 ARG A CA 1
ATOM 2493 C C . ARG A 1 328 ? 1.991 -12.480 -4.799 1.00 95.62 328 ARG A C 1
ATOM 2495 O O . ARG A 1 328 ? 2.785 -13.107 -4.087 1.00 95.62 328 ARG A O 1
ATOM 2502 N N . PRO A 1 329 ? 0.774 -12.102 -4.352 1.00 96.19 329 PRO A N 1
ATOM 2503 C CA . PRO A 1 329 ? 0.324 -12.376 -2.992 1.00 96.19 329 PRO A CA 1
ATOM 2504 C C . PRO A 1 329 ? 0.391 -13.862 -2.611 1.00 96.19 329 PRO A C 1
ATOM 2506 O O . PRO A 1 329 ? -0.042 -14.727 -3.375 1.00 96.19 329 PRO A O 1
ATOM 2509 N N . ARG A 1 330 ? 0.926 -14.170 -1.424 1.00 95.81 330 ARG A N 1
ATOM 2510 C CA . ARG A 1 330 ? 1.055 -15.545 -0.909 1.00 95.81 330 ARG A CA 1
ATOM 2511 C C . ARG A 1 330 ? 1.164 -15.603 0.612 1.00 95.81 330 ARG A C 1
ATOM 2513 O O . ARG A 1 330 ? 1.692 -14.691 1.246 1.00 95.81 330 ARG A O 1
ATOM 2520 N N . LEU A 1 331 ? 0.748 -16.727 1.199 1.00 95.00 331 LEU A N 1
ATOM 2521 C CA . LEU A 1 331 ? 0.965 -16.990 2.624 1.00 95.00 331 LEU A CA 1
ATOM 2522 C C . LEU A 1 331 ? 2.413 -17.429 2.885 1.00 95.00 331 LEU A C 1
ATOM 2524 O O . LEU A 1 331 ? 2.933 -18.355 2.260 1.00 95.00 331 LEU A O 1
ATOM 2528 N N . GLY A 1 332 ? 3.055 -16.784 3.853 1.00 88.94 332 GLY A N 1
ATOM 2529 C CA . GLY A 1 332 ? 4.369 -17.144 4.371 1.00 88.94 332 GLY A CA 1
ATOM 2530 C C . GLY A 1 332 ? 4.298 -18.260 5.415 1.00 88.94 332 GLY A C 1
ATOM 2531 O O . GLY A 1 332 ? 3.236 -18.601 5.936 1.00 88.94 332 GLY A O 1
ATOM 2532 N N . ARG A 1 333 ? 5.449 -18.863 5.729 1.00 73.88 333 ARG A N 1
ATOM 2533 C CA . ARG A 1 333 ? 5.550 -19.919 6.756 1.00 73.88 333 ARG A CA 1
ATOM 2534 C C . ARG A 1 333 ? 5.959 -19.410 8.141 1.00 73.88 333 ARG A C 1
ATOM 2536 O O . ARG A 1 333 ? 5.699 -20.105 9.110 1.00 73.88 333 ARG A O 1
ATOM 2543 N N . ASN A 1 334 ? 6.558 -18.222 8.233 1.00 76.56 334 ASN A N 1
ATOM 2544 C CA . ASN A 1 334 ? 7.149 -17.702 9.466 1.00 76.56 334 ASN A CA 1
ATOM 2545 C C . ASN A 1 334 ? 6.592 -16.313 9.779 1.00 76.56 334 ASN A C 1
ATOM 2547 O O . ASN A 1 334 ? 6.718 -15.437 8.925 1.00 76.56 334 ASN A O 1
ATOM 2551 N N . ALA A 1 335 ? 6.068 -16.118 10.990 1.00 80.50 335 ALA A N 1
ATOM 2552 C CA . ALA A 1 335 ? 5.625 -14.827 11.520 1.00 80.50 335 ALA A CA 1
ATOM 2553 C C . ALA A 1 335 ? 6.600 -14.331 12.604 1.00 80.50 335 ALA A C 1
ATOM 2555 O O . ALA A 1 335 ? 6.305 -14.362 13.795 1.00 80.50 335 ALA A O 1
ATOM 2556 N N . ARG A 1 336 ? 7.835 -13.998 12.206 1.00 81.88 336 ARG A N 1
ATOM 2557 C CA . ARG A 1 336 ? 8.921 -13.704 13.160 1.00 81.88 336 ARG A CA 1
ATOM 2558 C C . ARG A 1 336 ? 8.737 -12.348 13.830 1.00 81.88 336 ARG A C 1
ATOM 2560 O O . ARG A 1 336 ? 8.959 -12.233 15.036 1.00 81.88 336 ARG A O 1
ATOM 2567 N N . GLU A 1 337 ? 8.351 -11.329 13.071 1.00 82.06 337 GLU A N 1
ATOM 2568 C CA . GLU A 1 337 ? 8.276 -9.953 13.568 1.00 82.06 337 GLU A CA 1
ATOM 2569 C C . GLU A 1 337 ? 7.125 -9.755 14.561 1.00 82.06 337 GLU A C 1
ATOM 2571 O O . GLU A 1 337 ? 7.287 -9.091 15.587 1.00 82.06 337 GLU A O 1
ATOM 2576 N N . ALA A 1 338 ? 6.007 -10.438 14.340 1.00 73.12 338 ALA A N 1
ATOM 2577 C CA . ALA A 1 338 ? 4.853 -10.520 15.217 1.00 73.12 338 ALA A CA 1
ATOM 2578 C C . ALA A 1 338 ? 5.151 -11.217 16.553 1.00 73.12 338 ALA A C 1
ATOM 2580 O O . ALA A 1 338 ? 4.390 -11.058 17.501 1.00 73.12 338 ALA A O 1
ATOM 2581 N N . PHE A 1 339 ? 6.242 -11.964 16.702 1.00 81.69 339 PHE A N 1
ATOM 2582 C CA . PHE A 1 339 ? 6.652 -12.463 18.024 1.00 81.69 339 PHE A CA 1
ATOM 2583 C C . PHE A 1 339 ? 7.844 -11.697 18.602 1.00 81.69 339 PHE A C 1
ATOM 2585 O O . PHE A 1 339 ? 8.048 -11.716 19.814 1.00 81.69 339 PHE A O 1
ATOM 2592 N N . ARG A 1 340 ? 8.596 -10.973 17.765 1.00 87.50 340 ARG A N 1
ATOM 2593 C CA . ARG A 1 340 ? 9.734 -10.149 18.187 1.00 87.50 340 ARG A CA 1
ATOM 2594 C C . ARG A 1 340 ? 9.310 -8.798 18.761 1.00 87.50 340 ARG A C 1
ATOM 2596 O O . ARG A 1 340 ? 9.902 -8.345 19.739 1.00 87.50 340 ARG A O 1
ATOM 2603 N N . LEU A 1 341 ? 8.330 -8.128 18.150 1.00 85.62 341 LEU A N 1
ATOM 2604 C CA . LEU A 1 341 ? 7.927 -6.785 18.568 1.00 85.62 341 LEU A CA 1
ATOM 2605 C C . LEU A 1 341 ? 6.993 -6.818 19.785 1.00 85.62 341 LEU A C 1
ATOM 2607 O O . LEU A 1 341 ? 5.931 -7.453 19.713 1.00 85.62 341 LEU A O 1
ATOM 2611 N N . PRO A 1 342 ? 7.330 -6.097 20.876 1.00 87.44 342 PRO A N 1
ATOM 2612 C CA . PRO A 1 342 ? 6.506 -6.075 22.075 1.00 87.44 342 PRO A CA 1
ATOM 2613 C C . PRO A 1 342 ? 5.151 -5.430 21.781 1.00 87.44 342 PRO A C 1
ATOM 2615 O O . PRO A 1 342 ? 5.070 -4.439 21.053 1.00 87.44 342 PRO A O 1
ATOM 2618 N N . MET A 1 343 ? 4.100 -5.997 22.374 1.00 90.62 343 MET A N 1
ATOM 2619 C CA . MET A 1 343 ? 2.764 -5.403 22.361 1.00 90.62 343 MET A CA 1
ATOM 2620 C C . MET A 1 343 ? 2.784 -4.053 23.072 1.00 90.62 343 MET A C 1
ATOM 2622 O O . MET A 1 343 ? 3.586 -3.807 23.976 1.00 90.62 343 MET A O 1
ATOM 2626 N N . ALA A 1 344 ? 1.866 -3.177 22.692 1.00 89.31 344 ALA A N 1
ATOM 2627 C CA . ALA A 1 344 ? 1.858 -1.803 23.164 1.00 89.31 344 ALA A CA 1
ATOM 2628 C C . ALA A 1 344 ? 1.471 -1.626 24.652 1.00 89.31 344 ALA A C 1
ATOM 2630 O O . ALA A 1 344 ? 1.606 -0.523 25.201 1.00 89.31 344 ALA A O 1
ATOM 2631 N N . GLY A 1 345 ? 0.954 -2.675 25.289 1.00 87.62 345 GLY A N 1
ATOM 2632 C CA . GLY A 1 345 ? 0.480 -2.708 26.672 1.00 87.62 345 GLY A CA 1
ATOM 2633 C C . GLY A 1 345 ? -0.383 -3.950 26.933 1.00 87.62 345 GLY A C 1
ATOM 2634 O O . GLY A 1 345 ? -0.587 -4.735 26.005 1.00 87.62 345 GLY A O 1
ATOM 2635 N N . PRO A 1 346 ? -0.877 -4.136 28.169 1.00 89.31 346 PRO A N 1
ATOM 2636 C CA . PRO A 1 346 ? -1.777 -5.237 28.509 1.00 89.31 346 PRO A CA 1
ATOM 2637 C C . PRO A 1 346 ? -3.151 -5.057 27.851 1.00 89.31 346 PRO A C 1
ATOM 2639 O O . PRO A 1 346 ? -3.654 -3.931 27.765 1.00 89.31 346 PRO A O 1
ATOM 2642 N N . ALA A 1 347 ? -3.743 -6.164 27.400 1.00 94.75 347 ALA A N 1
ATOM 2643 C CA . ALA A 1 347 ? -5.088 -6.203 26.838 1.00 94.75 347 ALA A CA 1
ATOM 2644 C C . ALA A 1 347 ? -5.641 -7.633 26.851 1.00 94.75 347 ALA A C 1
ATOM 2646 O O . ALA A 1 347 ? -4.933 -8.568 26.483 1.00 94.75 347 ALA A O 1
ATOM 2647 N N . ASP A 1 348 ? -6.928 -7.795 27.162 1.00 96.50 348 ASP A N 1
ATOM 2648 C CA . ASP A 1 348 ? -7.587 -9.109 27.114 1.00 96.50 348 ASP A CA 1
ATOM 2649 C C . ASP A 1 348 ? -7.533 -9.723 25.704 1.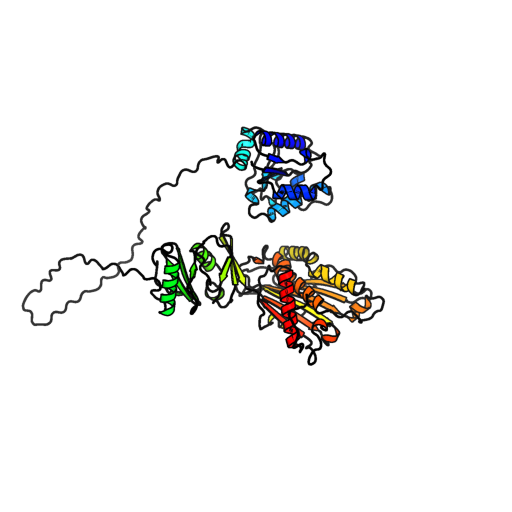00 96.50 348 ASP A C 1
ATOM 2651 O O . ASP A 1 348 ? -7.368 -10.935 25.555 1.00 96.50 348 ASP A O 1
ATOM 2655 N N . LEU A 1 349 ? -7.645 -8.876 24.672 1.00 97.75 349 LEU A N 1
ATOM 2656 C CA . LEU A 1 349 ? -7.502 -9.229 23.260 1.00 97.75 349 LEU A CA 1
ATOM 2657 C C . LEU A 1 349 ? -6.659 -8.178 22.531 1.00 97.75 349 LEU A C 1
ATOM 2659 O O . LEU A 1 349 ? -6.925 -6.981 22.636 1.00 97.75 349 LEU A O 1
ATOM 2663 N N . THR A 1 350 ? -5.701 -8.637 21.729 1.00 97.94 350 THR A N 1
ATOM 2664 C CA . THR A 1 350 ? -4.945 -7.839 20.761 1.00 97.94 350 THR A CA 1
ATOM 2665 C C . THR A 1 350 ? -5.068 -8.442 19.365 1.00 97.94 350 THR A C 1
ATOM 2667 O O . THR A 1 350 ? -4.789 -9.623 19.164 1.00 97.94 350 THR A O 1
ATOM 2670 N N . VAL A 1 351 ? -5.444 -7.617 18.392 1.00 98.25 351 VAL A N 1
ATOM 2671 C CA . VAL A 1 351 ? -5.505 -7.952 16.964 1.00 98.25 351 VAL A CA 1
ATOM 2672 C C . VAL A 1 351 ? -4.607 -6.966 16.240 1.00 98.25 351 VAL A C 1
ATOM 2674 O O . VAL A 1 351 ? -4.854 -5.765 16.306 1.00 98.25 351 VAL A O 1
ATOM 2677 N N . ARG A 1 352 ? -3.540 -7.427 15.589 1.00 97.31 352 ARG A N 1
ATOM 2678 C CA . ARG A 1 352 ? -2.562 -6.519 14.979 1.00 97.31 352 ARG A CA 1
ATOM 2679 C C . ARG A 1 352 ? -2.072 -6.951 13.610 1.00 97.31 352 ARG A C 1
ATOM 2681 O O . ARG A 1 352 ? -2.036 -8.139 13.307 1.00 97.31 352 ARG A O 1
ATOM 2688 N N . ALA A 1 353 ? -1.646 -5.963 12.833 1.00 98.31 353 ALA A N 1
ATOM 2689 C CA . ALA A 1 353 ? -0.881 -6.134 11.607 1.00 98.31 353 ALA A CA 1
ATOM 2690 C C . ALA A 1 353 ? 0.519 -5.539 11.805 1.00 98.31 353 ALA A C 1
ATOM 2692 O O . ALA A 1 353 ? 0.652 -4.403 12.266 1.00 98.31 353 ALA A O 1
ATOM 2693 N N . VAL A 1 354 ? 1.556 -6.303 11.466 1.00 98.00 354 VAL A N 1
ATOM 2694 C CA . VAL A 1 354 ? 2.957 -5.864 11.500 1.00 98.00 354 VAL A CA 1
ATOM 2695 C C . VAL A 1 354 ? 3.503 -5.890 10.079 1.00 98.00 354 VAL A C 1
ATOM 2697 O O . VAL A 1 354 ? 3.759 -6.959 9.534 1.00 98.00 354 VAL A O 1
ATOM 2700 N N . ALA A 1 355 ? 3.654 -4.719 9.471 1.00 97.50 355 ALA A N 1
ATOM 2701 C CA . ALA A 1 355 ? 4.205 -4.562 8.135 1.00 97.50 355 ALA A CA 1
ATOM 2702 C C . ALA A 1 355 ? 5.729 -4.437 8.177 1.00 97.50 355 ALA A C 1
ATOM 2704 O O . ALA A 1 355 ? 6.276 -3.625 8.923 1.00 97.50 355 ALA A O 1
ATOM 2705 N N . THR A 1 356 ? 6.402 -5.204 7.326 1.00 95.56 356 THR A N 1
ATOM 2706 C CA . THR A 1 356 ? 7.842 -5.155 7.073 1.00 95.56 356 THR A CA 1
ATOM 2707 C C . THR A 1 356 ? 8.062 -4.622 5.661 1.00 95.56 356 THR A C 1
ATOM 2709 O O . THR A 1 356 ? 7.710 -5.277 4.679 1.00 95.56 356 THR A O 1
ATOM 2712 N N . LEU A 1 357 ? 8.630 -3.419 5.568 1.00 94.81 357 LEU A N 1
ATOM 2713 C CA . LEU A 1 357 ? 8.790 -2.642 4.340 1.00 94.81 357 LEU A CA 1
ATOM 2714 C C . LEU A 1 357 ? 10.291 -2.437 4.057 1.00 94.81 357 LEU A C 1
ATOM 2716 O O . LEU A 1 357 ? 10.917 -1.526 4.611 1.00 94.81 357 LEU A O 1
ATOM 2720 N N . PRO A 1 358 ? 10.909 -3.311 3.248 1.00 93.12 358 PRO A N 1
ATOM 2721 C CA . PRO A 1 358 ? 12.343 -3.288 2.970 1.00 93.12 358 PRO A CA 1
ATOM 2722 C C . PRO A 1 358 ? 12.662 -2.272 1.867 1.00 93.12 358 PRO A C 1
ATOM 2724 O O . PRO A 1 358 ? 12.979 -2.646 0.744 1.00 93.12 358 PRO A O 1
ATOM 2727 N N . TRP A 1 359 ? 12.535 -0.982 2.154 1.00 90.25 359 TRP A N 1
ATOM 2728 C CA . TRP A 1 359 ? 12.782 0.067 1.166 1.00 90.25 359 TRP A CA 1
ATOM 2729 C C . TRP A 1 359 ? 14.254 0.433 1.033 1.00 90.25 359 TRP A C 1
ATOM 2731 O O . TRP A 1 359 ? 15.006 0.449 2.006 1.00 90.25 359 TRP A O 1
ATOM 2741 N N . GLN A 1 360 ? 14.661 0.836 -0.169 1.00 85.75 360 GLN A N 1
ATOM 2742 C CA . GLN A 1 360 ? 15.951 1.485 -0.383 1.00 85.75 360 GLN A CA 1
ATOM 2743 C C . GLN A 1 360 ? 15.904 2.954 0.071 1.00 85.75 360 GLN A C 1
ATOM 2745 O O . GLN A 1 360 ? 16.008 3.877 -0.733 1.00 85.75 360 GLN A O 1
ATOM 2750 N N . LEU A 1 361 ? 15.714 3.168 1.372 1.00 83.06 361 LEU A N 1
ATOM 2751 C CA . LEU A 1 361 ? 15.530 4.489 1.958 1.00 83.06 361 LEU A CA 1
ATOM 2752 C C . LEU A 1 361 ? 16.187 4.573 3.337 1.00 83.06 361 LEU A C 1
ATOM 2754 O O . LEU A 1 361 ? 15.858 3.800 4.234 1.00 83.06 361 LEU A O 1
ATOM 2758 N N . ASP A 1 362 ? 17.050 5.569 3.528 1.00 83.25 362 ASP A N 1
ATOM 2759 C CA . ASP A 1 362 ? 17.482 5.996 4.860 1.00 83.25 362 ASP A CA 1
ATOM 2760 C C . ASP A 1 362 ? 16.674 7.230 5.275 1.00 83.25 362 ASP A C 1
ATOM 2762 O O . ASP A 1 362 ? 16.992 8.356 4.898 1.00 83.25 362 ASP A O 1
ATOM 2766 N N . ALA A 1 363 ? 15.571 6.997 5.988 1.00 86.25 363 ALA A N 1
ATOM 2767 C CA . ALA A 1 363 ? 14.678 8.048 6.462 1.00 86.25 363 ALA A CA 1
ATOM 2768 C C . ALA A 1 363 ? 14.887 8.361 7.948 1.00 86.25 363 ALA A C 1
ATOM 2770 O O . ALA A 1 363 ? 15.399 7.548 8.722 1.00 86.25 363 ALA A O 1
ATOM 2771 N N . GLU A 1 364 ? 14.399 9.528 8.358 1.00 92.00 364 GLU A N 1
ATOM 2772 C CA . GLU A 1 364 ? 14.288 9.937 9.753 1.00 92.00 364 GLU A CA 1
ATOM 2773 C C . GLU A 1 364 ? 12.857 10.405 10.048 1.00 92.00 364 GLU A C 1
ATOM 2775 O O . GLU A 1 364 ? 12.209 11.052 9.223 1.00 92.00 364 GLU A O 1
ATOM 2780 N N . ILE A 1 365 ? 12.357 10.104 11.247 1.00 95.00 365 ILE A N 1
ATOM 2781 C CA . ILE A 1 365 ? 11.072 10.599 11.742 1.00 95.00 365 ILE A CA 1
ATOM 2782 C C . ILE A 1 365 ? 11.235 12.048 12.213 1.00 95.00 365 ILE A C 1
ATOM 2784 O O . ILE A 1 365 ? 11.399 12.341 13.402 1.00 95.00 365 ILE A O 1
ATOM 2788 N N . THR A 1 366 ? 11.172 12.961 11.250 1.00 95.38 366 THR A N 1
ATOM 2789 C CA . THR A 1 366 ? 11.243 14.408 11.478 1.00 95.38 366 THR A CA 1
ATOM 2790 C C . THR A 1 366 ? 9.939 14.964 12.056 1.00 95.38 366 THR A C 1
ATOM 2792 O O . THR A 1 366 ? 8.911 14.285 12.095 1.00 95.38 366 THR A O 1
ATOM 2795 N N . ARG A 1 367 ? 9.938 16.243 12.456 1.00 95.44 367 ARG A N 1
ATOM 2796 C CA . ARG A 1 367 ? 8.703 16.956 12.821 1.00 95.44 367 ARG A CA 1
ATOM 2797 C C . ARG A 1 367 ? 7.659 16.895 11.699 1.00 95.44 367 ARG A C 1
ATOM 2799 O O . ARG A 1 367 ? 6.527 16.527 11.972 1.00 95.44 367 ARG A O 1
ATOM 2806 N N . ARG A 1 368 ? 8.065 17.144 10.448 1.00 94.94 368 ARG A N 1
ATOM 2807 C CA . ARG A 1 368 ? 7.176 17.067 9.278 1.00 94.94 368 ARG A CA 1
ATOM 2808 C C . ARG A 1 368 ? 6.548 15.681 9.132 1.00 94.94 368 ARG A C 1
ATOM 2810 O O . ARG A 1 368 ? 5.347 15.580 8.926 1.00 94.94 368 ARG A O 1
ATOM 2817 N N . THR A 1 369 ? 7.342 14.619 9.272 1.00 95.00 369 THR A N 1
ATOM 2818 C CA . THR A 1 369 ? 6.838 13.236 9.235 1.00 95.00 369 THR A CA 1
ATOM 2819 C C . THR A 1 369 ? 5.784 13.005 10.317 1.00 95.00 369 THR A C 1
ATOM 2821 O O . THR A 1 369 ? 4.751 12.405 10.049 1.00 95.00 369 THR A O 1
ATOM 2824 N N . ARG A 1 370 ? 6.013 13.507 11.536 1.00 96.75 370 ARG A N 1
ATOM 2825 C CA . ARG A 1 370 ? 5.049 13.385 12.639 1.00 96.75 370 ARG A CA 1
ATOM 2826 C C . ARG A 1 370 ? 3.758 14.139 12.356 1.00 96.75 370 ARG A C 1
ATOM 2828 O O . ARG A 1 370 ? 2.697 13.571 12.579 1.00 96.75 370 ARG A O 1
ATOM 2835 N N . ASP A 1 371 ? 3.859 15.361 11.843 1.00 96.38 371 ASP A N 1
ATOM 2836 C CA . ASP A 1 371 ? 2.702 16.190 11.502 1.00 96.38 371 ASP A CA 1
ATOM 2837 C C . ASP A 1 371 ? 1.852 15.508 10.407 1.00 96.38 371 ASP A C 1
ATOM 2839 O O . ASP A 1 371 ? 0.629 15.459 10.512 1.00 96.38 371 ASP A O 1
ATOM 2843 N N . LEU A 1 372 ? 2.493 14.879 9.412 1.00 96.06 372 LEU A N 1
ATOM 2844 C CA . LEU A 1 372 ? 1.811 14.082 8.383 1.00 96.06 372 LEU A CA 1
ATOM 2845 C C . LEU A 1 372 ? 1.132 12.827 8.954 1.00 96.06 372 LEU A C 1
ATOM 2847 O O . LEU A 1 372 ? -0.011 12.545 8.604 1.00 96.06 372 LEU A O 1
ATOM 2851 N N . ILE A 1 373 ? 1.795 12.086 9.852 1.00 96.56 373 ILE A N 1
ATOM 2852 C CA . ILE A 1 373 ? 1.180 10.927 10.526 1.00 96.56 373 ILE A CA 1
ATOM 2853 C C . ILE A 1 373 ? -0.028 11.377 11.360 1.00 96.56 373 ILE A C 1
ATOM 2855 O O . ILE A 1 373 ? -1.078 10.742 11.324 1.00 96.56 373 ILE A O 1
ATOM 2859 N N . GLU A 1 374 ? 0.102 12.477 12.099 1.00 96.44 374 GLU A N 1
ATOM 2860 C CA . GLU A 1 374 ? -0.965 13.027 12.941 1.00 96.44 374 GLU A CA 1
ATOM 2861 C C . GLU A 1 374 ? -2.167 13.507 12.131 1.00 96.44 374 GLU A C 1
ATOM 2863 O O . GLU A 1 374 ? -3.296 13.331 12.583 1.00 96.44 374 GLU A O 1
ATOM 2868 N N . ALA A 1 375 ? -1.936 14.050 10.935 1.00 95.50 375 ALA A N 1
ATOM 2869 C CA . ALA A 1 375 ? -2.997 14.418 10.005 1.00 95.50 375 ALA A CA 1
ATOM 2870 C C . ALA A 1 375 ? -3.668 13.193 9.357 1.00 95.50 375 ALA A C 1
ATOM 2872 O O . ALA A 1 375 ? -4.873 13.211 9.128 1.00 95.50 375 ALA A O 1
ATOM 2873 N N . ALA A 1 376 ? -2.914 12.123 9.083 1.00 95.38 376 ALA A N 1
ATOM 2874 C CA . ALA A 1 376 ? -3.418 10.946 8.374 1.00 95.38 376 ALA A CA 1
ATOM 2875 C C . ALA A 1 376 ? -4.146 9.934 9.278 1.00 95.38 376 ALA A C 1
ATOM 2877 O O . ALA A 1 376 ? -5.088 9.274 8.843 1.00 95.38 376 ALA A O 1
ATOM 2878 N N . LEU A 1 377 ? -3.726 9.784 10.539 1.00 96.50 377 LEU A N 1
ATOM 2879 C CA . LEU A 1 377 ? -4.294 8.791 11.458 1.00 96.50 377 LEU A CA 1
ATOM 2880 C C . LEU A 1 377 ? -5.805 8.949 11.722 1.00 96.50 377 LEU A C 1
ATOM 2882 O O . LEU A 1 377 ? -6.482 7.920 11.764 1.00 96.50 377 LEU A O 1
ATOM 2886 N N . PRO A 1 378 ? -6.377 10.159 11.885 1.00 94.81 378 PRO A N 1
ATOM 2887 C CA . PRO A 1 378 ? -7.825 10.332 12.029 1.00 94.81 378 PRO A CA 1
ATOM 2888 C C . PRO A 1 378 ? -8.639 9.717 10.883 1.00 94.81 378 PRO A C 1
ATOM 2890 O O . PRO A 1 378 ? -9.675 9.115 11.148 1.00 94.81 378 PRO A O 1
ATOM 2893 N N . GLU A 1 379 ? -8.119 9.777 9.655 1.00 92.25 379 GLU A N 1
ATOM 2894 C CA . GLU A 1 379 ? -8.753 9.241 8.442 1.00 92.25 379 GLU A CA 1
ATOM 2895 C C . GLU A 1 379 ? -8.406 7.762 8.178 1.00 92.25 379 GLU A C 1
ATOM 2897 O O . GLU A 1 379 ? -8.903 7.148 7.233 1.00 92.25 379 GLU A O 1
ATOM 2902 N N . ALA A 1 380 ? -7.547 7.152 9.004 1.00 94.06 380 ALA A N 1
ATOM 2903 C CA . ALA A 1 380 ? -7.181 5.750 8.851 1.00 94.06 380 ALA A CA 1
ATOM 2904 C C . ALA A 1 380 ? -8.406 4.832 9.059 1.00 94.06 380 ALA A C 1
ATOM 2906 O O . ALA A 1 380 ? -9.162 5.036 10.013 1.00 94.06 380 ALA A O 1
ATOM 2907 N N . PRO A 1 381 ? -8.571 3.748 8.275 1.00 92.31 381 PRO A N 1
ATOM 2908 C CA . PRO A 1 381 ? -9.714 2.838 8.414 1.00 92.31 381 PRO A CA 1
ATOM 2909 C C . PRO A 1 381 ? -9.876 2.247 9.822 1.00 92.31 381 PRO A C 1
ATOM 2911 O O . PRO A 1 381 ? -10.983 1.966 10.271 1.00 92.31 381 PRO A O 1
ATOM 2914 N N . ILE A 1 382 ? -8.776 2.073 10.561 1.00 92.56 382 ILE A N 1
ATOM 2915 C CA . ILE A 1 382 ? -8.838 1.565 11.935 1.00 92.56 382 ILE A CA 1
ATOM 2916 C C . ILE A 1 382 ? -9.564 2.552 12.871 1.00 92.56 382 ILE A C 1
ATOM 2918 O O . ILE A 1 382 ? -10.281 2.133 13.777 1.00 92.56 382 ILE A O 1
ATOM 2922 N N . SER A 1 383 ? -9.453 3.858 12.614 1.00 91.69 383 SER A N 1
ATOM 2923 C CA . SER A 1 383 ? -10.061 4.933 13.408 1.00 91.69 383 SER A CA 1
ATOM 2924 C C . SER A 1 383 ? -11.583 4.958 13.306 1.00 91.69 383 SER A C 1
ATOM 2926 O O . SER A 1 383 ? -12.247 5.353 14.263 1.00 91.69 383 SER A O 1
ATOM 2928 N N . THR A 1 384 ? -12.143 4.505 12.181 1.00 87.19 384 THR A N 1
ATOM 2929 C CA . THR A 1 384 ? -13.596 4.416 11.976 1.00 87.19 384 THR A CA 1
ATOM 2930 C C . THR A 1 384 ? -14.177 3.127 12.562 1.00 87.19 384 THR A C 1
ATOM 2932 O O . THR A 1 384 ? -15.277 3.144 13.117 1.00 87.19 384 THR A O 1
ATOM 2935 N N . LEU A 1 385 ? -13.424 2.020 12.526 1.00 89.38 385 LEU A N 1
ATOM 2936 C CA . LEU A 1 385 ? -13.868 0.727 13.057 1.00 89.38 385 LEU A CA 1
ATOM 2937 C C . LEU A 1 385 ? -14.011 0.710 14.584 1.00 89.38 385 LEU A C 1
ATOM 2939 O O . LEU A 1 385 ? -14.985 0.162 15.097 1.00 89.38 385 LEU A O 1
ATOM 2943 N N . LEU A 1 386 ? -13.078 1.309 15.330 1.00 86.38 386 LEU A N 1
ATOM 2944 C CA . LEU A 1 386 ? -13.114 1.291 16.801 1.00 86.38 386 LEU A CA 1
ATOM 2945 C C . LEU A 1 386 ? -14.431 1.817 17.407 1.00 86.38 386 LEU A C 1
ATOM 2947 O O . LEU A 1 386 ? -15.040 1.099 18.208 1.00 86.38 386 LEU A O 1
ATOM 2951 N N . PRO A 1 387 ? -14.901 3.037 17.074 1.00 87.75 387 PRO A N 1
ATOM 2952 C CA . PRO A 1 387 ? -16.167 3.536 17.603 1.00 87.75 387 PRO A CA 1
ATOM 2953 C C . PRO A 1 387 ? -17.363 2.714 17.103 1.00 87.75 387 PRO A C 1
ATOM 2955 O O . PRO A 1 387 ? -18.295 2.482 17.875 1.00 87.75 387 PRO A O 1
ATOM 2958 N N . ALA A 1 388 ? -17.326 2.208 15.864 1.00 89.69 388 ALA A N 1
ATOM 2959 C CA . ALA A 1 388 ? -18.383 1.356 15.318 1.00 89.69 388 ALA A CA 1
ATOM 2960 C C . ALA A 1 388 ? -18.545 0.050 16.118 1.00 89.69 388 ALA A C 1
ATOM 2962 O O . ALA A 1 388 ? -19.666 -0.317 16.472 1.00 89.69 388 ALA A O 1
ATOM 2963 N N . LEU A 1 389 ? -17.440 -0.607 16.492 1.00 91.94 389 LEU A N 1
ATOM 2964 C CA . LEU A 1 389 ? -17.464 -1.829 17.306 1.00 91.94 389 LEU A CA 1
ATOM 2965 C C . LEU A 1 389 ? -18.097 -1.605 18.686 1.00 91.94 389 LEU A C 1
ATOM 2967 O O . LEU A 1 389 ? -18.856 -2.458 19.156 1.00 91.94 389 LEU A O 1
ATOM 2971 N N . SER A 1 390 ? -17.817 -0.465 19.327 1.00 92.19 390 SER A N 1
ATOM 2972 C CA . SER A 1 390 ? -18.444 -0.088 20.602 1.00 92.19 390 SER A CA 1
ATOM 2973 C C . SER A 1 390 ? -19.937 0.203 20.447 1.00 92.19 390 SER A C 1
ATOM 2975 O O . SER A 1 390 ? -20.738 -0.255 21.265 1.00 92.19 390 SER A O 1
ATOM 2977 N N . LEU A 1 391 ? -20.334 0.903 19.380 1.00 91.00 391 LEU A N 1
ATOM 2978 C CA . LEU A 1 391 ? -21.739 1.200 19.088 1.00 91.00 391 LEU A CA 1
ATOM 2979 C C . LEU A 1 391 ? -22.557 -0.074 18.839 1.00 91.00 391 LEU A C 1
ATOM 2981 O O . LEU A 1 391 ? -23.623 -0.231 19.438 1.00 91.00 391 LEU A O 1
ATOM 2985 N N . LEU A 1 392 ? -22.035 -1.017 18.046 1.00 92.31 392 LEU A N 1
ATOM 2986 C CA . LEU A 1 392 ? -22.662 -2.326 17.801 1.00 92.31 392 LEU A CA 1
ATOM 2987 C C . LEU A 1 392 ? -22.907 -3.104 19.102 1.00 92.31 392 LEU A C 1
ATOM 2989 O O . LEU A 1 392 ? -23.914 -3.794 19.251 1.00 92.31 392 LEU A O 1
ATOM 2993 N N . ARG A 1 393 ? -22.018 -2.931 20.084 1.00 93.50 393 ARG A N 1
ATOM 2994 C CA . ARG A 1 393 ? -22.099 -3.547 21.414 1.00 93.50 393 ARG A CA 1
ATOM 2995 C C . ARG A 1 393 ? -22.867 -2.705 22.436 1.00 93.50 393 ARG A C 1
ATOM 2997 O O . ARG A 1 393 ? -22.833 -3.037 23.618 1.00 93.50 393 ARG A O 1
ATOM 3004 N N . ARG A 1 394 ? -23.553 -1.627 22.029 1.00 93.56 394 ARG A N 1
ATOM 3005 C CA . ARG A 1 394 ? -24.269 -0.689 22.924 1.00 93.56 394 ARG A CA 1
ATOM 3006 C C . ARG A 1 394 ? -23.390 -0.142 24.064 1.00 93.56 394 ARG A C 1
ATOM 3008 O O . ARG A 1 394 ? -23.897 0.186 25.136 1.00 93.56 394 ARG A O 1
ATOM 3015 N N . ALA A 1 395 ? -22.082 -0.047 23.836 1.00 92.56 395 ALA A N 1
ATOM 3016 C CA . ALA A 1 395 ? -21.111 0.457 24.795 1.00 92.56 395 ALA A CA 1
ATOM 3017 C C . ALA A 1 395 ? -20.855 1.950 24.538 1.00 92.56 395 ALA A C 1
ATOM 3019 O O . ALA A 1 395 ? -20.383 2.343 23.471 1.00 92.56 395 ALA A O 1
ATOM 3020 N N . ARG A 1 396 ? -21.165 2.799 25.520 1.00 91.94 396 ARG A N 1
ATOM 3021 C CA . ARG A 1 396 ? -20.955 4.251 25.461 1.00 91.94 396 ARG A CA 1
ATOM 3022 C C . ARG A 1 396 ? -19.554 4.598 25.947 1.00 91.94 396 ARG A C 1
ATOM 3024 O O . ARG A 1 396 ? -19.345 4.876 27.123 1.00 91.94 396 ARG A O 1
ATOM 3031 N N . THR A 1 397 ? -18.588 4.577 25.039 1.00 89.12 397 THR A N 1
ATOM 3032 C CA . THR A 1 397 ? -17.216 5.012 25.324 1.00 89.12 397 THR A CA 1
ATOM 3033 C C . THR A 1 397 ? -17.034 6.491 25.003 1.00 89.12 397 THR A C 1
ATOM 3035 O O . THR A 1 397 ? -17.574 6.976 24.008 1.00 89.12 397 THR A O 1
ATOM 3038 N N . ALA A 1 398 ? -16.235 7.204 25.797 1.00 86.75 398 ALA A N 1
ATOM 3039 C CA . ALA A 1 398 ? -15.838 8.565 25.448 1.00 86.75 398 ALA A CA 1
ATOM 3040 C C . ALA A 1 398 ? -14.976 8.542 24.169 1.00 86.75 398 ALA A C 1
ATOM 3042 O O . ALA A 1 398 ? -14.075 7.695 24.082 1.00 86.75 398 ALA A O 1
ATOM 3043 N N . PRO A 1 399 ? -15.228 9.431 23.187 1.00 77.06 399 PRO A N 1
ATOM 3044 C CA . PRO A 1 399 ? -14.457 9.458 21.952 1.00 77.06 399 PRO A CA 1
ATOM 3045 C C . PRO A 1 399 ? -12.985 9.753 22.255 1.00 77.06 399 PRO A C 1
ATOM 3047 O O . PRO A 1 399 ? -12.654 10.685 22.992 1.00 77.06 399 PRO A O 1
ATOM 3050 N N . GLY A 1 400 ? -12.102 8.927 21.698 1.00 82.81 400 GLY A N 1
ATOM 3051 C CA . GLY A 1 400 ? -10.664 9.154 21.743 1.00 82.81 400 GLY A CA 1
ATOM 3052 C C . GLY A 1 400 ? -10.224 10.159 20.680 1.00 82.81 400 GLY A C 1
ATOM 3053 O O . GLY A 1 400 ? -10.954 10.455 19.736 1.00 82.81 400 GLY A O 1
ATOM 3054 N N . ARG A 1 401 ? -8.990 10.643 20.810 1.00 91.69 401 ARG A N 1
ATOM 3055 C CA . ARG A 1 401 ? -8.246 11.279 19.718 1.00 91.69 401 ARG A CA 1
ATOM 3056 C C . ARG A 1 401 ? -6.885 10.614 19.610 1.00 91.69 401 ARG A C 1
ATOM 3058 O O . ARG A 1 401 ? -6.354 10.169 20.630 1.00 91.69 401 ARG A O 1
ATOM 3065 N N . TRP A 1 402 ? -6.333 10.565 18.405 1.00 95.69 402 TRP A N 1
ATOM 3066 C CA . TRP A 1 402 ? -4.943 10.168 18.233 1.00 95.69 402 TRP A CA 1
ATOM 3067 C C . TRP A 1 402 ? -4.034 11.167 18.940 1.00 95.69 402 TRP A C 1
ATOM 3069 O O . TRP A 1 402 ? -4.210 12.380 18.832 1.00 95.69 402 TRP A O 1
ATOM 3079 N N . ALA A 1 403 ? -3.075 10.647 19.692 1.00 95.12 403 ALA A N 1
ATOM 3080 C CA . ALA A 1 403 ? -2.050 11.444 20.340 1.00 95.12 403 ALA A CA 1
ATOM 3081 C C . ALA A 1 403 ? -0.724 10.690 20.329 1.00 95.12 403 ALA A C 1
ATOM 3083 O O . ALA A 1 403 ? -0.697 9.457 20.315 1.00 95.12 403 ALA A O 1
ATOM 3084 N N . ARG A 1 404 ? 0.386 11.433 20.379 1.00 95.50 404 ARG A N 1
ATOM 3085 C CA . ARG A 1 404 ? 1.704 10.842 20.631 1.00 95.50 404 ARG A CA 1
ATOM 3086 C C . ARG A 1 404 ? 1.661 10.105 21.962 1.00 95.50 404 ARG A C 1
ATOM 3088 O O . ARG A 1 404 ? 1.276 10.679 22.980 1.00 95.50 404 ARG A O 1
ATOM 3095 N N . ALA A 1 405 ? 2.077 8.847 21.945 1.00 93.00 405 ALA A N 1
ATOM 3096 C CA . ALA A 1 405 ? 2.194 8.073 23.164 1.00 93.00 405 ALA A CA 1
ATOM 3097 C C . ALA A 1 405 ? 3.260 8.698 24.079 1.00 93.00 405 ALA A C 1
ATOM 3099 O O . ALA A 1 405 ? 4.284 9.206 23.604 1.00 93.00 405 ALA A O 1
ATOM 3100 N N . SER A 1 406 ? 3.022 8.620 25.384 1.00 88.19 406 SER A N 1
ATOM 3101 C CA . SER A 1 406 ? 3.933 9.051 26.442 1.00 88.19 406 SER A CA 1
ATOM 3102 C C . SER A 1 406 ? 3.955 8.011 27.564 1.00 88.19 406 SER A C 1
ATOM 3104 O O . SER A 1 406 ? 3.016 7.228 27.717 1.00 88.19 406 SER A O 1
ATOM 3106 N N . GLY A 1 407 ? 5.046 7.971 28.326 1.00 84.62 407 GLY A N 1
ATOM 3107 C CA . GLY A 1 407 ? 5.232 7.023 29.424 1.00 84.62 407 GLY A CA 1
ATOM 3108 C C . GLY A 1 407 ? 6.643 6.431 29.460 1.00 84.62 407 GLY A C 1
ATOM 3109 O O . GLY A 1 407 ? 7.406 6.624 28.514 1.00 84.62 407 GLY A O 1
ATOM 3110 N N . PRO A 1 408 ? 6.992 5.712 30.539 1.00 77.81 408 PRO A N 1
ATOM 3111 C CA . PRO A 1 408 ? 8.346 5.197 30.762 1.00 77.81 408 PRO A CA 1
ATOM 3112 C C . PRO A 1 408 ? 8.804 4.196 29.689 1.00 77.81 408 PRO A C 1
ATOM 3114 O O . PRO A 1 408 ? 9.972 4.201 29.312 1.00 77.81 408 PRO A O 1
ATOM 3117 N N . ASP A 1 409 ? 7.881 3.407 29.130 1.00 78.50 409 ASP A N 1
ATOM 3118 C CA . ASP A 1 409 ? 8.180 2.396 28.102 1.00 78.50 409 ASP A CA 1
ATOM 3119 C C . ASP A 1 409 ? 8.000 2.909 26.663 1.00 78.50 409 ASP A C 1
ATOM 3121 O O . ASP A 1 409 ? 8.072 2.145 25.694 1.00 78.50 409 ASP A O 1
ATOM 3125 N N . VAL A 1 410 ? 7.733 4.208 26.495 1.00 85.56 410 VAL A N 1
ATOM 3126 C CA . VAL A 1 410 ? 7.485 4.813 25.186 1.00 85.56 410 VAL A CA 1
ATOM 3127 C C . VAL A 1 410 ? 8.723 5.555 24.705 1.00 85.56 410 VAL A C 1
ATOM 3129 O O . VAL A 1 410 ? 9.212 6.478 25.350 1.00 85.56 410 VAL A O 1
ATOM 3132 N N . ARG A 1 411 ? 9.195 5.194 23.511 1.00 84.88 411 ARG A N 1
ATOM 3133 C CA . ARG A 1 411 ? 10.259 5.914 22.808 1.00 84.88 411 ARG A CA 1
ATOM 3134 C C . ARG A 1 411 ? 9.654 6.813 21.730 1.00 84.88 411 ARG A C 1
ATOM 3136 O O . ARG A 1 411 ? 8.791 6.386 20.971 1.00 84.88 411 ARG A O 1
ATOM 3143 N N . GLN A 1 412 ? 10.123 8.056 21.676 1.00 92.81 412 GLN A N 1
ATOM 3144 C CA . GLN A 1 412 ? 9.817 9.028 20.625 1.00 92.81 412 GLN A CA 1
ATOM 3145 C C . GLN A 1 412 ? 11.148 9.603 20.131 1.00 92.81 412 GLN A C 1
ATOM 3147 O O . GLN A 1 412 ? 11.698 10.520 20.732 1.00 92.81 412 GLN A O 1
ATOM 3152 N N . THR A 1 413 ? 11.707 9.024 19.074 1.00 93.88 413 THR A N 1
ATOM 3153 C CA . THR A 1 413 ? 13.027 9.378 18.526 1.00 93.88 413 THR A CA 1
ATOM 3154 C C . THR A 1 413 ? 12.942 9.592 17.015 1.00 93.88 413 THR A C 1
ATOM 3156 O O . THR A 1 413 ? 11.901 9.351 16.406 1.00 93.88 413 THR A O 1
ATOM 3159 N N . GLY A 1 414 ? 14.042 9.989 16.370 1.00 93.94 414 GLY A N 1
ATOM 3160 C CA . GLY A 1 414 ? 14.127 10.024 14.903 1.00 93.94 414 GLY A CA 1
ATOM 3161 C C . GLY A 1 414 ? 13.970 8.649 14.227 1.00 93.94 414 GLY A C 1
ATOM 3162 O O . GLY A 1 414 ? 13.936 8.576 13.005 1.00 93.94 414 GLY A O 1
ATOM 3163 N N . ARG A 1 415 ? 13.868 7.549 14.989 1.00 93.25 415 ARG A N 1
ATOM 3164 C CA . ARG A 1 415 ? 13.732 6.176 14.468 1.00 93.25 415 ARG A CA 1
ATOM 3165 C C . ARG A 1 415 ? 12.590 5.375 15.110 1.00 93.25 415 ARG A C 1
ATOM 3167 O O . ARG A 1 415 ? 12.360 4.241 14.717 1.00 93.25 415 ARG A O 1
ATOM 3174 N N . ASP A 1 416 ? 11.883 5.930 16.088 1.00 94.38 416 ASP A N 1
ATOM 3175 C CA . ASP A 1 416 ? 10.771 5.273 16.781 1.00 94.38 416 ASP A CA 1
ATOM 3176 C C . ASP A 1 416 ? 9.689 6.311 17.070 1.00 94.38 416 ASP A C 1
ATOM 3178 O O . ASP A 1 416 ? 9.959 7.343 17.692 1.00 94.38 416 ASP A O 1
ATOM 3182 N N . ALA A 1 417 ? 8.473 6.072 16.598 1.00 95.75 417 ALA A N 1
ATOM 3183 C CA . ALA A 1 417 ? 7.338 6.907 16.946 1.00 95.75 417 ALA A CA 1
ATOM 3184 C C . ALA A 1 417 ? 6.097 6.065 17.177 1.00 95.75 417 ALA A C 1
ATOM 3186 O O . ALA A 1 417 ? 5.787 5.156 16.408 1.00 95.75 417 ALA A O 1
ATOM 3187 N N . ARG A 1 418 ? 5.369 6.413 18.236 1.00 96.06 418 ARG A N 1
ATOM 3188 C CA . ARG A 1 418 ? 4.152 5.724 18.649 1.00 96.06 418 ARG A CA 1
ATOM 3189 C C . ARG A 1 418 ? 3.011 6.707 18.858 1.00 96.06 418 ARG A C 1
ATOM 3191 O O . ARG A 1 418 ? 3.189 7.761 19.473 1.00 96.06 418 ARG A O 1
ATOM 3198 N N . TYR A 1 419 ? 1.837 6.308 18.402 1.00 96.94 419 TYR A N 1
ATOM 3199 C CA . TYR A 1 419 ? 0.593 7.044 18.514 1.00 96.94 419 TYR A CA 1
ATOM 3200 C C . TYR A 1 419 ? -0.475 6.124 19.076 1.00 96.94 419 TYR A C 1
ATOM 3202 O O . TYR A 1 419 ? -0.549 4.959 18.692 1.00 96.94 419 TYR A O 1
ATOM 3210 N N . ASP A 1 420 ? -1.299 6.650 19.973 1.00 95.44 420 ASP A N 1
ATOM 3211 C CA . ASP A 1 420 ? -2.392 5.904 20.574 1.00 95.44 420 ASP A CA 1
ATOM 3212 C C . ASP A 1 420 ? -3.715 6.645 20.355 1.00 95.44 420 ASP A C 1
ATOM 3214 O O . ASP A 1 420 ? -3.806 7.857 20.557 1.00 95.44 420 ASP A O 1
ATOM 3218 N N . TYR A 1 421 ? -4.757 5.893 20.023 1.00 94.94 421 TYR A N 1
ATOM 3219 C CA . TYR A 1 421 ? -6.152 6.298 20.131 1.00 94.94 421 TYR A CA 1
ATOM 3220 C C . TYR A 1 421 ? -6.785 5.469 21.243 1.00 94.94 421 TYR A C 1
ATOM 3222 O O . TYR A 1 421 ? -6.768 4.244 21.188 1.00 94.94 421 TYR A O 1
ATOM 3230 N N . THR A 1 422 ? -7.329 6.108 22.276 1.00 93.06 422 THR A N 1
ATOM 3231 C CA . THR A 1 422 ? -7.881 5.406 23.445 1.00 93.06 422 THR A CA 1
ATOM 3232 C C . THR A 1 422 ? -9.328 5.814 23.678 1.00 93.06 422 THR A C 1
ATOM 3234 O O . THR A 1 422 ? -9.586 6.977 23.986 1.00 93.06 422 THR A O 1
ATOM 3237 N N . ALA A 1 423 ? -10.251 4.856 23.597 1.00 92.50 423 ALA A N 1
ATOM 3238 C CA . ALA A 1 423 ? -11.639 5.040 23.999 1.00 92.50 423 ALA A CA 1
ATOM 3239 C C . ALA A 1 423 ? -11.832 4.504 25.425 1.00 92.50 423 ALA A C 1
ATOM 3241 O O . ALA A 1 423 ? -11.537 3.343 25.732 1.00 92.50 423 ALA A O 1
ATOM 3242 N N . ARG A 1 424 ? -12.299 5.373 26.323 1.00 92.62 424 ARG A N 1
ATOM 3243 C CA . ARG A 1 424 ? -12.417 5.074 27.758 1.00 92.62 424 ARG A CA 1
ATOM 3244 C C . ARG A 1 424 ? -13.855 4.768 28.148 1.00 92.62 424 ARG A C 1
ATOM 3246 O O . ARG A 1 424 ? -14.788 5.304 27.547 1.00 92.62 424 ARG A O 1
ATOM 3253 N N . SER A 1 425 ? -14.019 3.934 29.172 1.00 91.75 425 SER A N 1
ATOM 3254 C CA . SER A 1 425 ? -15.330 3.729 29.792 1.00 91.75 425 SER A CA 1
ATOM 3255 C C . SER A 1 425 ? -15.718 4.954 30.641 1.00 91.75 425 SER A C 1
ATOM 3257 O O . SER A 1 425 ? -14.822 5.633 31.157 1.00 91.75 425 SER A O 1
ATOM 3259 N N . PRO A 1 426 ? -17.019 5.234 30.846 1.00 85.94 426 PRO A N 1
ATOM 3260 C CA . PRO A 1 426 ? -17.470 6.289 31.757 1.00 85.94 426 PRO A CA 1
ATOM 3261 C C . PRO A 1 426 ? -17.012 6.069 33.206 1.00 85.94 426 PRO A C 1
ATOM 3263 O O . PRO A 1 426 ? -16.764 7.030 33.925 1.00 85.94 426 PRO A O 1
ATOM 3266 N N . ALA A 1 427 ? -16.848 4.806 33.615 1.00 84.62 427 ALA A N 1
ATOM 3267 C CA . ALA A 1 427 ? -16.334 4.413 34.927 1.00 84.62 427 ALA A CA 1
ATOM 3268 C C . ALA A 1 427 ? -14.797 4.530 35.045 1.00 84.62 427 ALA A C 1
ATOM 3270 O O . ALA A 1 427 ? -14.225 4.183 36.074 1.00 84.62 427 ALA A O 1
ATOM 3271 N N . GLY A 1 428 ? -14.113 5.003 33.999 1.00 85.50 428 GLY A N 1
ATOM 3272 C CA . GLY A 1 428 ? -12.656 5.014 33.910 1.00 85.50 428 GLY A CA 1
ATOM 3273 C C . GLY A 1 428 ? -12.089 3.756 33.244 1.00 85.50 428 GLY A C 1
ATOM 3274 O O . GLY A 1 428 ? -12.808 2.826 32.882 1.00 85.50 428 GLY A O 1
ATOM 3275 N N . GLY A 1 429 ? -10.775 3.742 33.020 1.00 88.88 429 GLY A N 1
ATOM 3276 C CA . GLY A 1 429 ? -10.097 2.652 32.308 1.00 88.88 429 GLY A CA 1
ATOM 3277 C C . GLY A 1 429 ? -10.250 2.694 30.780 1.00 88.88 429 GLY A C 1
ATOM 3278 O O . GLY A 1 429 ? -11.067 3.428 30.219 1.00 88.88 429 GLY A O 1
ATOM 3279 N N . THR A 1 430 ? -9.402 1.928 30.097 1.00 92.75 430 THR A N 1
ATOM 3280 C CA . THR A 1 430 ? -9.346 1.843 28.630 1.00 92.75 430 THR A CA 1
ATOM 3281 C C . THR A 1 430 ? -10.209 0.684 28.153 1.00 92.75 430 THR A C 1
ATOM 3283 O O . THR A 1 430 ? -9.836 -0.462 28.374 1.00 92.75 430 THR A O 1
ATOM 3286 N N . ALA A 1 431 ? -11.331 0.969 27.492 1.00 93.94 431 ALA A N 1
ATOM 3287 C CA . ALA A 1 431 ? -12.213 -0.063 26.946 1.00 93.94 431 ALA A CA 1
ATOM 3288 C C . ALA A 1 431 ? -11.625 -0.657 25.660 1.00 93.94 431 ALA A C 1
ATOM 3290 O O . ALA A 1 431 ? -11.355 -1.853 25.592 1.00 93.94 431 ALA A O 1
ATOM 3291 N N . VAL A 1 432 ? -11.358 0.201 24.673 1.00 94.50 432 VAL A N 1
ATOM 3292 C CA . VAL A 1 432 ? -10.694 -0.169 23.418 1.00 94.50 432 VAL A CA 1
ATOM 3293 C C . VAL A 1 432 ? -9.620 0.851 23.061 1.00 94.50 432 VAL A C 1
ATOM 3295 O O . VAL A 1 432 ? -9.723 2.036 23.396 1.00 94.50 432 VAL A O 1
ATOM 3298 N N . ARG A 1 433 ? -8.570 0.394 22.385 1.00 94.81 433 ARG A N 1
ATOM 3299 C CA . ARG A 1 433 ? -7.428 1.215 21.990 1.00 94.81 433 ARG A CA 1
ATOM 3300 C C . ARG A 1 433 ? -6.925 0.798 20.618 1.00 94.81 433 ARG A C 1
ATOM 3302 O O . ARG A 1 433 ? -6.854 -0.392 20.335 1.00 94.81 433 ARG A O 1
ATOM 3309 N N . ALA A 1 434 ? -6.548 1.772 19.798 1.00 96.44 434 ALA A N 1
ATOM 3310 C CA . ALA A 1 434 ? -5.713 1.541 18.632 1.00 96.44 434 ALA A CA 1
ATOM 3311 C C . ALA A 1 434 ? -4.312 2.087 18.909 1.00 96.44 434 ALA A C 1
ATOM 3313 O O . ALA A 1 434 ? -4.167 3.156 19.508 1.00 96.44 434 ALA A O 1
ATOM 3314 N N . VAL A 1 435 ? -3.287 1.353 18.496 1.00 96.62 435 VAL A N 1
ATOM 3315 C CA . VAL A 1 435 ? -1.893 1.779 18.610 1.00 96.62 435 VAL A CA 1
ATOM 3316 C C . VAL A 1 435 ? -1.233 1.664 17.258 1.00 96.62 435 VAL A C 1
ATOM 3318 O O . VAL A 1 435 ? -1.276 0.608 16.644 1.00 96.62 435 VAL A O 1
ATOM 3321 N N . THR A 1 436 ? -0.564 2.729 16.845 1.00 97.62 436 THR A N 1
ATOM 3322 C CA . THR A 1 436 ? 0.301 2.735 15.672 1.00 97.62 436 THR A CA 1
ATOM 3323 C C . THR A 1 436 ? 1.724 2.988 16.131 1.00 97.62 436 THR A C 1
ATOM 3325 O O . THR A 1 436 ? 1.982 3.964 16.838 1.00 97.62 436 THR A O 1
ATOM 3328 N N . ARG A 1 437 ? 2.667 2.150 15.707 1.00 96.19 437 ARG A N 1
ATOM 3329 C CA . ARG A 1 437 ? 4.095 2.365 15.934 1.00 96.19 437 ARG A CA 1
ATOM 3330 C C . ARG A 1 437 ? 4.866 2.194 14.641 1.00 96.19 437 ARG A C 1
ATOM 3332 O O . ARG A 1 437 ? 4.690 1.201 13.947 1.00 96.19 437 ARG A O 1
ATOM 3339 N N . ILE A 1 438 ? 5.748 3.140 14.355 1.00 95.50 438 ILE A N 1
ATOM 3340 C CA . ILE A 1 438 ? 6.697 3.066 13.250 1.00 95.50 438 ILE A CA 1
ATOM 3341 C C . ILE A 1 438 ? 8.119 2.991 13.798 1.00 95.50 438 ILE A C 1
ATOM 3343 O O . ILE A 1 438 ? 8.510 3.762 14.674 1.00 95.50 438 ILE A O 1
ATOM 3347 N N . LEU A 1 439 ? 8.875 2.032 13.277 1.00 94.00 439 LEU A N 1
ATOM 3348 C CA . LEU A 1 439 ? 10.246 1.726 13.643 1.00 94.00 439 LEU A CA 1
ATOM 3349 C C . LEU A 1 439 ? 11.107 1.797 12.388 1.00 94.00 439 LEU A C 1
ATOM 3351 O O . LEU A 1 439 ? 10.926 1.024 11.444 1.00 94.00 439 LEU A O 1
ATOM 3355 N N . LEU A 1 440 ? 12.049 2.731 12.390 1.00 93.12 440 LEU A N 1
ATOM 3356 C CA . LEU A 1 440 ? 13.062 2.851 11.357 1.00 93.12 440 LEU A CA 1
ATOM 3357 C C . LEU A 1 440 ? 14.313 2.070 11.772 1.00 93.12 440 LEU A C 1
ATOM 3359 O O . LEU A 1 440 ? 14.675 2.038 12.951 1.00 93.12 440 LEU A O 1
ATOM 3363 N N . PRO A 1 441 ? 15.007 1.458 10.809 1.00 86.25 441 PRO A N 1
ATOM 3364 C CA . PRO A 1 441 ? 16.212 0.693 11.076 1.00 86.25 441 PRO A CA 1
ATOM 3365 C C . PRO A 1 441 ? 17.343 1.623 11.542 1.00 86.25 441 PRO A C 1
ATOM 3367 O O . PRO A 1 441 ? 17.463 2.757 11.077 1.00 86.25 441 PRO A O 1
ATOM 3370 N N . GLY A 1 442 ? 18.194 1.133 12.450 1.00 76.38 442 GLY A N 1
ATOM 3371 C CA . GLY A 1 442 ? 19.407 1.839 12.894 1.00 76.38 442 GLY A CA 1
ATOM 3372 C C . GLY A 1 442 ? 20.627 1.627 11.986 1.00 76.38 442 GLY A C 1
ATOM 3373 O O . GLY A 1 442 ? 21.686 2.185 12.248 1.00 76.38 442 GLY A O 1
ATOM 3374 N N . GLY A 1 443 ? 20.497 0.800 10.945 1.00 71.19 443 GLY A N 1
ATOM 3375 C CA . GLY A 1 443 ? 21.562 0.425 10.017 1.00 71.19 443 GLY A CA 1
ATOM 3376 C C . GLY A 1 443 ? 21.026 -0.453 8.884 1.00 71.19 443 GLY A C 1
ATOM 3377 O O . GLY A 1 443 ? 19.827 -0.715 8.815 1.00 71.19 443 GLY A O 1
ATOM 3378 N N . ARG A 1 444 ? 21.896 -0.907 7.977 1.00 72.75 444 ARG A N 1
ATOM 3379 C CA . ARG A 1 444 ? 21.483 -1.796 6.878 1.00 72.75 444 ARG A CA 1
ATOM 3380 C C . ARG A 1 444 ? 21.191 -3.222 7.387 1.00 72.75 444 ARG A C 1
ATOM 3382 O O . ARG A 1 444 ? 21.903 -3.683 8.279 1.00 72.75 444 ARG A O 1
ATOM 3389 N N . PRO A 1 445 ? 20.219 -3.941 6.793 1.00 68.25 445 PRO A N 1
ATOM 3390 C CA . PRO A 1 445 ? 19.343 -3.509 5.700 1.00 68.25 445 PRO A CA 1
ATOM 3391 C C . PRO A 1 445 ? 18.255 -2.535 6.171 1.00 68.25 445 PRO A C 1
ATOM 3393 O O . PRO A 1 445 ? 17.740 -2.645 7.283 1.00 68.25 445 PRO A O 1
ATOM 3396 N N . TRP A 1 446 ? 17.888 -1.586 5.307 1.00 77.44 446 TRP A N 1
ATOM 3397 C CA . TRP A 1 446 ? 16.910 -0.558 5.641 1.00 77.44 446 TRP A CA 1
ATOM 3398 C C . TRP A 1 446 ? 15.480 -1.117 5.595 1.00 77.44 446 TRP A C 1
ATOM 3400 O O . TRP A 1 446 ? 14.785 -1.039 4.591 1.00 77.44 446 TRP A O 1
ATOM 3410 N N . THR A 1 447 ? 15.055 -1.759 6.681 1.00 88.56 447 THR A N 1
ATOM 3411 C CA . THR A 1 447 ? 13.710 -2.333 6.800 1.00 88.56 447 THR A CA 1
ATOM 3412 C C . THR A 1 447 ? 12.871 -1.514 7.765 1.00 88.56 447 THR A C 1
ATOM 3414 O O . THR A 1 447 ? 13.084 -1.558 8.978 1.00 88.56 447 THR A O 1
ATOM 3417 N N . VAL A 1 448 ? 11.915 -0.762 7.223 1.00 93.19 448 VAL A N 1
ATOM 3418 C CA . VAL A 1 448 ? 10.922 -0.041 8.019 1.00 93.19 448 VAL A CA 1
ATOM 3419 C C . VAL A 1 448 ? 9.912 -1.050 8.543 1.00 93.19 448 VAL A C 1
ATOM 3421 O O . VAL A 1 448 ? 9.426 -1.898 7.798 1.00 93.19 448 VAL A O 1
ATOM 3424 N N . THR A 1 449 ? 9.603 -0.977 9.834 1.00 95.06 449 THR A N 1
ATOM 3425 C CA . THR A 1 449 ? 8.563 -1.809 10.439 1.00 95.06 449 THR A CA 1
ATOM 3426 C C . THR A 1 449 ? 7.456 -0.929 10.984 1.00 95.06 449 THR A C 1
ATOM 3428 O O . THR A 1 449 ? 7.726 0.025 11.712 1.00 95.06 449 THR A O 1
ATOM 3431 N N . VAL A 1 450 ? 6.210 -1.246 10.648 1.00 97.00 450 VAL A N 1
ATOM 3432 C CA . VAL A 1 450 ? 5.038 -0.540 11.167 1.00 97.00 450 VAL A CA 1
ATOM 3433 C C . VAL A 1 450 ? 4.102 -1.547 11.807 1.00 97.00 450 VAL A C 1
ATOM 3435 O O . VAL A 1 450 ? 3.707 -2.512 11.161 1.00 97.00 450 VAL A O 1
ATOM 3438 N N . SER A 1 451 ? 3.741 -1.335 13.069 1.00 97.56 451 SER A N 1
ATOM 3439 C CA . SER A 1 451 ? 2.717 -2.127 13.744 1.00 97.56 451 SER A CA 1
ATOM 3440 C C . SER A 1 451 ? 1.472 -1.290 13.991 1.00 97.56 451 SER A C 1
ATOM 3442 O O . SER A 1 451 ? 1.554 -0.147 14.444 1.00 97.56 451 SER A O 1
ATOM 3444 N N . VAL A 1 452 ? 0.314 -1.875 13.696 1.00 98.25 452 VAL A N 1
ATOM 3445 C CA . VAL A 1 452 ? -0.996 -1.300 14.000 1.00 98.25 452 VAL A CA 1
ATOM 3446 C C . VAL A 1 452 ? -1.787 -2.330 14.792 1.00 98.25 452 VAL A C 1
ATOM 3448 O O . VAL A 1 452 ? -2.028 -3.436 14.309 1.00 98.25 452 VAL A O 1
ATOM 3451 N N . GLU A 1 453 ? -2.146 -1.985 16.023 1.00 97.31 453 GLU A N 1
ATOM 3452 C CA . GLU A 1 453 ? -2.786 -2.869 16.997 1.00 97.31 453 GLU A CA 1
ATOM 3453 C C . GLU A 1 453 ? -4.173 -2.340 17.355 1.00 97.31 453 GLU A C 1
ATOM 3455 O O . GLU A 1 453 ? -4.319 -1.167 17.684 1.00 97.31 453 GLU A O 1
ATOM 3460 N N . PHE A 1 454 ? -5.173 -3.214 17.362 1.00 97.62 454 PHE A N 1
ATOM 3461 C CA . PHE A 1 454 ? -6.411 -3.050 18.111 1.00 97.62 454 PHE A CA 1
ATOM 3462 C C . PHE A 1 454 ? -6.293 -3.825 19.422 1.00 97.62 454 PHE A C 1
ATOM 3464 O O . PHE A 1 454 ? -5.918 -4.996 19.421 1.00 97.62 454 PHE A O 1
ATOM 3471 N N . GLN A 1 455 ? -6.635 -3.181 20.531 1.00 96.75 455 GLN A N 1
ATOM 3472 C CA . GLN A 1 455 ? -6.624 -3.755 21.870 1.00 96.75 455 GLN A CA 1
ATOM 3473 C C . GLN A 1 455 ? -7.986 -3.550 22.535 1.00 96.75 455 GLN A C 1
ATOM 3475 O O . GLN A 1 455 ? -8.546 -2.453 22.467 1.00 96.75 455 GLN A O 1
ATOM 3480 N N . ALA A 1 456 ? -8.491 -4.575 23.220 1.00 95.94 456 ALA A N 1
ATOM 3481 C CA . ALA A 1 456 ? -9.735 -4.513 23.983 1.00 95.94 456 ALA A CA 1
ATOM 3482 C C . ALA A 1 456 ? -9.544 -5.042 25.411 1.00 95.94 456 ALA A C 1
ATOM 3484 O O . ALA A 1 456 ? -8.925 -6.086 25.607 1.00 95.94 456 ALA A O 1
ATOM 3485 N N . ASN A 1 457 ? -10.122 -4.337 26.388 1.00 95.94 457 ASN A N 1
ATOM 3486 C CA . ASN A 1 457 ? -10.252 -4.785 27.776 1.00 95.94 457 ASN A CA 1
ATOM 3487 C C . ASN A 1 457 ? -11.738 -4.965 28.097 1.00 95.94 457 ASN A C 1
ATOM 3489 O O . ASN A 1 457 ? -12.475 -3.993 28.261 1.00 95.94 457 ASN A O 1
ATOM 3493 N N . PHE A 1 458 ? -12.189 -6.209 28.183 1.00 95.12 458 PHE A N 1
ATOM 3494 C CA . PHE A 1 458 ? -13.594 -6.599 28.220 1.00 95.12 458 PHE A CA 1
ATOM 3495 C C . PHE A 1 458 ? -14.295 -6.141 29.495 1.00 95.12 458 PHE A C 1
ATOM 3497 O O . PHE A 1 458 ? -15.457 -5.754 29.423 1.00 95.12 458 PHE A O 1
ATOM 3504 N N . ALA A 1 459 ? -13.605 -6.104 30.638 1.00 94.19 459 ALA A N 1
ATOM 3505 C CA . ALA A 1 459 ? -14.182 -5.579 31.877 1.00 94.19 459 ALA A CA 1
ATOM 3506 C C . ALA A 1 459 ? -14.501 -4.073 31.772 1.00 94.19 459 ALA A C 1
ATOM 3508 O O . ALA A 1 459 ? -15.615 -3.646 32.072 1.00 94.19 459 ALA A O 1
ATOM 3509 N N . ALA A 1 460 ? -13.551 -3.272 31.274 1.00 94.75 460 ALA A N 1
ATOM 3510 C CA . ALA A 1 460 ? -13.753 -1.838 31.044 1.00 94.75 460 ALA A CA 1
ATOM 3511 C C . ALA A 1 460 ? -14.698 -1.560 29.861 1.00 94.75 460 ALA A C 1
ATOM 3513 O O . ALA A 1 460 ? -15.354 -0.523 29.801 1.00 94.75 460 ALA A O 1
ATOM 3514 N N . TRP A 1 461 ? -14.781 -2.472 28.894 1.00 94.69 461 TRP A N 1
ATOM 3515 C CA . TRP A 1 461 ? -15.724 -2.351 27.786 1.00 94.69 461 TRP A CA 1
ATOM 3516 C C . TRP A 1 461 ? -17.157 -2.664 28.227 1.00 94.69 461 TRP A C 1
ATOM 3518 O O . TRP A 1 461 ? -18.087 -1.954 27.842 1.00 94.69 461 TRP A O 1
ATOM 3528 N N . ALA A 1 462 ? -17.330 -3.654 29.106 1.00 95.19 462 ALA A N 1
ATOM 3529 C CA . ALA A 1 462 ? -18.605 -4.000 29.722 1.00 95.19 462 ALA A CA 1
ATOM 3530 C C . ALA A 1 462 ? -19.139 -2.875 30.616 1.00 95.19 462 ALA A C 1
ATOM 3532 O O . ALA A 1 462 ? -20.320 -2.553 30.530 1.00 95.19 462 ALA A O 1
ATOM 3533 N N . SER A 1 463 ? -18.284 -2.201 31.397 1.00 95.19 463 SER A N 1
ATOM 3534 C CA . SER A 1 463 ? -18.700 -1.063 32.238 1.00 95.19 463 SER A CA 1
ATOM 3535 C C . SER A 1 463 ? -19.204 0.149 31.444 1.00 95.19 463 SER A C 1
ATOM 3537 O O . SER A 1 463 ? -19.829 1.041 32.012 1.00 95.19 463 SER A O 1
ATOM 3539 N N . ALA A 1 464 ? -18.954 0.200 30.131 1.00 93.44 464 ALA A N 1
ATOM 3540 C CA . ALA A 1 464 ? -19.520 1.209 29.239 1.00 93.44 464 ALA A CA 1
ATOM 3541 C C . ALA A 1 464 ? -20.935 0.857 28.737 1.00 93.44 464 ALA A C 1
ATOM 3543 O O . ALA A 1 464 ? -21.556 1.668 28.046 1.00 93.44 464 ALA A O 1
ATOM 3544 N N . ARG A 1 465 ? -21.457 -0.334 29.049 1.00 94.44 465 ARG A N 1
ATOM 3545 C CA . ARG A 1 465 ? -22.805 -0.773 28.672 1.00 94.44 465 ARG A CA 1
ATOM 3546 C C . ARG A 1 465 ? -23.818 -0.524 29.794 1.00 94.44 465 ARG A C 1
ATOM 3548 O O . ARG A 1 465 ? -23.440 -0.545 30.962 1.00 94.44 465 ARG A O 1
ATOM 3555 N N . PRO A 1 466 ? -25.117 -0.377 29.473 1.00 90.69 466 PRO A N 1
ATOM 3556 C CA . PRO A 1 466 ? -26.162 -0.236 30.489 1.00 90.69 466 PRO A CA 1
ATOM 3557 C C . PRO A 1 466 ? -26.288 -1.438 31.435 1.00 90.69 466 PRO A C 1
ATOM 3559 O O . PRO A 1 466 ? -26.652 -1.264 32.591 1.00 90.69 466 PRO A O 1
ATOM 3562 N N . ASP A 1 467 ? -26.016 -2.649 30.941 1.00 91.38 467 ASP A N 1
ATOM 3563 C CA . ASP A 1 467 ? -26.150 -3.905 31.689 1.00 91.38 467 ASP A CA 1
ATOM 3564 C C . ASP A 1 467 ? -24.856 -4.338 32.397 1.00 91.38 467 ASP A C 1
ATOM 3566 O O . ASP A 1 467 ? -24.873 -5.313 33.144 1.00 91.38 467 ASP A O 1
ATOM 3570 N N . GLY A 1 468 ? -23.731 -3.656 32.148 1.00 89.81 468 GLY A N 1
ATOM 3571 C CA . GLY A 1 468 ? -22.428 -4.006 32.719 1.00 89.81 468 GLY A CA 1
ATOM 3572 C C . GLY A 1 468 ? -21.905 -5.395 32.326 1.00 89.81 468 GLY A C 1
ATOM 3573 O O . GLY A 1 468 ? -20.945 -5.872 32.928 1.00 89.81 468 GLY A O 1
ATOM 3574 N N . SER A 1 469 ? -22.534 -6.070 31.357 1.00 90.75 469 SER A N 1
ATOM 3575 C CA . SER A 1 469 ? -22.278 -7.480 31.053 1.00 90.75 469 SER A CA 1
ATOM 3576 C C . SER A 1 469 ? -21.211 -7.656 29.977 1.00 90.75 469 SER A C 1
ATOM 3578 O O . SER A 1 469 ? -21.147 -6.902 29.005 1.00 90.75 469 SER A O 1
ATOM 3580 N N . THR A 1 470 ? -20.398 -8.705 30.117 1.00 89.94 470 THR A N 1
ATOM 3581 C CA . THR A 1 470 ? -19.448 -9.140 29.082 1.00 89.94 470 THR A CA 1
ATOM 3582 C C . THR A 1 470 ? -20.109 -9.978 27.983 1.00 89.94 470 THR A C 1
ATOM 3584 O O . THR A 1 470 ? -19.497 -10.234 26.941 1.00 89.94 470 THR A O 1
ATOM 3587 N N . ALA A 1 471 ? -21.369 -10.388 28.172 1.00 88.88 471 ALA A N 1
ATOM 3588 C CA . ALA A 1 471 ? -22.119 -11.153 27.185 1.00 88.88 471 ALA A CA 1
ATOM 3589 C C . ALA A 1 471 ? -22.314 -10.344 25.888 1.00 88.88 471 ALA A C 1
ATOM 3591 O O . ALA A 1 471 ? -22.824 -9.224 25.896 1.00 88.88 471 ALA A O 1
ATOM 3592 N N . GLY A 1 472 ? -21.907 -10.929 24.758 1.00 88.62 472 GLY A N 1
ATOM 3593 C CA . GLY A 1 472 ? -21.989 -10.286 23.442 1.00 88.62 472 GLY A CA 1
ATOM 3594 C C . GLY A 1 472 ? -20.866 -9.287 23.133 1.00 88.62 472 GLY A C 1
ATOM 3595 O O . GLY A 1 472 ? -20.944 -8.604 22.117 1.00 88.62 472 GLY A O 1
ATOM 3596 N N . LEU A 1 473 ? -19.819 -9.194 23.965 1.00 93.81 473 LEU A N 1
ATOM 3597 C CA . LEU A 1 473 ? -18.634 -8.381 23.653 1.00 93.81 473 LEU A CA 1
ATOM 3598 C C . LEU A 1 473 ? -17.610 -9.093 22.764 1.00 93.81 473 LEU A C 1
ATOM 3600 O O . LEU A 1 473 ? -16.766 -8.413 22.179 1.00 93.81 473 LEU A O 1
ATOM 3604 N N . ARG A 1 474 ? -17.672 -10.431 22.665 1.00 95.31 474 ARG A N 1
ATOM 3605 C CA . ARG A 1 474 ? -16.720 -11.246 21.889 1.00 95.31 474 ARG A CA 1
ATOM 3606 C C . ARG A 1 474 ? -16.558 -10.692 20.475 1.00 95.31 474 ARG A C 1
ATOM 3608 O O . ARG A 1 474 ? -17.527 -10.249 19.859 1.00 95.31 474 ARG A O 1
ATOM 3615 N N . VAL A 1 475 ? -15.324 -10.684 19.986 1.00 96.31 475 VAL A N 1
ATOM 3616 C CA . VAL A 1 475 ? -15.011 -10.236 18.626 1.00 96.31 475 VAL A CA 1
ATOM 3617 C C . VAL A 1 475 ? -15.181 -11.418 17.682 1.00 96.31 475 VAL A C 1
ATOM 3619 O O . VAL A 1 475 ? -14.602 -12.475 17.904 1.00 96.31 475 VAL A O 1
ATOM 3622 N N . THR A 1 476 ? -16.015 -11.274 16.663 1.00 96.25 476 THR A N 1
ATOM 3623 C CA . THR A 1 476 ? -16.320 -12.339 15.699 1.00 96.25 476 THR A CA 1
ATOM 3624 C C . THR A 1 476 ? -15.185 -12.534 14.695 1.00 96.25 476 THR A C 1
ATOM 3626 O O . THR A 1 476 ? -14.418 -11.610 14.431 1.00 96.25 476 THR A O 1
ATOM 3629 N N . ALA A 1 477 ? -15.106 -13.712 14.069 1.00 95.94 477 ALA A N 1
ATOM 3630 C CA . ALA A 1 477 ? -14.140 -13.985 13.001 1.00 95.94 477 ALA A CA 1
ATOM 3631 C C . ALA A 1 477 ? -14.171 -12.930 11.871 1.00 95.94 477 ALA A C 1
ATOM 3633 O O . ALA A 1 477 ? -13.117 -12.485 11.423 1.00 95.94 477 ALA A O 1
ATOM 3634 N N . ASN A 1 478 ? -15.358 -12.469 11.458 1.00 95.81 478 ASN A N 1
ATOM 3635 C CA . ASN A 1 478 ? -15.482 -11.417 10.444 1.00 95.81 478 ASN A CA 1
ATOM 3636 C C . ASN A 1 478 ? -14.952 -10.059 10.942 1.00 95.81 478 ASN A C 1
ATOM 3638 O O . ASN A 1 478 ? -14.241 -9.373 10.217 1.00 95.81 478 ASN A O 1
ATOM 3642 N N . GLU A 1 479 ? -15.220 -9.686 12.197 1.00 97.00 479 GLU A N 1
ATOM 3643 C CA . GLU A 1 479 ? -14.645 -8.463 12.778 1.00 97.00 479 GLU A CA 1
ATOM 3644 C C . GLU A 1 479 ? -13.115 -8.544 12.887 1.00 97.00 479 GLU A C 1
ATOM 3646 O O . GLU A 1 479 ? -12.446 -7.532 12.695 1.00 97.00 479 GLU A O 1
ATOM 3651 N N . ILE A 1 480 ? -12.539 -9.728 13.134 1.00 97.94 480 ILE A N 1
ATOM 3652 C CA . ILE A 1 480 ? -11.081 -9.918 13.085 1.00 97.94 480 ILE A CA 1
ATOM 3653 C C . ILE A 1 480 ? -10.537 -9.647 11.680 1.00 97.94 480 ILE A C 1
ATOM 3655 O O . ILE A 1 480 ? -9.535 -8.945 11.542 1.00 97.94 480 ILE A O 1
ATOM 3659 N N . VAL A 1 481 ? -11.200 -10.164 10.642 1.00 98.00 481 VAL A N 1
ATOM 3660 C CA . VAL A 1 481 ? -10.822 -9.912 9.244 1.00 98.00 481 VAL A CA 1
ATOM 3661 C C . VAL A 1 481 ? -10.892 -8.416 8.923 1.00 98.00 481 VAL A C 1
ATOM 3663 O O . VAL A 1 481 ? -9.945 -7.882 8.347 1.00 98.00 481 VAL A O 1
ATOM 3666 N N . GLU A 1 482 ? -11.945 -7.709 9.339 1.00 97.81 482 GLU A N 1
ATOM 3667 C CA . GLU A 1 482 ? -12.063 -6.255 9.137 1.00 97.81 482 GLU A CA 1
ATOM 3668 C C . GLU A 1 482 ? -10.987 -5.468 9.903 1.00 97.81 482 GLU A C 1
ATOM 3670 O O . GLU A 1 482 ? -10.356 -4.568 9.343 1.00 97.81 482 GLU A O 1
ATOM 3675 N N . LEU A 1 483 ? -10.710 -5.838 11.159 1.00 98.31 483 LEU A N 1
ATOM 3676 C CA . LEU A 1 483 ? -9.653 -5.227 11.970 1.00 98.31 483 LEU A CA 1
ATOM 3677 C C . LEU A 1 483 ? -8.272 -5.423 11.338 1.00 98.31 483 LEU A C 1
ATOM 3679 O O . LEU A 1 483 ? -7.509 -4.464 11.233 1.00 98.31 483 LEU A O 1
ATOM 3683 N N . TRP A 1 484 ? -7.953 -6.635 10.879 1.00 98.44 484 TRP A N 1
ATOM 3684 C CA . TRP A 1 484 ? -6.715 -6.909 10.151 1.00 98.44 484 TRP A CA 1
ATOM 3685 C C . TRP A 1 484 ? -6.646 -6.160 8.825 1.00 98.44 484 TRP A C 1
ATOM 3687 O O . TRP A 1 484 ? -5.593 -5.617 8.508 1.00 98.44 484 TRP A O 1
ATOM 3697 N N . THR A 1 485 ? -7.746 -6.068 8.080 1.00 98.25 485 THR A N 1
ATOM 3698 C CA . THR A 1 485 ? -7.809 -5.328 6.809 1.00 98.25 485 THR A CA 1
ATOM 3699 C C . THR A 1 485 ? -7.483 -3.847 7.021 1.00 98.25 485 THR A C 1
ATOM 3701 O O . THR A 1 485 ? -6.617 -3.288 6.342 1.00 98.25 485 THR A O 1
ATOM 3704 N N . ALA A 1 486 ? -8.112 -3.223 8.019 1.00 97.94 486 ALA A N 1
ATOM 3705 C CA . ALA A 1 486 ? -7.877 -1.830 8.383 1.00 97.94 486 ALA A CA 1
ATOM 3706 C C . ALA A 1 486 ? -6.471 -1.585 8.947 1.00 97.94 486 ALA A C 1
ATOM 3708 O O . ALA A 1 486 ? -5.809 -0.613 8.569 1.00 97.94 486 ALA A O 1
ATOM 3709 N N . ALA A 1 487 ? -5.996 -2.467 9.830 1.00 98.31 487 ALA A N 1
ATOM 3710 C CA . ALA A 1 487 ? -4.656 -2.389 10.396 1.00 98.31 487 ALA A CA 1
ATOM 3711 C C . ALA A 1 487 ? -3.585 -2.560 9.311 1.00 98.31 487 ALA A C 1
ATOM 3713 O O . ALA A 1 487 ? -2.617 -1.805 9.295 1.00 98.31 487 ALA A O 1
ATOM 3714 N N . TRP A 1 488 ? -3.785 -3.482 8.364 1.00 98.12 488 TRP A N 1
ATOM 3715 C CA . TRP A 1 488 ? -2.893 -3.704 7.226 1.00 98.12 488 TRP A CA 1
ATOM 3716 C C . TRP A 1 488 ? -2.776 -2.444 6.374 1.00 98.12 488 TRP A C 1
ATOM 3718 O O . TRP A 1 488 ? -1.667 -1.943 6.206 1.00 98.12 488 TRP A O 1
ATOM 3728 N N . GLN A 1 489 ? -3.889 -1.885 5.886 1.00 97.38 489 GLN A N 1
ATOM 3729 C CA . GLN A 1 489 ? -3.857 -0.650 5.090 1.00 97.38 489 GLN A CA 1
ATOM 3730 C C . GLN A 1 489 ? -3.171 0.494 5.848 1.00 97.38 489 GLN A C 1
ATOM 3732 O O . GLN A 1 489 ? -2.371 1.240 5.279 1.00 97.38 489 GLN A O 1
ATOM 3737 N N . THR A 1 490 ? -3.445 0.611 7.148 1.00 97.75 490 THR A N 1
ATOM 3738 C CA . THR A 1 490 ? -2.818 1.632 7.993 1.00 97.75 490 THR A CA 1
ATOM 3739 C C . THR A 1 490 ? -1.302 1.421 8.102 1.00 97.75 490 THR A C 1
ATOM 3741 O O . THR A 1 490 ? -0.539 2.383 8.007 1.00 97.75 490 THR A O 1
ATOM 3744 N N . ALA A 1 491 ? -0.863 0.167 8.245 1.00 97.69 491 ALA A N 1
ATOM 3745 C CA . ALA A 1 491 ? 0.536 -0.215 8.408 1.00 97.69 491 ALA A CA 1
ATOM 3746 C C . ALA A 1 491 ? 1.356 -0.160 7.109 1.00 97.69 491 ALA A C 1
ATOM 3748 O O . ALA A 1 491 ? 2.560 0.069 7.181 1.00 97.69 491 ALA A O 1
ATOM 3749 N N . THR A 1 492 ? 0.744 -0.366 5.935 1.00 96.69 492 THR A N 1
ATOM 3750 C CA . THR A 1 492 ? 1.464 -0.385 4.647 1.00 96.69 492 THR A CA 1
ATOM 3751 C C . THR A 1 492 ? 1.321 0.898 3.834 1.00 96.69 492 THR A C 1
ATOM 3753 O O . THR A 1 492 ? 2.244 1.235 3.101 1.00 96.69 492 THR A O 1
ATOM 3756 N N . VAL A 1 493 ? 0.212 1.633 3.970 1.00 95.56 493 VAL A N 1
ATOM 3757 C CA . VAL A 1 493 ? -0.071 2.822 3.144 1.00 95.56 493 VAL A CA 1
ATOM 3758 C C . VAL A 1 493 ? -0.165 4.092 3.981 1.00 95.56 493 VAL A C 1
ATOM 3760 O O . VAL A 1 493 ? 0.611 5.014 3.759 1.00 95.56 493 VAL A O 1
ATOM 3763 N N . VAL A 1 494 ? -1.069 4.147 4.965 1.00 95.69 494 VAL A N 1
ATOM 3764 C CA . VAL A 1 494 ? -1.397 5.410 5.662 1.00 95.69 494 VAL A CA 1
ATOM 3765 C C . VAL A 1 494 ? -0.193 5.971 6.416 1.00 95.69 494 VAL A C 1
ATOM 3767 O O . VAL A 1 494 ? 0.212 7.110 6.205 1.00 95.69 494 VAL A O 1
ATOM 3770 N N . VAL A 1 495 ? 0.401 5.165 7.296 1.00 96.31 495 VAL A N 1
ATOM 3771 C CA . VAL A 1 495 ? 1.525 5.603 8.133 1.00 96.31 495 VAL A CA 1
ATOM 3772 C C . VAL A 1 495 ? 2.811 5.726 7.311 1.00 96.31 495 VAL A C 1
ATOM 3774 O O . VAL A 1 495 ? 3.487 6.750 7.432 1.00 96.31 495 VAL A O 1
ATOM 3777 N N . PRO A 1 496 ? 3.159 4.760 6.435 1.00 95.31 496 PRO A N 1
ATOM 3778 C CA . PRO A 1 496 ? 4.340 4.897 5.587 1.00 95.31 496 PRO A CA 1
ATOM 3779 C C . PRO A 1 496 ? 4.243 6.026 4.549 1.00 95.31 496 PRO A C 1
ATOM 3781 O O . PRO A 1 496 ? 5.282 6.550 4.150 1.00 95.31 496 PRO A O 1
ATOM 3784 N N . GLY A 1 497 ? 3.035 6.461 4.171 1.00 94.19 497 GLY A N 1
ATOM 3785 C CA . GLY A 1 497 ? 2.794 7.614 3.293 1.00 94.19 497 GLY A CA 1
ATOM 3786 C C . GLY A 1 497 ? 3.408 8.924 3.803 1.00 94.19 497 GLY A C 1
ATOM 3787 O O . GLY A 1 497 ? 3.783 9.794 3.021 1.00 94.19 497 GLY A O 1
ATOM 3788 N N . ALA A 1 498 ? 3.601 9.046 5.120 1.00 93.75 498 ALA A N 1
ATOM 3789 C CA . ALA A 1 498 ? 4.291 10.183 5.728 1.00 93.75 498 ALA A CA 1
ATOM 3790 C C . ALA A 1 498 ? 5.820 10.167 5.532 1.00 93.75 498 ALA A C 1
ATOM 3792 O O . ALA A 1 498 ? 6.476 11.192 5.735 1.00 93.75 498 ALA A O 1
ATOM 3793 N N . LEU A 1 499 ? 6.399 9.012 5.183 1.00 91.19 499 LEU A N 1
ATOM 3794 C CA . LEU A 1 499 ? 7.817 8.862 4.842 1.00 91.19 499 LEU A CA 1
ATOM 3795 C C . LEU A 1 499 ? 8.044 8.918 3.334 1.00 91.19 499 LEU A C 1
ATOM 3797 O O . LEU A 1 499 ? 9.003 9.538 2.881 1.00 91.19 499 LEU A O 1
ATOM 3801 N N . VAL A 1 500 ? 7.180 8.245 2.574 1.00 89.62 500 VAL A N 1
ATOM 3802 C CA . VAL A 1 500 ? 7.286 8.101 1.123 1.00 89.62 500 VAL A CA 1
ATOM 3803 C C . VAL A 1 500 ? 5.929 8.447 0.515 1.00 89.62 500 VAL A C 1
ATOM 3805 O O . VAL A 1 500 ? 4.982 7.714 0.777 1.00 89.62 500 VAL A O 1
ATOM 3808 N N . PRO A 1 501 ? 5.809 9.512 -0.301 1.00 81.69 501 PRO A N 1
ATOM 3809 C CA . PRO A 1 501 ? 4.517 9.954 -0.833 1.00 81.69 501 PRO A CA 1
ATOM 3810 C C . PRO A 1 501 ? 3.765 8.888 -1.635 1.00 81.69 501 PRO A C 1
ATOM 3812 O O . PRO A 1 501 ? 2.543 8.827 -1.554 1.00 81.69 501 PRO A O 1
ATOM 3815 N N . ASN A 1 502 ? 4.487 8.031 -2.368 1.00 86.38 502 ASN A N 1
ATOM 3816 C CA . ASN A 1 502 ? 3.916 6.835 -2.977 1.00 86.38 502 ASN A CA 1
ATOM 3817 C C . ASN A 1 502 ? 4.629 5.561 -2.473 1.00 86.38 502 ASN A C 1
ATOM 3819 O O . ASN A 1 502 ? 5.604 5.115 -3.088 1.00 86.38 502 ASN A O 1
ATOM 3823 N N . PRO A 1 503 ? 4.159 4.968 -1.358 1.00 89.75 503 PRO A N 1
ATOM 3824 C CA . PRO A 1 503 ? 4.716 3.740 -0.795 1.00 89.75 503 PRO A CA 1
ATOM 3825 C C . PRO A 1 503 ? 4.708 2.551 -1.766 1.00 89.75 503 PRO A C 1
ATOM 3827 O O . PRO A 1 503 ? 5.538 1.653 -1.634 1.00 89.75 503 PRO A O 1
ATOM 3830 N N . GLU A 1 504 ? 3.772 2.516 -2.721 1.00 88.88 504 GLU A N 1
ATOM 3831 C CA . GLU A 1 504 ? 3.554 1.364 -3.601 1.00 88.88 504 GLU A CA 1
ATOM 3832 C C . GLU A 1 504 ? 4.587 1.267 -4.730 1.00 88.88 504 GLU A C 1
ATOM 3834 O O . GLU A 1 504 ? 4.909 0.161 -5.162 1.00 88.88 504 GLU A O 1
ATOM 3839 N N . CYS A 1 505 ? 5.137 2.405 -5.161 1.00 88.88 505 CYS A N 1
ATOM 3840 C CA . CYS A 1 505 ? 6.155 2.495 -6.210 1.00 88.88 505 CYS A CA 1
ATOM 3841 C C . CYS A 1 505 ? 7.578 2.603 -5.643 1.00 88.88 505 CYS A C 1
ATOM 3843 O O . CYS A 1 505 ? 8.538 2.791 -6.389 1.00 88.88 505 CYS A O 1
ATOM 3845 N N . ALA A 1 506 ? 7.734 2.524 -4.321 1.00 88.06 506 ALA A N 1
ATOM 3846 C CA . ALA A 1 506 ? 9.030 2.628 -3.671 1.00 88.06 506 ALA A CA 1
ATOM 3847 C C . ALA A 1 506 ? 9.946 1.450 -4.046 1.00 88.06 506 ALA A C 1
ATOM 3849 O O . ALA A 1 506 ? 9.519 0.296 -4.078 1.00 88.06 506 ALA A O 1
ATOM 3850 N N . ALA A 1 507 ? 11.233 1.733 -4.271 1.00 88.56 507 ALA A N 1
ATOM 3851 C CA . ALA A 1 507 ? 12.226 0.706 -4.569 1.00 88.56 507 ALA A CA 1
ATOM 3852 C C . ALA A 1 507 ? 12.407 -0.252 -3.378 1.00 88.56 507 ALA A C 1
ATOM 3854 O O . ALA A 1 507 ? 12.713 0.170 -2.256 1.00 88.56 507 ALA A O 1
ATOM 3855 N N . LEU A 1 508 ? 12.231 -1.548 -3.637 1.00 92.31 508 LEU A N 1
ATOM 3856 C CA . LEU A 1 508 ? 12.294 -2.615 -2.641 1.00 92.31 508 LEU A CA 1
ATOM 3857 C C . LEU A 1 508 ? 13.653 -3.323 -2.670 1.00 92.31 508 LEU A C 1
ATOM 3859 O O . LEU A 1 508 ? 14.243 -3.514 -3.725 1.00 92.31 508 LEU A O 1
ATOM 3863 N N . LEU A 1 509 ? 14.123 -3.740 -1.496 1.00 93.12 509 LEU A N 1
ATOM 3864 C CA . LEU A 1 509 ? 15.332 -4.538 -1.266 1.00 93.12 509 LEU A CA 1
ATOM 3865 C C . LEU A 1 509 ? 15.015 -6.002 -0.913 1.00 93.12 509 LEU A C 1
ATOM 3867 O O . LEU A 1 509 ? 15.931 -6.810 -0.771 1.00 93.12 509 LEU A O 1
ATOM 3871 N N . ALA A 1 510 ? 13.737 -6.326 -0.711 1.00 93.19 510 ALA A N 1
ATOM 3872 C CA . ALA A 1 510 ? 13.198 -7.664 -0.479 1.00 93.19 510 ALA A CA 1
ATOM 3873 C C . ALA A 1 510 ? 11.664 -7.643 -0.671 1.00 93.19 510 ALA A C 1
ATOM 3875 O O . ALA A 1 510 ? 11.076 -6.563 -0.771 1.00 93.19 510 ALA A O 1
ATOM 3876 N N . PRO A 1 511 ? 10.973 -8.797 -0.679 1.00 94.94 511 PRO A N 1
ATOM 3877 C CA . PRO A 1 511 ? 9.515 -8.815 -0.697 1.00 94.94 511 PRO A CA 1
ATOM 3878 C C . PRO A 1 511 ? 8.917 -8.179 0.568 1.00 94.94 511 PRO A C 1
ATOM 3880 O O . PRO A 1 511 ? 9.272 -8.604 1.673 1.00 94.94 511 PRO A O 1
ATOM 3883 N N . PRO A 1 512 ? 8.002 -7.199 0.444 1.00 95.56 512 PRO A N 1
ATOM 3884 C CA . PRO A 1 512 ? 7.266 -6.674 1.583 1.00 95.56 512 PRO A CA 1
ATOM 3885 C C . PRO A 1 512 ? 6.296 -7.732 2.112 1.00 95.56 512 PRO A C 1
ATOM 3887 O O . PRO A 1 512 ? 5.754 -8.552 1.362 1.00 95.56 512 PRO A O 1
ATOM 3890 N N . ALA A 1 513 ? 6.076 -7.716 3.421 1.00 96.31 513 ALA A N 1
ATOM 3891 C CA . ALA A 1 513 ? 5.202 -8.672 4.082 1.00 96.31 513 ALA A CA 1
ATOM 3892 C C . ALA A 1 513 ? 4.432 -8.021 5.227 1.00 96.31 513 ALA A C 1
ATOM 3894 O O . ALA A 1 513 ? 4.899 -7.057 5.834 1.00 96.31 513 ALA A O 1
ATOM 3895 N N . VAL A 1 514 ? 3.264 -8.577 5.534 1.00 97.75 514 VAL A N 1
ATOM 3896 C CA . VAL A 1 514 ? 2.467 -8.211 6.702 1.00 97.75 514 VAL A CA 1
ATOM 3897 C C . VAL A 1 514 ? 2.186 -9.456 7.521 1.00 97.75 514 VAL A C 1
ATOM 3899 O O . VAL A 1 514 ? 1.662 -10.445 7.015 1.00 97.75 514 VAL A O 1
ATOM 3902 N N . GLU A 1 515 ? 2.543 -9.411 8.796 1.00 98.06 515 GLU A N 1
ATOM 3903 C CA . GLU A 1 515 ? 2.224 -10.458 9.755 1.00 98.06 515 GLU A CA 1
ATOM 3904 C C . GLU A 1 515 ? 0.943 -10.085 10.503 1.00 98.06 515 GLU A C 1
ATOM 3906 O O . GLU A 1 515 ? 0.884 -9.082 11.219 1.00 98.06 515 GLU A O 1
ATOM 3911 N N . LEU A 1 516 ? -0.100 -10.884 10.300 1.00 98.25 516 LEU A N 1
ATOM 3912 C CA . LEU A 1 516 ? -1.417 -10.721 10.898 1.00 98.25 516 LEU A CA 1
ATOM 3913 C C . LEU A 1 516 ? -1.495 -11.588 12.149 1.00 98.25 516 LEU A C 1
ATOM 3915 O O . LEU A 1 516 ? -1.389 -12.810 12.061 1.00 98.25 516 LEU A O 1
ATOM 3919 N N . GLN A 1 517 ? -1.651 -10.964 13.315 1.00 97.38 517 GLN A N 1
ATOM 3920 C CA . GLN A 1 517 ? -1.594 -11.640 14.608 1.00 97.38 517 GLN A CA 1
ATOM 3921 C C . GLN A 1 517 ? -2.842 -11.393 15.450 1.00 97.38 517 GLN A C 1
ATOM 3923 O O . GLN A 1 517 ? -3.387 -10.287 15.471 1.00 97.38 517 GLN A O 1
ATOM 3928 N N . ILE A 1 518 ? -3.241 -12.428 16.189 1.00 97.06 518 ILE A N 1
ATOM 3929 C CA . ILE A 1 518 ? -4.216 -12.366 17.279 1.00 97.06 518 ILE A CA 1
ATOM 3930 C C . ILE A 1 518 ? -3.543 -12.900 18.542 1.00 97.06 518 ILE A C 1
ATOM 3932 O O . ILE A 1 518 ? -2.827 -13.903 18.500 1.00 97.06 518 ILE A O 1
ATOM 3936 N N . LYS A 1 519 ? -3.785 -12.238 19.670 1.00 96.69 519 LYS A N 1
ATOM 3937 C CA . LYS A 1 519 ? -3.365 -12.680 20.997 1.00 96.69 519 LYS A CA 1
ATOM 3938 C C . LYS A 1 519 ? -4.473 -12.395 22.006 1.00 96.69 519 LYS A C 1
ATOM 3940 O O . LYS A 1 519 ? -4.945 -11.268 22.087 1.00 96.69 519 LYS A O 1
ATOM 3945 N N . ALA A 1 520 ? -4.833 -13.392 22.796 1.00 96.56 520 ALA A N 1
ATOM 3946 C CA . ALA A 1 520 ? -5.624 -13.265 24.007 1.00 96.56 520 ALA A CA 1
ATOM 3947 C C . ALA A 1 520 ? -4.715 -13.488 25.222 1.00 96.56 520 ALA A C 1
ATOM 3949 O O . ALA A 1 520 ? -3.894 -14.406 25.218 1.00 96.56 520 ALA A O 1
ATOM 3950 N N . ASP A 1 521 ? -4.859 -12.669 26.263 1.00 92.94 521 ASP A N 1
ATOM 3951 C CA . ASP A 1 521 ? -4.097 -12.853 27.510 1.00 92.94 521 ASP A CA 1
ATOM 3952 C C . ASP A 1 521 ? -4.658 -14.009 28.364 1.00 92.94 521 ASP A C 1
ATOM 3954 O O . ASP A 1 521 ? -3.962 -14.552 29.221 1.00 92.94 521 ASP A O 1
ATOM 3958 N N . THR A 1 522 ? -5.903 -14.423 28.102 1.00 86.56 522 THR A N 1
ATOM 3959 C CA . THR A 1 522 ? -6.542 -15.590 28.726 1.00 86.56 522 THR A CA 1
ATOM 3960 C C . THR A 1 522 ? -6.826 -16.688 27.691 1.00 86.56 522 THR A C 1
ATOM 3962 O O . THR A 1 522 ? -5.913 -17.205 27.053 1.00 86.56 522 THR A O 1
ATOM 3965 N N . SER A 1 523 ? -8.090 -17.074 27.519 1.00 89.56 523 SER A N 1
ATOM 3966 C CA . SER A 1 523 ? -8.535 -18.099 26.580 1.00 89.56 523 SER A CA 1
ATOM 3967 C C . SER A 1 523 ? -9.101 -17.437 25.330 1.00 89.56 523 SER A C 1
ATOM 3969 O O . SER A 1 523 ? -10.012 -16.614 25.427 1.00 89.56 523 SER A O 1
ATOM 3971 N N . LEU A 1 524 ? -8.602 -17.808 24.148 1.00 93.00 524 LEU A N 1
ATOM 3972 C CA . LEU A 1 524 ? -9.043 -17.207 22.888 1.00 93.00 524 LEU A CA 1
ATOM 3973 C C . LEU A 1 524 ? -10.568 -17.347 22.668 1.00 93.00 524 LEU A C 1
ATOM 3975 O O . LEU A 1 524 ? -11.205 -16.330 22.390 1.00 93.00 524 LEU A O 1
ATOM 3979 N N . PRO A 1 525 ? -11.205 -18.518 22.890 1.00 92.00 525 PRO A N 1
ATOM 3980 C CA . PRO A 1 525 ? -12.663 -18.640 22.829 1.00 92.00 525 PRO A CA 1
ATOM 3981 C C . PRO A 1 525 ? -13.438 -17.740 23.802 1.00 92.00 525 PRO A C 1
ATOM 3983 O O . PRO A 1 525 ? -14.602 -17.449 23.541 1.00 92.00 525 PRO A O 1
ATOM 3986 N N . ALA A 1 526 ? -12.840 -17.286 24.909 1.00 91.38 526 ALA A N 1
ATOM 3987 C CA . ALA A 1 526 ? -13.529 -16.411 25.861 1.00 91.38 526 ALA A CA 1
ATOM 3988 C C . ALA A 1 526 ? -13.726 -14.987 25.311 1.00 91.38 526 ALA A C 1
ATOM 3990 O O . ALA A 1 526 ? -14.695 -14.320 25.671 1.00 91.38 526 ALA A O 1
ATOM 3991 N N . VAL A 1 527 ? -12.841 -14.541 24.414 1.00 94.75 527 VAL A N 1
ATOM 3992 C CA . VAL A 1 527 ? -12.814 -13.166 23.884 1.00 94.75 527 VAL A CA 1
ATOM 3993 C C . VAL A 1 527 ? -13.073 -13.081 22.376 1.00 94.75 527 VAL A C 1
ATOM 3995 O O . VAL A 1 527 ? -13.495 -12.032 21.890 1.00 94.75 527 VAL A O 1
ATOM 3998 N N . VAL A 1 528 ? -12.905 -14.179 21.635 1.00 96.00 528 VAL A N 1
ATOM 3999 C CA . VAL A 1 528 ? -13.159 -14.265 20.187 1.00 96.00 528 VAL A CA 1
ATOM 4000 C C . VAL A 1 528 ? -14.226 -15.315 19.894 1.00 96.00 528 VAL A C 1
ATOM 4002 O O . VAL A 1 528 ? -14.201 -16.414 20.454 1.00 96.00 528 VAL A O 1
ATOM 4005 N N . ASP A 1 529 ? -15.165 -14.984 19.011 1.00 94.62 529 ASP A N 1
ATOM 4006 C CA . ASP A 1 529 ? -16.153 -15.906 18.460 1.00 94.62 529 ASP A CA 1
ATOM 4007 C C . ASP A 1 529 ? -15.708 -16.466 17.103 1.00 94.62 529 ASP A C 1
ATOM 4009 O O . ASP A 1 529 ? -15.768 -15.795 16.071 1.00 94.62 529 ASP A O 1
ATOM 4013 N N . LEU A 1 530 ? -15.253 -17.721 17.137 1.00 93.25 530 LEU A N 1
ATOM 4014 C CA . LEU A 1 530 ? -14.805 -18.504 15.984 1.00 93.25 530 LEU A CA 1
ATOM 4015 C C . LEU A 1 530 ? -15.855 -19.531 15.525 1.00 93.25 530 LEU A C 1
ATOM 4017 O O . LEU A 1 530 ? -15.528 -20.431 14.758 1.00 93.25 530 LEU A O 1
ATOM 4021 N N . SER A 1 531 ? -17.110 -19.419 15.979 1.00 91.25 531 SER A N 1
ATOM 4022 C CA . SER A 1 531 ? -18.182 -20.367 15.629 1.00 91.25 531 SER A CA 1
ATOM 4023 C C . SER A 1 531 ? -18.456 -20.471 14.124 1.00 91.25 531 SER A C 1
ATOM 4025 O O . SER A 1 531 ? -18.925 -21.512 13.669 1.00 91.25 531 SER A O 1
ATOM 4027 N N . ALA A 1 532 ? -18.085 -19.449 13.345 1.00 91.50 532 ALA A N 1
ATOM 4028 C CA . ALA A 1 532 ? -18.115 -19.474 11.881 1.00 91.50 532 ALA A CA 1
ATOM 4029 C C . ALA A 1 532 ? -17.278 -20.616 11.266 1.00 91.50 532 ALA A C 1
ATOM 4031 O O . ALA A 1 532 ? -17.573 -21.053 10.161 1.00 91.50 532 ALA A O 1
ATOM 4032 N N . PHE A 1 533 ? -16.269 -21.127 11.982 1.00 91.94 533 PHE A N 1
ATOM 4033 C CA . PHE A 1 533 ? -15.440 -22.261 11.555 1.00 91.94 533 PHE A CA 1
ATOM 4034 C C . PHE A 1 533 ? -15.923 -23.614 12.107 1.00 91.94 533 PHE A C 1
ATOM 4036 O O . PHE A 1 533 ? -15.252 -24.630 11.936 1.00 91.94 533 PHE A O 1
ATOM 4043 N N . GLY A 1 534 ? -17.066 -23.651 12.797 1.00 90.62 534 GLY A N 1
ATOM 4044 C CA . GLY A 1 534 ? -17.604 -24.857 13.420 1.00 90.62 534 GLY A CA 1
ATOM 4045 C C . GLY A 1 534 ? -17.063 -25.103 14.831 1.00 90.62 534 GLY A C 1
ATOM 4046 O O . GLY A 1 534 ? -16.899 -24.174 15.623 1.00 90.62 534 GLY A O 1
ATOM 4047 N N . LYS A 1 535 ? -16.848 -26.375 15.187 1.00 89.00 535 LYS A N 1
ATOM 4048 C CA . LYS A 1 535 ? -16.328 -26.781 16.504 1.00 89.00 535 LYS A CA 1
ATOM 4049 C C . LYS A 1 535 ? -14.852 -27.172 16.384 1.00 89.00 535 LYS A C 1
ATOM 4051 O O . LYS A 1 535 ? -14.543 -28.010 15.539 1.00 89.00 535 LYS A O 1
ATOM 4056 N N . PRO A 1 536 ? -13.956 -26.632 17.226 1.00 91.56 536 PRO A N 1
ATOM 4057 C CA . PRO A 1 536 ? -12.552 -27.010 17.180 1.00 91.56 536 PRO A CA 1
ATOM 4058 C C . PRO A 1 536 ? -12.341 -28.412 17.756 1.00 91.56 536 PRO A C 1
ATOM 4060 O O . PRO A 1 536 ? -12.982 -28.810 18.733 1.00 91.56 536 PRO A O 1
ATOM 4063 N N . GLN A 1 537 ? -11.389 -29.142 17.184 1.00 89.38 537 GLN A N 1
ATOM 4064 C CA . GLN A 1 537 ? -10.793 -30.316 17.807 1.00 89.38 537 GLN A CA 1
ATOM 4065 C C . GLN A 1 537 ? -9.719 -29.847 18.798 1.00 89.38 537 GLN A C 1
ATOM 4067 O O . GLN A 1 537 ? -8.615 -29.475 18.410 1.00 89.38 537 GLN A O 1
ATOM 4072 N N . GLY A 1 538 ? -10.054 -29.845 20.088 1.00 84.56 538 GLY A N 1
ATOM 4073 C CA . GLY A 1 538 ? -9.185 -29.327 21.148 1.00 84.56 538 GLY A CA 1
ATOM 4074 C C . GLY A 1 538 ? -9.430 -27.849 21.463 1.00 84.56 538 GLY A C 1
ATOM 4075 O O . GLY A 1 538 ? -10.421 -27.255 21.040 1.00 84.56 538 GLY A O 1
ATOM 4076 N N . LEU A 1 539 ? -8.547 -27.267 22.278 1.00 83.69 539 LEU A N 1
ATOM 4077 C CA . LEU A 1 539 ? -8.631 -25.864 22.685 1.00 83.69 539 LEU A CA 1
ATOM 4078 C C . LEU A 1 539 ? -7.725 -25.008 21.789 1.00 83.69 539 LEU A C 1
ATOM 4080 O O . LEU A 1 539 ? -6.518 -25.260 21.761 1.00 83.69 539 LEU A O 1
ATOM 4084 N N . PRO A 1 540 ? -8.267 -23.983 21.104 1.00 90.12 540 PRO A N 1
ATOM 4085 C CA . PRO A 1 540 ? -7.460 -23.010 20.379 1.00 90.12 540 PRO A CA 1
ATOM 4086 C C . PRO A 1 540 ? -6.385 -22.389 21.273 1.00 90.12 540 PRO A C 1
ATOM 4088 O O . PRO A 1 540 ? -6.648 -22.035 22.426 1.00 90.12 540 PRO A O 1
ATOM 4091 N N . GLY A 1 541 ? -5.178 -22.234 20.727 1.00 88.81 541 GLY A N 1
ATOM 4092 C CA . GLY A 1 541 ? -4.085 -21.564 21.425 1.00 88.81 541 GLY A CA 1
ATOM 4093 C C . GLY A 1 541 ? -4.418 -20.095 21.726 1.00 88.81 541 GLY A C 1
ATOM 4094 O O . GLY A 1 541 ? -5.212 -19.484 21.011 1.00 88.81 541 GLY A O 1
ATOM 4095 N N . PRO A 1 542 ? -3.800 -19.485 22.755 1.00 92.88 542 PRO A N 1
ATOM 4096 C CA . PRO A 1 542 ? -4.097 -18.105 23.144 1.00 92.88 542 PRO A CA 1
ATOM 4097 C C . PRO A 1 542 ? -3.585 -17.077 22.127 1.00 92.88 542 PRO A C 1
ATOM 4099 O O . PRO A 1 542 ? -3.993 -15.924 22.161 1.00 92.88 542 PRO A O 1
ATOM 4102 N N . GLN A 1 543 ? -2.686 -17.460 21.219 1.00 94.69 543 GLN A N 1
ATOM 4103 C CA . GLN A 1 543 ? -2.135 -16.562 20.210 1.0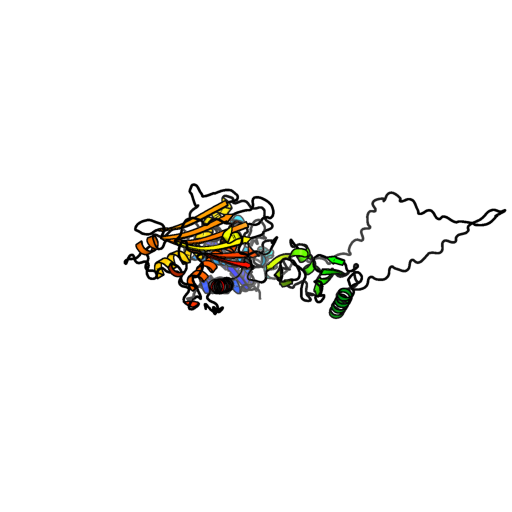0 94.69 543 GLN A CA 1
ATOM 4104 C C . GLN A 1 543 ? -1.800 -17.296 18.916 1.00 94.69 543 GLN A C 1
ATOM 4106 O O . GLN A 1 543 ? -1.587 -18.510 18.910 1.00 94.69 543 GLN A O 1
ATOM 4111 N N . GLY A 1 544 ? -1.711 -16.536 17.832 1.00 94.38 544 GLY A N 1
ATOM 4112 C CA . GLY A 1 544 ? -1.390 -17.046 16.510 1.00 94.38 544 GLY A CA 1
ATOM 4113 C C . GLY A 1 544 ? -1.087 -15.920 15.535 1.00 94.38 544 GLY A C 1
ATOM 4114 O O . GLY A 1 544 ? -1.616 -14.817 15.683 1.00 94.38 544 GLY A O 1
ATOM 4115 N N . ALA A 1 545 ? -0.215 -16.181 14.564 1.00 96.00 545 ALA A N 1
ATOM 4116 C CA . ALA A 1 545 ? 0.160 -15.200 13.558 1.00 96.00 545 ALA A CA 1
ATOM 4117 C C . ALA A 1 545 ? 0.407 -15.859 12.201 1.00 96.00 545 ALA A C 1
ATOM 4119 O O . ALA A 1 545 ? 1.000 -16.934 12.125 1.00 96.00 545 ALA A O 1
ATOM 4120 N N . VAL A 1 546 ? -0.012 -15.187 11.132 1.00 96.50 546 VAL A N 1
ATOM 4121 C CA . VAL A 1 546 ? 0.190 -15.633 9.752 1.00 96.50 546 VAL A CA 1
ATOM 4122 C C . VAL A 1 546 ? 0.791 -14.497 8.944 1.00 96.50 546 VAL A C 1
ATOM 4124 O O . VAL A 1 546 ? 0.313 -13.366 8.971 1.00 96.50 546 VAL A O 1
ATOM 4127 N N . THR A 1 547 ? 1.837 -14.812 8.192 1.00 97.56 547 THR A N 1
ATOM 4128 C CA . THR A 1 547 ? 2.490 -13.857 7.296 1.00 97.56 547 THR A CA 1
ATOM 4129 C C . THR A 1 547 ? 1.833 -13.886 5.934 1.00 97.56 547 THR A C 1
ATOM 4131 O O . THR A 1 547 ? 1.618 -14.963 5.374 1.00 97.56 547 THR A O 1
ATOM 4134 N N . VAL A 1 548 ? 1.597 -12.714 5.362 1.00 97.81 548 VAL A N 1
ATOM 4135 C CA . VAL A 1 548 ? 1.209 -12.555 3.967 1.00 97.81 548 VAL A CA 1
ATOM 4136 C C . VAL A 1 548 ? 2.261 -11.706 3.265 1.00 97.81 548 VAL A C 1
ATOM 4138 O O . VAL A 1 548 ? 2.508 -10.566 3.644 1.00 97.81 548 VAL A O 1
ATOM 4141 N N . VAL A 1 549 ? 2.911 -12.279 2.254 1.00 97.12 549 VAL A N 1
ATOM 4142 C CA . VAL A 1 549 ? 3.782 -11.537 1.334 1.00 97.12 549 VAL A CA 1
ATOM 4143 C C . VAL A 1 549 ? 2.875 -10.982 0.251 1.00 97.12 549 VAL A C 1
ATOM 4145 O O . VAL A 1 549 ? 2.212 -11.771 -0.419 1.00 97.12 549 VAL A O 1
ATOM 4148 N N . ALA A 1 550 ? 2.796 -9.662 0.106 1.00 96.50 550 ALA A N 1
ATOM 4149 C CA . ALA A 1 550 ? 1.884 -9.038 -0.847 1.00 96.50 550 ALA A CA 1
ATOM 4150 C C . ALA A 1 550 ? 2.316 -7.607 -1.214 1.00 96.50 550 ALA A C 1
ATOM 4152 O O . ALA A 1 550 ? 3.111 -7.011 -0.486 1.00 96.50 550 ALA A O 1
ATOM 4153 N N . PRO A 1 551 ? 1.791 -7.043 -2.317 1.00 95.75 551 PRO A N 1
ATOM 4154 C CA . PRO A 1 551 ? 2.006 -5.649 -2.681 1.00 95.75 551 PRO A CA 1
ATOM 4155 C C . PRO A 1 551 ? 1.577 -4.689 -1.565 1.00 95.75 551 PRO A C 1
ATOM 4157 O O . PRO A 1 551 ? 0.619 -4.933 -0.831 1.00 95.75 551 PRO A O 1
ATOM 4160 N N . ILE A 1 552 ? 2.274 -3.557 -1.459 1.00 94.81 552 ILE A N 1
ATOM 4161 C CA . ILE A 1 552 ? 1.988 -2.511 -0.462 1.00 94.81 552 ILE A CA 1
ATOM 4162 C C . ILE A 1 552 ? 0.604 -1.880 -0.711 1.00 94.81 552 ILE A C 1
ATOM 4164 O O . ILE A 1 552 ? -0.169 -1.656 0.232 1.00 94.81 552 ILE A O 1
ATOM 4168 N N . GLY A 1 553 ? 0.293 -1.646 -1.990 1.00 90.12 553 GLY A N 1
ATOM 4169 C CA . GLY A 1 553 ? -0.891 -0.944 -2.486 1.00 90.12 553 GLY A CA 1
ATOM 4170 C C . GLY A 1 553 ? -2.071 -1.830 -2.896 1.00 90.12 553 GLY A C 1
ATOM 4171 O O . GLY A 1 553 ? -2.846 -1.396 -3.734 1.00 90.12 553 GLY A O 1
ATOM 4172 N N . LEU A 1 554 ? -2.233 -3.043 -2.338 1.00 93.25 554 LEU A N 1
ATOM 4173 C CA . LEU A 1 554 ? -3.453 -3.846 -2.573 1.00 93.25 554 LEU A CA 1
ATOM 4174 C C . LEU A 1 554 ? -4.724 -3.016 -2.329 1.00 93.25 554 LEU A C 1
ATOM 4176 O O . LEU A 1 554 ? -4.718 -2.112 -1.489 1.00 93.25 554 LEU A O 1
ATOM 4180 N N . ASP A 1 555 ? -5.830 -3.322 -2.996 1.00 94.25 555 ASP A N 1
ATOM 4181 C CA . ASP A 1 555 ? -7.098 -2.671 -2.659 1.00 94.25 555 ASP A CA 1
ATOM 4182 C C . ASP A 1 555 ? -7.698 -3.232 -1.347 1.00 94.25 555 ASP A C 1
ATOM 4184 O O . ASP A 1 555 ? -7.105 -4.067 -0.650 1.00 94.25 555 ASP A O 1
ATOM 4188 N N . ARG A 1 556 ? -8.854 -2.708 -0.924 1.00 94.81 556 ARG A N 1
ATOM 4189 C CA . ARG A 1 556 ? -9.505 -3.158 0.317 1.00 94.81 556 ARG A CA 1
ATOM 4190 C C . ARG A 1 556 ? -10.011 -4.601 0.212 1.00 94.81 556 ARG A C 1
ATOM 4192 O O . ARG A 1 556 ? -9.872 -5.345 1.184 1.00 94.81 556 ARG A O 1
ATOM 4199 N N . ASP A 1 557 ? -10.580 -4.989 -0.922 1.00 96.50 557 ASP A N 1
ATOM 4200 C CA . ASP A 1 557 ? -11.228 -6.289 -1.106 1.00 96.50 557 ASP A CA 1
ATOM 4201 C C . ASP A 1 557 ? -10.184 -7.405 -1.241 1.00 96.50 557 ASP A C 1
ATOM 4203 O O . ASP A 1 557 ? -10.333 -8.484 -0.657 1.00 96.50 557 ASP A O 1
ATOM 4207 N N . GLU A 1 558 ? -9.060 -7.122 -1.898 1.00 96.56 558 GLU A N 1
ATOM 4208 C CA . GLU A 1 558 ? -7.888 -7.990 -1.941 1.00 96.56 558 GLU A CA 1
ATOM 4209 C C . GLU A 1 558 ? -7.287 -8.185 -0.543 1.00 96.56 558 GLU A C 1
ATOM 4211 O O . GLU A 1 558 ? -7.059 -9.327 -0.128 1.00 96.56 558 GLU A O 1
ATOM 4216 N N . ARG A 1 559 ? -7.071 -7.102 0.227 1.00 97.25 559 ARG A N 1
ATOM 4217 C CA . ARG A 1 559 ? -6.586 -7.210 1.619 1.00 97.25 559 ARG A CA 1
ATOM 4218 C C . ARG A 1 559 ? -7.536 -8.040 2.476 1.00 97.25 559 ARG A C 1
ATOM 4220 O O . ARG A 1 559 ? -7.072 -8.923 3.197 1.00 97.25 559 ARG A O 1
ATOM 4227 N N . ARG A 1 560 ? -8.847 -7.800 2.371 1.00 97.62 560 ARG A N 1
ATOM 4228 C CA . ARG A 1 560 ? -9.876 -8.556 3.098 1.00 97.62 560 ARG A CA 1
ATOM 4229 C C . ARG A 1 560 ? -9.833 -10.038 2.744 1.00 97.62 560 ARG A C 1
ATOM 4231 O O . ARG A 1 560 ? -9.811 -10.883 3.638 1.00 97.62 560 ARG A O 1
ATOM 4238 N N . THR A 1 561 ? -9.733 -10.352 1.455 1.00 97.19 561 THR A N 1
ATOM 4239 C CA . THR A 1 561 ? -9.619 -11.727 0.955 1.00 97.19 561 THR A CA 1
ATOM 4240 C C . THR A 1 561 ? -8.397 -12.432 1.545 1.00 97.19 561 THR A C 1
ATOM 4242 O O . THR A 1 561 ? -8.501 -13.548 2.057 1.00 97.19 561 THR A O 1
ATOM 4245 N N . TRP A 1 562 ? -7.231 -11.783 1.539 1.00 97.56 562 TRP A N 1
ATOM 4246 C CA . TRP A 1 562 ? -6.011 -12.364 2.105 1.00 97.56 562 TRP A CA 1
ATOM 4247 C C . TRP A 1 562 ? -6.029 -12.454 3.634 1.00 97.56 562 TRP A C 1
ATOM 4249 O O . TRP A 1 562 ? -5.520 -13.433 4.182 1.00 97.56 562 TRP A O 1
ATOM 4259 N N . ALA A 1 563 ? -6.657 -11.503 4.327 1.00 97.62 563 ALA A N 1
ATOM 4260 C CA . ALA A 1 563 ? -6.876 -11.570 5.770 1.00 97.62 563 ALA A CA 1
ATOM 4261 C C . ALA A 1 563 ? -7.813 -12.733 6.153 1.00 97.62 563 ALA A C 1
ATOM 4263 O O . ALA A 1 563 ? -7.534 -13.453 7.113 1.00 97.62 563 ALA A O 1
ATOM 4264 N N . ALA A 1 564 ? -8.867 -12.989 5.372 1.00 97.31 564 ALA A N 1
ATOM 4265 C CA . ALA A 1 564 ? -9.749 -14.142 5.560 1.00 97.31 564 ALA A CA 1
ATOM 4266 C C . ALA A 1 564 ? -9.017 -15.475 5.326 1.00 97.31 564 ALA A C 1
ATOM 4268 O O . ALA A 1 564 ? -9.141 -16.400 6.134 1.00 97.31 564 ALA A O 1
ATOM 4269 N N . LYS A 1 565 ? -8.185 -15.568 4.278 1.00 96.38 565 LYS A N 1
ATOM 4270 C CA . LYS A 1 565 ? -7.315 -16.737 4.039 1.00 96.38 565 LYS A CA 1
ATOM 4271 C C . LYS A 1 565 ? -6.336 -16.967 5.190 1.00 96.38 565 LYS A C 1
ATOM 4273 O O . LYS A 1 565 ? -6.153 -18.102 5.632 1.00 96.38 565 LYS A O 1
ATOM 4278 N N . ALA A 1 566 ? -5.740 -15.895 5.711 1.00 96.50 566 ALA A N 1
ATOM 4279 C CA . ALA A 1 566 ? -4.857 -15.958 6.869 1.00 96.50 566 ALA A CA 1
ATOM 4280 C C . ALA A 1 566 ? -5.592 -16.463 8.123 1.00 96.50 566 ALA A C 1
ATOM 4282 O O . ALA A 1 566 ? -5.083 -17.355 8.803 1.00 96.50 566 ALA A O 1
ATOM 4283 N N . LEU A 1 567 ? -6.807 -15.970 8.393 1.00 96.25 567 LEU A N 1
ATOM 4284 C CA . LEU A 1 567 ? -7.604 -16.426 9.535 1.00 96.25 567 LEU A CA 1
ATOM 4285 C C . LEU A 1 567 ? -8.025 -17.890 9.386 1.00 96.25 567 LEU A C 1
ATOM 4287 O O . LEU A 1 567 ? -7.938 -18.645 10.346 1.00 96.25 567 LEU A O 1
ATOM 4291 N N . THR A 1 568 ? -8.426 -18.301 8.182 1.00 95.56 568 THR A N 1
ATOM 4292 C CA . THR A 1 568 ? -8.807 -19.689 7.874 1.00 95.56 568 THR A CA 1
ATOM 4293 C C . THR A 1 568 ? -7.639 -20.639 8.120 1.00 95.56 568 THR A C 1
ATOM 4295 O O . THR A 1 568 ? -7.794 -21.674 8.768 1.00 95.56 568 THR A O 1
ATOM 4298 N N . ARG A 1 569 ? -6.433 -20.270 7.668 1.00 94.25 569 ARG A N 1
ATOM 4299 C CA . ARG A 1 569 ? -5.218 -21.034 7.967 1.00 94.25 569 ARG A CA 1
ATOM 4300 C C . ARG A 1 569 ? -4.977 -21.144 9.472 1.00 94.25 569 ARG A C 1
ATOM 4302 O O . ARG A 1 569 ? -4.689 -22.234 9.955 1.00 94.25 569 ARG A O 1
ATOM 4309 N N . LEU A 1 570 ? -5.107 -20.038 10.199 1.00 93.81 570 LEU A N 1
ATOM 4310 C CA . LEU A 1 570 ? -4.874 -20.026 11.638 1.00 93.81 570 LEU A CA 1
ATOM 4311 C C . LEU A 1 570 ? -5.928 -20.841 12.405 1.00 93.81 570 LEU A C 1
ATOM 4313 O O . LEU A 1 570 ? -5.597 -21.556 13.345 1.00 93.81 570 LEU A O 1
ATOM 4317 N N . ALA A 1 571 ? -7.184 -20.813 11.957 1.00 93.81 571 ALA A N 1
ATOM 4318 C CA . ALA A 1 571 ? -8.248 -21.653 12.492 1.00 93.81 571 ALA A CA 1
ATOM 4319 C C . ALA A 1 571 ? -7.921 -23.148 12.325 1.00 93.81 571 ALA A C 1
ATOM 4321 O O . ALA A 1 571 ? -8.063 -23.915 13.278 1.00 93.81 571 ALA A O 1
ATOM 4322 N N . ARG A 1 572 ? -7.394 -23.569 11.167 1.00 93.25 572 ARG A N 1
ATOM 4323 C CA . ARG A 1 572 ? -6.929 -24.956 10.972 1.00 93.25 572 ARG A CA 1
ATOM 4324 C C . ARG A 1 572 ? -5.816 -25.331 11.953 1.00 93.25 572 ARG A C 1
ATOM 4326 O O . ARG A 1 572 ? -5.862 -26.412 12.533 1.00 93.25 572 ARG A O 1
ATOM 4333 N N . GLU A 1 573 ? -4.863 -24.429 12.196 1.00 91.81 573 GLU A N 1
ATOM 4334 C CA . GLU A 1 573 ? -3.797 -24.618 13.197 1.00 91.81 573 GLU A CA 1
ATOM 4335 C C . GLU A 1 573 ? -4.348 -24.711 14.639 1.00 91.81 573 GLU A C 1
ATOM 4337 O O . GLU A 1 573 ? -3.750 -25.362 15.493 1.00 91.81 573 GLU A O 1
ATOM 4342 N N . TRP A 1 574 ? -5.522 -24.131 14.904 1.00 93.50 574 TRP A N 1
ATOM 4343 C CA . TRP A 1 574 ? -6.252 -24.217 16.176 1.00 93.50 574 TRP A CA 1
ATOM 4344 C C . TRP A 1 574 ? -7.268 -25.367 16.266 1.00 93.50 574 TRP A C 1
ATOM 4346 O O . TRP A 1 574 ? -8.070 -25.402 17.201 1.00 93.50 574 TRP A O 1
ATOM 4356 N N . GLY A 1 575 ? -7.244 -26.311 15.323 1.00 92.44 575 GLY A N 1
ATOM 4357 C CA . GLY A 1 575 ? -8.072 -27.518 15.372 1.00 92.44 575 GLY A CA 1
ATOM 4358 C C . GLY A 1 575 ? -9.422 -27.410 14.659 1.00 92.44 575 GLY A C 1
ATOM 4359 O O . GLY A 1 575 ? -10.213 -28.348 14.727 1.00 92.44 575 GLY A O 1
ATOM 4360 N N . PHE A 1 576 ? -9.703 -26.320 13.941 1.00 92.81 576 PHE A N 1
ATOM 4361 C CA . PHE A 1 576 ? -10.844 -26.244 13.021 1.00 92.81 576 PHE A CA 1
ATOM 4362 C C . PHE A 1 576 ? -10.456 -26.869 11.669 1.00 92.81 576 PHE A C 1
ATOM 4364 O O . PHE A 1 576 ? -10.211 -26.163 10.692 1.00 92.81 576 PHE A O 1
ATOM 4371 N N . ALA A 1 577 ? -10.319 -28.199 11.636 1.00 86.56 577 ALA A N 1
ATOM 4372 C CA . ALA A 1 577 ? -9.761 -28.933 10.494 1.00 86.56 577 ALA A CA 1
ATOM 4373 C C . ALA A 1 577 ? -10.516 -28.679 9.174 1.00 86.56 577 ALA A C 1
ATOM 4375 O O . ALA A 1 577 ? -9.883 -28.514 8.132 1.00 86.56 577 ALA A O 1
ATOM 4376 N N . ASP A 1 578 ? -11.844 -28.564 9.253 1.00 86.56 578 ASP A N 1
ATOM 4377 C CA . ASP A 1 578 ? -12.740 -28.378 8.105 1.00 86.56 578 ASP A CA 1
ATOM 4378 C C . ASP A 1 578 ? -13.012 -26.896 7.782 1.00 86.56 578 ASP A C 1
ATOM 4380 O O . ASP A 1 578 ? -13.941 -26.577 7.046 1.00 86.56 578 ASP A O 1
ATOM 4384 N N . ALA A 1 579 ? -12.235 -25.959 8.339 1.00 86.19 579 ALA A N 1
ATOM 4385 C CA . ALA A 1 579 ? -12.396 -24.541 8.026 1.00 86.19 579 ALA A CA 1
ATOM 4386 C C . ALA A 1 579 ? -12.134 -24.281 6.530 1.00 86.19 579 ALA A C 1
ATOM 4388 O O . ALA A 1 579 ? -11.039 -24.559 6.027 1.00 86.19 579 ALA A O 1
ATOM 4389 N N . GLU A 1 580 ? -13.117 -23.717 5.827 1.00 82.56 580 GLU A N 1
ATOM 4390 C CA . GLU A 1 580 ? -13.039 -23.358 4.406 1.00 82.56 580 GLU A CA 1
ATOM 4391 C C . GLU A 1 580 ? -12.789 -21.857 4.194 1.00 82.56 580 GLU A C 1
ATOM 4393 O O . GLU A 1 580 ? -13.101 -21.019 5.043 1.00 82.56 580 GLU A O 1
ATOM 4398 N N . GLU A 1 581 ? -12.215 -21.510 3.039 1.00 69.62 581 GLU A N 1
ATOM 4399 C CA . GLU A 1 581 ? -12.009 -20.120 2.617 1.00 69.62 581 GLU A CA 1
ATOM 4400 C C . GLU A 1 581 ? -13.364 -19.519 2.197 1.00 69.62 581 GLU A C 1
ATOM 4402 O O . GLU A 1 581 ? -13.714 -19.532 1.022 1.00 69.62 581 GLU A O 1
ATOM 4407 N N . GLY A 1 582 ? -14.170 -19.055 3.159 1.00 54.16 582 GLY A N 1
ATOM 4408 C CA . GLY A 1 582 ? -15.566 -18.689 2.877 1.00 54.16 582 GLY A CA 1
ATOM 4409 C C . GLY A 1 582 ? -16.245 -17.744 3.868 1.00 54.16 582 GLY A C 1
ATOM 4410 O O . GLY A 1 582 ? -17.470 -17.743 3.947 1.00 54.16 582 GLY A O 1
ATOM 4411 N N . ILE A 1 583 ? -15.498 -16.926 4.620 1.00 51.56 583 ILE A N 1
ATOM 4412 C CA . ILE A 1 583 ? -16.115 -15.807 5.355 1.00 51.56 583 ILE A CA 1
ATOM 4413 C C . ILE A 1 583 ? -16.412 -14.696 4.337 1.00 51.56 583 ILE A C 1
ATOM 4415 O O . ILE A 1 583 ? -15.596 -13.796 4.135 1.00 51.56 583 ILE A O 1
ATOM 4419 N N . GLY A 1 584 ? -17.539 -14.849 3.634 1.00 34.31 584 GLY A N 1
ATOM 4420 C CA . GLY A 1 584 ? -18.093 -13.887 2.676 1.00 34.31 584 GLY A CA 1
ATOM 4421 C C . GLY A 1 584 ? -18.398 -12.554 3.327 1.00 34.31 584 GLY A C 1
ATOM 4422 O O . GLY A 1 584 ? -19.070 -12.547 4.380 1.00 34.31 584 GLY A O 1
#

pLDDT: mean 86.09, std 14.1, range [34.06, 98.44]

Radius of gyration: 33.83 Å; chains: 1; bounding box: 111×74×83 Å